Protein AF-A0A2W4PBZ7-F1 (afdb_monomer)

Solvent-accessible surface area (backbone atoms only — not comparable to full-atom values): 31595 Å² total; per-residue (Å²): 99,66,90,35,43,46,79,48,99,92,43,58,80,45,83,72,82,68,53,90,42,73,71,28,85,81,31,73,96,73,76,55,72,68,56,49,50,59,40,53,76,74,66,60,49,41,54,58,49,56,56,47,56,58,64,73,80,84,81,80,64,62,71,66,35,50,55,47,50,50,50,45,46,43,52,42,39,70,71,38,75,53,39,66,26,54,28,52,38,49,52,54,49,50,56,49,27,74,74,36,52,90,50,22,50,38,49,12,87,28,15,50,49,46,53,51,49,46,51,50,52,50,27,60,70,45,24,55,82,35,71,75,35,66,44,55,49,66,64,61,22,40,50,41,34,23,74,72,61,78,34,57,58,70,57,33,49,50,47,47,53,34,48,54,50,50,53,49,53,39,51,60,60,17,67,72,76,74,45,100,56,51,64,58,67,85,51,64,70,62,37,36,52,52,19,39,73,78,67,38,78,92,50,19,45,63,56,44,54,52,49,49,53,51,34,21,52,52,36,36,54,46,38,45,43,70,63,37,38,41,35,53,34,23,69,62,66,43,91,81,36,88,36,58,58,69,62,29,46,45,50,40,38,24,39,59,28,82,56,45,70,63,49,48,52,51,53,39,68,54,36,55,71,86,47,73,32,13,50,29,29,62,68,23,44,38,58,52,51,54,33,19,42,72,18,86,31,24,54,52,11,51,54,38,48,54,48,39,57,68,69,43,95,57,38,46,57,56,30,41,41,35,49,76,33,57,65,24,33,39,52,47,26,35,47,24,9,66,38,70,68,51,32,60,45,38,59,76,40,58,65,46,50,78,57,45,45,55,36,94,78,53,88,61,86,64,76,45,47,68,61,43,33,51,56,50,43,62,58,40,75,77,41,91,49,68,67,60,36,44,41,48,50,52,52,50,46,50,53,50,52,47,46,50,56,48,28,49,72,76,66,68,54,61,67,65,63,48,10,37,30,48,24,28,44,52,29,22,48,54,34,44,42,29,57,75,65,77,40,35,72,45,22,19,40,33,20,20,58,46,37,26,62,35,54,29,55,100,87,55,58,45,29,31,36,44,39,26,36,88,86,47,85,57,52,57,60,51,52,54,49,41,46,47,63,44,38,48,66,53,99,78,42,80,44,50,57,68,40,54,54,88,31,70,71,25,89,82,26,71,80,45,42,32,56,69,54,50,48,51,42,58,72,77,66,60,47,63,64,57,41,59,47,52,71,24,53,29,80,46,30,49,19,69,65,52,38,50,53,48,50,62,56,45,45,61,63,56,69,45,98,72,80,55,72,66,49,54,50,48,47,53,51,52,52,53,44,26,72,75,70,74,54,66,96,81,76,79,92,130

Structure (mmCIF, N/CA/C/O backbone):
data_AF-A0A2W4PBZ7-F1
#
_entry.id   AF-A0A2W4PBZ7-F1
#
loop_
_atom_site.group_PDB
_atom_site.id
_atom_site.type_symbol
_atom_site.label_atom_id
_atom_site.label_alt_id
_atom_site.label_comp_id
_atom_site.label_asym_id
_atom_site.label_entity_id
_atom_site.label_seq_id
_atom_site.pdbx_PDB_ins_code
_atom_site.Cartn_x
_atom_site.Cartn_y
_atom_site.Cartn_z
_atom_site.occupancy
_atom_site.B_iso_or_equiv
_atom_site.auth_seq_id
_atom_site.auth_comp_id
_atom_site.auth_asym_id
_atom_site.auth_atom_id
_atom_site.pdbx_PDB_model_num
ATOM 1 N N . MET A 1 1 ? 8.090 -22.543 -40.315 1.00 85.69 1 MET A N 1
ATOM 2 C CA . MET A 1 1 ? 8.235 -22.682 -38.847 1.00 85.69 1 MET A CA 1
ATOM 3 C C . MET A 1 1 ? 8.627 -24.104 -38.462 1.00 85.69 1 MET A C 1
ATOM 5 O O . MET A 1 1 ? 9.777 -24.284 -38.098 1.00 85.69 1 MET A O 1
ATOM 9 N N . ASN A 1 2 ? 7.774 -25.122 -38.650 1.00 88.81 2 ASN A N 1
ATOM 10 C CA . ASN A 1 2 ? 8.102 -26.516 -38.279 1.00 88.81 2 ASN A CA 1
ATOM 11 C C . ASN A 1 2 ? 9.433 -27.031 -38.849 1.00 88.81 2 ASN A C 1
ATOM 13 O O . ASN A 1 2 ? 10.197 -27.641 -38.119 1.00 88.81 2 ASN A O 1
ATOM 17 N N . ALA A 1 3 ? 9.751 -26.724 -40.110 1.00 90.38 3 ALA A N 1
ATOM 18 C CA . ALA A 1 3 ? 11.020 -27.130 -40.723 1.00 90.38 3 ALA A CA 1
ATOM 19 C C . ALA A 1 3 ? 12.278 -26.581 -40.014 1.00 90.38 3 ALA A C 1
ATOM 21 O O . ALA A 1 3 ? 13.344 -27.164 -40.153 1.00 90.38 3 ALA A O 1
ATOM 22 N N . LEU A 1 4 ? 12.168 -25.470 -39.275 1.00 90.69 4 LEU A N 1
ATOM 23 C CA . LEU A 1 4 ? 13.288 -24.859 -38.548 1.00 90.69 4 LEU A CA 1
ATOM 24 C C . LEU A 1 4 ? 13.327 -25.279 -37.074 1.00 90.69 4 LEU A C 1
ATOM 26 O O . LEU A 1 4 ? 14.408 -25.395 -36.502 1.00 90.69 4 LEU A O 1
ATOM 30 N N . SER A 1 5 ? 12.154 -25.487 -36.469 1.00 90.50 5 SER A N 1
ATOM 31 C CA . SER A 1 5 ? 12.012 -25.672 -35.019 1.00 90.50 5 SER A CA 1
ATOM 32 C C . SER A 1 5 ? 11.773 -27.118 -34.583 1.00 90.50 5 SER A C 1
ATOM 34 O O . SER A 1 5 ? 11.915 -27.412 -33.400 1.00 90.50 5 SER A O 1
ATOM 36 N N . ALA A 1 6 ? 11.397 -28.019 -35.497 1.00 90.56 6 ALA A N 1
ATOM 37 C CA . ALA A 1 6 ? 11.210 -29.426 -35.163 1.00 90.56 6 ALA A CA 1
ATOM 38 C C . ALA A 1 6 ? 12.567 -30.105 -34.898 1.00 90.56 6 ALA A C 1
ATOM 40 O O . ALA A 1 6 ? 13.499 -29.908 -35.682 1.00 90.56 6 ALA A O 1
ATOM 41 N N . PRO A 1 7 ? 12.681 -30.926 -33.839 1.00 89.94 7 PRO A N 1
ATOM 42 C CA . PRO A 1 7 ? 13.890 -31.694 -33.590 1.00 89.94 7 PRO A CA 1
ATOM 43 C C . PRO A 1 7 ? 14.057 -32.763 -34.673 1.00 89.94 7 PRO A C 1
ATOM 45 O O . PRO A 1 7 ? 13.138 -33.534 -34.958 1.00 89.94 7 PRO A O 1
ATOM 48 N N . THR A 1 8 ? 15.243 -32.816 -35.270 1.00 92.25 8 THR A N 1
ATOM 49 C CA . THR A 1 8 ? 15.638 -33.839 -36.247 1.00 92.25 8 THR A CA 1
ATOM 50 C C . THR A 1 8 ? 16.851 -34.623 -35.742 1.00 92.25 8 THR A C 1
ATOM 52 O O . THR A 1 8 ? 17.378 -34.334 -34.667 1.00 92.25 8 THR A O 1
ATOM 55 N N . PHE A 1 9 ? 17.322 -35.609 -36.514 1.00 92.75 9 PHE A N 1
ATOM 56 C CA . PHE A 1 9 ? 18.584 -36.302 -36.219 1.00 92.75 9 PHE A CA 1
ATOM 57 C C . PHE A 1 9 ? 19.786 -35.340 -36.166 1.00 92.75 9 PHE A C 1
ATOM 59 O O . PHE A 1 9 ? 20.693 -35.545 -35.370 1.00 92.75 9 PHE A O 1
ATOM 66 N N . GLU A 1 10 ? 19.748 -34.258 -36.949 1.00 90.62 10 GLU A N 1
ATOM 67 C CA . GLU A 1 10 ? 20.772 -33.201 -36.968 1.00 90.62 10 GLU A CA 1
ATOM 68 C C . GLU A 1 10 ? 20.550 -32.141 -35.867 1.00 90.62 10 GLU A C 1
ATOM 70 O O . GLU A 1 10 ? 21.217 -31.109 -35.833 1.00 90.62 10 GLU A O 1
ATOM 75 N N . GLY A 1 11 ? 19.584 -32.361 -34.969 1.00 87.56 11 GLY A N 1
ATOM 76 C CA . GLY A 1 11 ? 19.154 -31.392 -33.965 1.00 87.56 11 GLY A CA 1
ATOM 77 C C . GLY A 1 11 ? 18.102 -30.410 -34.489 1.00 87.56 11 GLY A C 1
ATOM 78 O O . GLY A 1 11 ? 17.331 -30.719 -35.404 1.00 87.56 11 GLY A O 1
ATOM 79 N N . THR A 1 12 ? 18.047 -29.236 -33.862 1.00 88.50 12 THR A N 1
ATOM 80 C CA . THR A 1 12 ? 17.111 -28.146 -34.179 1.00 88.50 12 THR A CA 1
ATOM 81 C C . THR A 1 12 ? 17.892 -26.965 -34.744 1.00 88.50 12 THR A C 1
ATOM 83 O O . THR A 1 12 ? 18.895 -26.572 -34.156 1.00 88.50 12 THR A O 1
ATOM 86 N N . ALA A 1 13 ? 17.425 -26.367 -35.847 1.00 90.62 13 ALA A N 1
ATOM 87 C CA . ALA A 1 13 ? 18.084 -25.198 -36.430 1.00 90.62 13 ALA A CA 1
ATOM 88 C C . ALA A 1 13 ? 17.828 -23.933 -35.594 1.00 90.62 13 ALA A C 1
ATOM 90 O O . ALA A 1 13 ? 18.745 -23.398 -34.981 1.00 90.62 13 ALA A O 1
ATOM 91 N N . PHE A 1 14 ? 16.572 -23.470 -35.541 1.00 88.31 14 PHE A N 1
ATOM 92 C CA . PHE A 1 14 ? 16.157 -22.327 -34.721 1.00 88.31 14 PHE A CA 1
ATOM 93 C C . PHE A 1 14 ? 14.716 -22.494 -34.232 1.00 88.31 14 PHE A C 1
ATOM 95 O O . PHE A 1 14 ? 13.812 -22.865 -34.990 1.00 88.31 14 PHE A O 1
ATOM 102 N N . VAL A 1 15 ? 14.474 -22.142 -32.969 1.00 87.88 15 VAL A N 1
ATOM 103 C CA . VAL A 1 15 ? 13.112 -21.963 -32.452 1.00 87.88 15 VAL A CA 1
ATOM 104 C C . VAL A 1 15 ? 12.558 -20.659 -33.028 1.00 87.88 15 VAL A C 1
ATOM 106 O O . VAL A 1 15 ? 13.095 -19.587 -32.762 1.00 87.88 15 VAL A O 1
ATOM 109 N N . VAL A 1 16 ? 11.517 -20.755 -33.857 1.00 90.75 16 VAL A N 1
ATOM 110 C CA . VAL A 1 16 ? 10.881 -19.600 -34.500 1.00 90.75 16 VAL A CA 1
ATOM 111 C C . VAL A 1 16 ? 9.659 -19.197 -33.693 1.00 90.75 16 VAL A C 1
ATOM 113 O O . VAL A 1 16 ? 8.690 -19.952 -33.620 1.00 90.75 16 VAL A O 1
ATOM 116 N N . ASP A 1 17 ? 9.699 -17.990 -33.140 1.00 90.62 17 ASP A N 1
ATOM 117 C CA . ASP A 1 17 ? 8.591 -17.385 -32.414 1.00 90.62 17 ASP A CA 1
ATOM 118 C C . ASP A 1 17 ? 7.940 -16.281 -33.261 1.00 90.62 17 ASP A C 1
ATOM 120 O O . ASP A 1 17 ? 8.597 -15.328 -33.676 1.00 90.62 17 ASP A O 1
ATOM 124 N N . ALA A 1 18 ? 6.644 -16.436 -33.539 1.00 91.94 18 ALA A N 1
ATOM 125 C CA . ALA A 1 18 ? 5.836 -15.477 -34.291 1.00 91.94 18 ALA A CA 1
ATOM 126 C C . ALA A 1 18 ? 4.777 -14.791 -33.409 1.00 91.94 18 ALA A C 1
ATOM 128 O O . ALA A 1 18 ? 3.769 -14.308 -33.922 1.00 91.94 18 ALA A O 1
ATOM 129 N N . THR A 1 19 ? 4.941 -14.794 -32.084 1.00 91.81 19 THR A N 1
ATOM 130 C CA . THR A 1 19 ? 3.963 -14.234 -31.131 1.00 91.81 19 THR A CA 1
ATOM 131 C C . THR A 1 19 ? 3.953 -12.710 -31.062 1.00 91.81 19 THR A C 1
ATOM 133 O O . THR A 1 19 ? 2.986 -12.156 -30.558 1.00 91.81 19 THR A O 1
ATOM 136 N N . LEU A 1 20 ? 4.947 -12.028 -31.637 1.00 91.69 20 LEU A N 1
ATOM 137 C CA . LEU A 1 20 ? 4.957 -10.563 -31.778 1.00 91.69 20 LEU A CA 1
ATOM 138 C C . LEU A 1 20 ? 4.069 -10.041 -32.926 1.00 91.69 20 LEU A C 1
ATOM 140 O O . LEU A 1 20 ? 4.049 -8.842 -33.188 1.00 91.69 20 LEU A O 1
ATOM 144 N N . ARG A 1 21 ? 3.373 -10.924 -33.656 1.00 92.38 21 ARG A N 1
ATOM 145 C CA . ARG A 1 21 ? 2.439 -10.533 -34.724 1.00 92.38 21 ARG A CA 1
ATOM 146 C C . ARG A 1 21 ? 1.144 -9.939 -34.142 1.00 92.38 21 ARG A C 1
ATOM 148 O O . ARG A 1 21 ? 0.808 -10.283 -33.008 1.00 92.38 21 ARG A O 1
ATOM 155 N N . PRO A 1 22 ? 0.375 -9.155 -34.924 1.00 92.19 22 PRO A N 1
ATOM 156 C CA . PRO A 1 22 ? -0.956 -8.693 -34.530 1.00 92.19 22 PRO A CA 1
ATOM 157 C C . PRO A 1 22 ? -1.830 -9.804 -33.938 1.00 92.19 22 PRO A C 1
ATOM 159 O O . PRO A 1 22 ? -1.912 -10.893 -34.513 1.00 92.19 22 PRO A O 1
ATOM 162 N N . GLU A 1 23 ? -2.481 -9.520 -32.805 1.00 90.44 23 GLU A N 1
ATOM 163 C CA . GLU A 1 23 ? -3.304 -10.470 -32.026 1.00 90.44 23 GLU A CA 1
ATOM 164 C C . GLU A 1 23 ? -2.525 -11.686 -31.473 1.00 90.44 23 GLU A C 1
ATOM 166 O O . GLU A 1 23 ? -3.107 -12.690 -31.053 1.00 90.44 23 GLU A O 1
ATOM 171 N N . GLY A 1 24 ? -1.193 -11.625 -31.464 1.00 90.06 24 GLY A N 1
ATOM 172 C CA . GLY A 1 24 ? -0.319 -12.619 -30.857 1.00 90.06 24 GLY A CA 1
ATOM 173 C C . GLY A 1 24 ? -0.598 -14.049 -31.318 1.00 90.06 24 GLY A C 1
ATOM 174 O O . GLY A 1 24 ? -0.749 -14.325 -32.505 1.00 90.06 24 GLY A O 1
ATOM 175 N N . ALA A 1 25 ? -0.657 -14.994 -30.375 1.00 89.00 25 ALA A N 1
ATOM 176 C CA . ALA A 1 25 ? -0.830 -16.418 -30.673 1.00 89.00 25 ALA A CA 1
ATOM 177 C C . ALA A 1 25 ? -2.180 -16.771 -31.326 1.00 89.00 25 ALA A C 1
ATOM 179 O O . ALA A 1 25 ? -2.237 -17.772 -32.043 1.00 89.00 25 ALA A O 1
ATOM 180 N N . VAL A 1 26 ? -3.229 -15.969 -31.105 1.00 90.06 26 VAL A N 1
ATOM 181 C CA . VAL A 1 26 ? -4.587 -16.228 -31.618 1.00 90.06 26 VAL A CA 1
ATOM 182 C C . VAL A 1 26 ? -4.828 -15.628 -33.005 1.00 90.06 26 VAL A C 1
ATOM 184 O O . VAL A 1 26 ? -5.731 -16.075 -33.710 1.00 90.06 26 VAL A O 1
ATOM 187 N N . GLY A 1 27 ? -3.997 -14.669 -33.422 1.00 89.19 27 GLY A N 1
ATOM 188 C CA . GLY A 1 27 ? -4.057 -14.062 -34.747 1.00 89.19 27 GLY A CA 1
ATOM 189 C C . GLY A 1 27 ? -3.575 -14.982 -35.874 1.00 89.19 27 GLY A C 1
ATOM 190 O O . GLY A 1 27 ? -2.820 -15.937 -35.636 1.00 89.19 27 GLY A O 1
ATOM 191 N N . PRO A 1 28 ? -3.939 -14.686 -37.136 1.00 93.06 28 PRO A N 1
ATOM 192 C CA . PRO A 1 28 ? -3.421 -15.412 -38.292 1.00 93.06 28 PRO A CA 1
ATOM 193 C C . PRO A 1 28 ? -1.889 -15.306 -38.366 1.00 93.06 28 PRO A C 1
ATOM 195 O O . PRO A 1 28 ? -1.312 -14.265 -38.062 1.00 93.06 28 PRO A O 1
ATOM 198 N N . LEU A 1 29 ? -1.213 -16.384 -38.785 1.00 91.88 29 LEU A N 1
ATOM 199 C CA . LEU A 1 29 ? 0.258 -16.421 -38.900 1.00 91.88 29 LEU A CA 1
ATOM 200 C C . LEU A 1 29 ? 0.819 -15.444 -39.944 1.00 91.88 29 LEU A C 1
ATOM 202 O O . LEU A 1 29 ? 1.989 -15.083 -39.879 1.00 91.88 29 LEU A O 1
ATOM 206 N N . SER A 1 30 ? 0.005 -15.050 -40.921 1.00 92.69 30 SER A N 1
ATOM 207 C CA . SER A 1 30 ? 0.370 -14.104 -41.969 1.00 92.69 30 SER A CA 1
ATOM 208 C C . SER A 1 30 ? -0.842 -13.251 -42.333 1.00 92.69 30 SER A C 1
ATOM 210 O O . SER A 1 30 ? -1.979 -13.726 -42.295 1.00 92.69 30 SER A O 1
ATOM 212 N N . ARG A 1 31 ? -0.588 -11.988 -42.674 1.00 92.88 31 ARG A N 1
ATOM 213 C CA . ARG A 1 31 ? -1.573 -10.981 -43.084 1.00 92.88 31 ARG A CA 1
ATOM 214 C C . ARG A 1 31 ? -1.020 -10.201 -44.275 1.00 92.88 31 ARG A C 1
ATOM 216 O O . ARG A 1 31 ? 0.195 -10.084 -44.423 1.00 92.88 31 ARG A O 1
ATOM 223 N N . SER A 1 32 ? -1.905 -9.631 -45.092 1.00 95.94 32 SER A N 1
ATOM 224 C CA . SER A 1 32 ? -1.500 -8.662 -46.118 1.00 95.94 32 SER A CA 1
ATOM 225 C C . SER A 1 32 ? -0.956 -7.376 -45.478 1.00 95.94 32 SER A C 1
ATOM 227 O O . SER A 1 32 ? -1.220 -7.093 -44.305 1.00 95.94 32 SER A O 1
ATOM 229 N N . LEU A 1 33 ? -0.217 -6.571 -46.246 1.00 95.50 33 LEU A N 1
ATOM 230 C CA . LEU A 1 33 ? 0.282 -5.268 -45.786 1.00 95.50 33 LEU A CA 1
ATOM 231 C C . LEU A 1 33 ? -0.870 -4.317 -45.405 1.00 95.50 33 LEU A C 1
ATOM 233 O O . LEU A 1 33 ? -0.828 -3.677 -44.359 1.00 95.50 33 LEU A O 1
ATOM 237 N N . GLU A 1 34 ? -1.944 -4.296 -46.197 1.00 95.94 34 GLU A N 1
ATOM 238 C CA . GLU A 1 34 ? -3.156 -3.510 -45.916 1.00 95.94 34 GLU A CA 1
ATOM 239 C C . GLU A 1 34 ? -3.839 -3.932 -44.604 1.00 95.94 34 GLU A C 1
ATOM 241 O O . GLU A 1 34 ? -4.319 -3.093 -43.837 1.00 95.94 34 GLU A O 1
ATOM 246 N N . SER A 1 35 ? -3.840 -5.236 -44.306 1.00 95.38 35 SER A N 1
ATOM 247 C CA . SER A 1 35 ? -4.375 -5.768 -43.052 1.00 95.38 35 SER A CA 1
ATOM 248 C C . SER A 1 35 ? -3.502 -5.406 -41.845 1.00 95.38 35 SER A C 1
ATOM 250 O O . SER A 1 35 ? -4.052 -5.152 -40.773 1.00 95.38 35 SER A O 1
ATOM 252 N N . HIS A 1 36 ? -2.173 -5.339 -42.002 1.00 95.00 36 HIS A N 1
ATOM 253 C CA . HIS A 1 36 ? -1.287 -4.808 -40.958 1.00 95.00 36 HIS A CA 1
ATOM 254 C C . HIS A 1 36 ? -1.557 -3.324 -40.704 1.00 95.00 36 HIS A C 1
ATOM 256 O O . HIS A 1 36 ? -1.762 -2.945 -39.555 1.00 95.00 36 HIS A O 1
ATOM 262 N N . ARG A 1 37 ? -1.636 -2.503 -41.760 1.00 95.06 37 ARG A N 1
ATOM 263 C CA . ARG A 1 37 ? -1.943 -1.068 -41.646 1.00 95.06 37 ARG A CA 1
ATOM 264 C C . ARG A 1 37 ? -3.267 -0.838 -40.915 1.00 95.06 37 ARG A C 1
ATOM 266 O O . ARG A 1 37 ? -3.297 -0.179 -39.885 1.00 95.06 37 ARG A O 1
ATOM 273 N N . SER A 1 38 ? -4.331 -1.500 -41.373 1.00 94.75 38 SER A N 1
ATOM 274 C CA . SER A 1 38 ? -5.658 -1.408 -40.748 1.00 94.75 38 SER A CA 1
ATOM 275 C C . SER A 1 38 ? -5.659 -1.821 -39.275 1.00 94.75 38 SER A C 1
ATOM 277 O O . SER A 1 38 ? -6.457 -1.296 -38.498 1.00 94.75 38 SER A O 1
ATOM 279 N N . TYR A 1 39 ? -4.806 -2.782 -38.900 1.00 95.12 39 TYR A N 1
ATOM 280 C CA . TYR A 1 39 ? -4.681 -3.210 -37.515 1.00 95.12 39 TYR A CA 1
ATOM 281 C C . TYR A 1 39 ? -4.010 -2.138 -36.658 1.00 95.12 39 TYR A C 1
ATOM 283 O O . TYR A 1 39 ? -4.593 -1.702 -35.666 1.00 95.12 39 TYR A O 1
ATOM 291 N N . TYR A 1 40 ? -2.831 -1.670 -37.073 1.00 93.38 40 TYR A N 1
ATOM 292 C CA . TYR A 1 40 ? -2.075 -0.682 -36.306 1.00 93.38 40 TYR A CA 1
ATOM 293 C C . TYR A 1 40 ? -2.789 0.678 -36.215 1.00 93.38 40 TYR A C 1
ATOM 295 O O . TYR A 1 40 ? -2.672 1.384 -35.214 1.00 93.38 40 TYR A O 1
ATOM 303 N N . ASP A 1 41 ? -3.597 1.039 -37.210 1.00 89.31 41 ASP A N 1
ATOM 304 C CA . ASP A 1 41 ? -4.383 2.275 -37.165 1.00 89.31 41 ASP A CA 1
ATOM 305 C C . ASP A 1 41 ? -5.441 2.267 -36.053 1.00 89.31 41 ASP A C 1
ATOM 307 O O . ASP A 1 41 ? -5.730 3.311 -35.470 1.00 89.31 41 ASP A O 1
ATOM 311 N N . ARG A 1 42 ? -6.020 1.099 -35.750 1.00 89.62 42 ARG A N 1
ATOM 312 C CA . ARG A 1 42 ? -7.201 0.982 -34.879 1.00 89.62 42 ARG A CA 1
ATOM 313 C C . ARG A 1 42 ? -6.917 0.389 -33.508 1.00 89.62 42 ARG A C 1
ATOM 315 O O . ARG A 1 42 ? -7.614 0.739 -32.561 1.00 89.62 42 ARG A O 1
ATOM 322 N N . TRP A 1 43 ? -5.963 -0.532 -33.425 1.00 90.62 43 TRP A N 1
ATOM 323 C CA . TRP A 1 43 ? -5.765 -1.384 -32.251 1.00 90.62 43 TRP A CA 1
ATOM 324 C C . TRP A 1 43 ? -4.306 -1.494 -31.808 1.00 90.62 43 TRP A C 1
ATOM 326 O O . TRP A 1 43 ? -4.044 -2.280 -30.907 1.00 90.62 43 TRP A O 1
ATOM 336 N N . ALA A 1 44 ? -3.374 -0.746 -32.418 1.00 87.75 44 ALA A N 1
ATOM 337 C CA . ALA A 1 44 ? -1.978 -0.768 -31.984 1.00 87.75 44 ALA A CA 1
ATOM 338 C C . ALA A 1 44 ? -1.866 -0.444 -30.495 1.00 87.75 44 ALA A C 1
ATOM 340 O O . ALA A 1 44 ? -2.375 0.581 -30.039 1.00 87.75 44 ALA A O 1
ATOM 341 N N . GLU A 1 45 ? -1.128 -1.274 -29.772 1.00 89.00 45 GLU A N 1
ATOM 342 C CA . GLU A 1 45 ? -0.698 -0.964 -28.416 1.00 89.00 45 GLU A CA 1
ATOM 343 C C . GLU A 1 45 ? 0.729 -0.394 -28.426 1.00 89.00 45 GLU A C 1
ATOM 345 O O . GLU A 1 45 ? 1.567 -0.763 -29.255 1.00 89.00 45 GLU A O 1
ATOM 350 N N . GLY A 1 46 ? 1.055 0.479 -27.467 1.00 86.81 46 GLY A N 1
ATOM 351 C CA . GLY A 1 46 ? 2.370 1.129 -27.401 1.00 86.81 46 GLY A CA 1
ATOM 352 C C . GLY A 1 46 ? 3.566 0.164 -27.404 1.00 86.81 46 GLY A C 1
ATOM 353 O O . GLY A 1 46 ? 4.619 0.476 -27.962 1.00 86.81 46 GLY A O 1
ATOM 354 N N . TRP A 1 47 ? 3.420 -1.039 -26.834 1.00 88.31 47 TRP A N 1
ATOM 355 C CA . TRP A 1 47 ? 4.491 -2.044 -26.842 1.00 88.31 47 TRP A CA 1
ATOM 356 C C . TRP A 1 47 ? 4.706 -2.679 -28.220 1.00 88.31 47 TRP A C 1
ATOM 358 O O . TRP A 1 47 ? 5.831 -3.072 -28.531 1.00 88.31 47 TRP A O 1
ATOM 368 N N . GLU A 1 48 ? 3.672 -2.754 -29.062 1.00 92.00 48 GLU A N 1
ATOM 369 C CA . GLU A 1 48 ? 3.813 -3.220 -30.444 1.00 92.00 48 GLU A CA 1
ATOM 370 C C . GLU A 1 48 ? 4.629 -2.200 -31.242 1.00 92.00 48 GLU A C 1
ATOM 372 O O . GLU A 1 48 ? 5.563 -2.570 -31.953 1.00 92.00 48 GLU A O 1
ATOM 377 N N . LEU A 1 49 ? 4.356 -0.906 -31.040 1.00 90.31 49 LEU A N 1
ATOM 378 C CA . LEU A 1 49 ? 5.147 0.181 -31.623 1.00 90.31 49 LEU A CA 1
ATOM 379 C C . LEU A 1 49 ? 6.600 0.155 -31.118 1.00 90.31 49 LEU A C 1
ATOM 381 O O . LEU A 1 49 ? 7.531 0.347 -31.900 1.00 90.31 49 LEU A O 1
ATOM 385 N N . GLN A 1 50 ? 6.823 -0.172 -29.839 1.00 91.19 50 GLN A N 1
ATOM 386 C CA . GLN A 1 50 ? 8.171 -0.398 -29.308 1.00 91.19 50 GLN A CA 1
ATOM 387 C C . GLN A 1 50 ? 8.892 -1.556 -29.990 1.00 91.19 50 GLN A C 1
ATOM 389 O O . GLN A 1 50 ? 10.074 -1.437 -30.313 1.00 91.19 50 GLN A O 1
ATOM 394 N N . ALA A 1 51 ? 8.203 -2.670 -30.225 1.00 92.31 51 ALA A N 1
ATOM 395 C CA . ALA A 1 51 ? 8.793 -3.823 -30.891 1.00 92.31 51 ALA A CA 1
ATOM 396 C C . ALA A 1 51 ? 9.225 -3.491 -32.332 1.00 92.31 51 ALA A C 1
ATOM 398 O O . ALA A 1 51 ? 10.277 -3.958 -32.783 1.00 92.31 51 ALA A O 1
ATOM 399 N N . LEU A 1 52 ? 8.470 -2.632 -33.028 1.00 94.06 52 LEU A N 1
ATOM 400 C CA . LEU A 1 52 ? 8.784 -2.187 -34.389 1.00 94.06 52 LEU A CA 1
ATOM 401 C C . LEU A 1 52 ? 10.106 -1.406 -34.496 1.00 94.06 52 LEU A C 1
ATOM 403 O O . LEU A 1 52 ? 10.711 -1.418 -35.566 1.00 94.06 52 LEU A O 1
ATOM 407 N N . LEU A 1 53 ? 10.640 -0.841 -33.402 1.00 92.19 53 LEU A N 1
ATOM 408 C CA . LEU A 1 53 ? 11.981 -0.223 -33.380 1.00 92.19 53 LEU A CA 1
ATOM 409 C C . LEU A 1 53 ? 13.098 -1.179 -33.820 1.00 92.19 53 LEU A C 1
ATOM 411 O O . LEU A 1 53 ? 14.158 -0.749 -34.273 1.00 92.19 53 LEU A O 1
ATOM 415 N N . LYS A 1 54 ? 12.887 -2.485 -33.633 1.00 93.19 54 LYS A N 1
ATOM 416 C CA . LYS A 1 54 ? 13.856 -3.535 -33.963 1.00 93.19 54 LYS A CA 1
ATOM 417 C C . LYS A 1 54 ? 13.518 -4.256 -35.274 1.00 93.19 54 LYS A C 1
ATOM 419 O O . LYS A 1 54 ? 14.219 -5.205 -35.632 1.00 93.19 54 LYS A O 1
ATOM 424 N N . ALA A 1 55 ? 12.460 -3.843 -35.976 1.00 93.62 55 ALA A N 1
ATOM 425 C CA . ALA A 1 55 ? 12.020 -4.487 -37.207 1.00 93.62 55 ALA A CA 1
ATOM 426 C C . ALA A 1 55 ? 13.068 -4.342 -38.324 1.00 93.62 55 ALA A C 1
ATOM 428 O O . ALA A 1 55 ? 13.686 -3.296 -38.507 1.00 93.62 55 ALA A O 1
ATOM 429 N N . ARG A 1 56 ? 13.272 -5.428 -39.075 1.00 93.44 56 ARG A N 1
ATOM 430 C CA . ARG A 1 56 ? 14.230 -5.525 -40.182 1.00 93.44 56 ARG A CA 1
ATOM 431 C C . ARG A 1 56 ? 13.741 -6.558 -41.188 1.00 93.44 56 ARG A C 1
ATOM 433 O O . ARG A 1 56 ? 13.432 -7.684 -40.797 1.00 93.44 56 ARG A O 1
ATOM 440 N N . PHE A 1 57 ? 13.780 -6.227 -42.477 1.00 94.31 57 PHE A N 1
ATOM 441 C CA . PHE A 1 57 ? 13.624 -7.227 -43.531 1.00 94.31 57 PHE A CA 1
ATOM 442 C C . PHE A 1 57 ? 14.805 -8.211 -43.509 1.00 94.31 57 PHE A C 1
ATOM 444 O O . PHE A 1 57 ? 15.971 -7.806 -43.516 1.00 94.31 57 PHE A O 1
ATOM 451 N N . CYS A 1 58 ? 14.516 -9.512 -43.421 1.00 93.31 58 CYS A N 1
ATOM 452 C CA . CYS A 1 58 ? 15.544 -10.544 -43.259 1.00 93.31 58 CYS A CA 1
ATOM 453 C C . CYS A 1 58 ? 15.584 -11.581 -44.389 1.00 93.31 58 CYS A C 1
ATOM 455 O O . CYS A 1 58 ? 16.665 -12.094 -44.670 1.00 93.31 58 CYS A O 1
ATOM 457 N N . ALA A 1 59 ? 14.447 -11.898 -45.015 1.00 92.75 59 ALA A N 1
ATOM 458 C CA . ALA A 1 59 ? 14.332 -12.852 -46.116 1.00 92.75 59 ALA A CA 1
ATOM 459 C C . ALA A 1 59 ? 12.950 -12.744 -46.787 1.00 92.75 59 ALA A C 1
ATOM 461 O O . ALA A 1 59 ? 11.976 -12.380 -46.129 1.00 92.75 59 ALA A O 1
ATOM 462 N N . GLY A 1 60 ? 12.852 -13.140 -48.060 1.00 94.81 60 GLY A N 1
ATOM 463 C CA . GLY A 1 60 ? 11.599 -13.167 -48.825 1.00 94.81 60 GLY A CA 1
ATOM 464 C C . GLY A 1 60 ? 11.610 -12.193 -50.002 1.00 94.81 60 GLY A C 1
ATOM 465 O O . GLY A 1 60 ? 12.667 -11.937 -50.574 1.00 94.81 60 GLY A O 1
ATOM 466 N N . ASP A 1 61 ? 10.433 -11.682 -50.356 1.00 96.94 61 ASP A N 1
ATOM 467 C CA . ASP A 1 61 ? 10.262 -10.644 -51.375 1.00 96.94 61 ASP A CA 1
ATOM 468 C C . ASP A 1 61 ? 10.730 -9.276 -50.828 1.00 96.94 61 ASP A C 1
ATOM 470 O O . ASP A 1 61 ? 10.175 -8.824 -49.817 1.00 96.94 61 ASP A O 1
ATOM 474 N N . PRO A 1 62 ? 11.746 -8.632 -51.438 1.00 96.94 62 PRO A N 1
ATOM 475 C CA . PRO A 1 62 ? 12.263 -7.350 -50.965 1.00 96.94 62 PRO A CA 1
ATOM 476 C C . PRO A 1 62 ? 11.243 -6.214 -51.019 1.00 96.94 62 PRO A C 1
ATOM 478 O O . PRO A 1 62 ? 11.209 -5.417 -50.089 1.00 96.94 62 PRO A O 1
ATOM 481 N N . GLU A 1 63 ? 10.379 -6.162 -52.037 1.00 96.81 63 GLU A N 1
ATOM 482 C CA . GLU A 1 63 ? 9.420 -5.064 -52.212 1.00 96.81 63 GLU A CA 1
ATOM 483 C C . GLU A 1 63 ? 8.387 -5.068 -51.079 1.00 96.81 63 GLU A C 1
ATOM 485 O O . GLU A 1 63 ? 8.100 -4.039 -50.468 1.00 96.81 63 GLU A O 1
ATOM 490 N N . VAL A 1 64 ? 7.871 -6.252 -50.729 1.00 96.31 64 VAL A N 1
ATOM 491 C CA . VAL A 1 64 ? 6.939 -6.407 -49.599 1.00 96.31 64 VAL A CA 1
ATOM 492 C C . VAL A 1 64 ? 7.631 -6.113 -48.267 1.00 96.31 64 VAL A C 1
ATOM 494 O O . VAL A 1 64 ? 7.038 -5.502 -47.374 1.00 96.31 64 VAL A O 1
ATOM 497 N N . GLY A 1 65 ? 8.879 -6.564 -48.123 1.00 96.31 65 GLY A N 1
ATOM 498 C CA . GLY A 1 65 ? 9.689 -6.336 -46.934 1.00 96.31 65 GLY A CA 1
ATOM 499 C C . GLY A 1 65 ? 9.948 -4.856 -46.672 1.00 96.31 65 GLY A C 1
ATOM 500 O O . GLY A 1 65 ? 9.703 -4.380 -45.567 1.00 96.31 65 GLY A O 1
ATOM 501 N N . GLU A 1 66 ? 10.408 -4.133 -47.689 1.00 96.31 66 GLU A N 1
ATOM 502 C CA . GLU A 1 66 ? 10.674 -2.695 -47.637 1.00 96.31 66 GLU A CA 1
ATOM 503 C C . GLU A 1 66 ? 9.392 -1.907 -47.353 1.00 96.31 66 GLU A C 1
ATOM 505 O O . GLU A 1 66 ? 9.377 -1.103 -46.422 1.00 96.31 66 GLU A O 1
ATOM 510 N N . ALA A 1 67 ? 8.281 -2.230 -48.023 1.00 97.12 67 ALA A N 1
ATOM 511 C CA . ALA A 1 67 ? 6.994 -1.576 -47.783 1.00 97.12 67 ALA A CA 1
ATOM 512 C C . ALA A 1 67 ? 6.468 -1.774 -46.344 1.00 97.12 67 ALA A C 1
ATOM 514 O O . ALA A 1 67 ? 5.821 -0.890 -45.778 1.00 97.12 67 ALA A O 1
ATOM 515 N N . PHE A 1 68 ? 6.746 -2.921 -45.712 1.00 96.56 68 PHE A N 1
ATOM 516 C CA . PHE A 1 68 ? 6.428 -3.116 -44.293 1.00 96.56 68 PHE A CA 1
ATOM 517 C C . PHE A 1 68 ? 7.330 -2.282 -43.374 1.00 96.56 68 PHE A C 1
ATOM 519 O O . PHE A 1 68 ? 6.853 -1.748 -42.373 1.00 96.56 68 PHE A O 1
ATOM 526 N N . ILE A 1 69 ? 8.621 -2.154 -43.694 1.00 96.06 69 ILE A N 1
ATOM 527 C CA . ILE A 1 69 ? 9.541 -1.304 -42.926 1.00 96.06 69 ILE A CA 1
ATOM 528 C C . ILE A 1 69 ? 9.151 0.173 -43.046 1.00 96.06 69 ILE A C 1
ATOM 530 O O . ILE A 1 69 ? 9.196 0.882 -42.045 1.00 96.06 69 ILE A O 1
ATOM 534 N N . GLU A 1 70 ? 8.693 0.623 -44.214 1.00 95.44 70 GLU A N 1
ATOM 535 C CA . GLU A 1 70 ? 8.128 1.966 -44.396 1.00 95.44 70 GLU A CA 1
ATOM 536 C C . GLU A 1 70 ? 6.871 2.179 -43.543 1.00 95.44 70 GLU A C 1
ATOM 538 O O . GLU A 1 70 ? 6.773 3.186 -42.845 1.00 95.44 70 GLU A O 1
ATOM 543 N N . LEU A 1 71 ? 5.948 1.208 -43.508 1.00 95.81 71 LEU A N 1
ATOM 544 C CA . LEU A 1 71 ? 4.786 1.254 -42.611 1.00 95.81 71 LEU A CA 1
ATOM 545 C C . LEU A 1 71 ? 5.213 1.347 -41.137 1.00 95.81 71 LEU A C 1
ATOM 547 O O . LEU A 1 71 ? 4.681 2.160 -40.385 1.00 95.81 71 LEU A O 1
ATOM 551 N N . ALA A 1 72 ? 6.175 0.528 -40.708 1.00 93.88 72 ALA A N 1
ATOM 552 C CA . ALA A 1 72 ? 6.698 0.583 -39.345 1.00 93.88 72 ALA A CA 1
ATOM 553 C C . ALA A 1 72 ? 7.337 1.948 -39.040 1.00 93.88 72 ALA A C 1
ATOM 555 O O . ALA A 1 72 ? 7.162 2.486 -37.948 1.00 93.88 72 ALA A O 1
ATOM 556 N N . HIS A 1 73 ? 8.039 2.530 -40.013 1.00 92.19 73 HIS A N 1
ATOM 557 C CA . HIS A 1 73 ? 8.655 3.844 -39.900 1.00 92.19 73 HIS A CA 1
ATOM 558 C C . HIS A 1 73 ? 7.608 4.961 -39.743 1.00 92.19 73 HIS A C 1
ATOM 560 O O . HIS A 1 73 ? 7.731 5.791 -38.842 1.00 92.19 73 HIS A O 1
ATOM 566 N N . GLU A 1 74 ? 6.559 4.955 -40.568 1.00 92.44 74 GLU A N 1
ATOM 567 C CA . GLU A 1 74 ? 5.418 5.878 -40.480 1.00 92.44 74 GLU A CA 1
ATOM 568 C C . GLU A 1 74 ? 4.770 5.821 -39.083 1.00 92.44 74 GLU A C 1
ATOM 570 O O . GLU A 1 74 ? 4.603 6.843 -38.411 1.00 92.44 74 GLU A O 1
ATOM 575 N N . LEU A 1 75 ? 4.479 4.611 -38.595 1.00 91.12 75 LEU A N 1
ATOM 576 C CA . LEU A 1 75 ? 3.836 4.394 -37.297 1.00 91.12 75 LEU A CA 1
ATOM 577 C C . LEU A 1 75 ? 4.700 4.870 -36.121 1.00 91.12 75 LEU A C 1
ATOM 579 O O . LEU A 1 75 ? 4.203 5.544 -35.221 1.00 91.12 75 LEU A O 1
ATOM 583 N N . VAL A 1 76 ? 5.988 4.524 -36.115 1.00 89.38 76 VAL A N 1
ATOM 584 C CA . VAL A 1 76 ? 6.865 4.790 -34.967 1.00 89.38 76 VAL A CA 1
ATOM 585 C C . VAL A 1 76 ? 7.380 6.230 -34.952 1.00 89.38 76 VAL A C 1
ATOM 587 O O . VAL A 1 76 ? 7.484 6.821 -33.878 1.00 89.38 76 VAL A O 1
ATOM 590 N N . TRP A 1 77 ? 7.698 6.812 -36.110 1.00 87.69 77 TRP A N 1
ATOM 591 C CA . TRP A 1 77 ? 8.404 8.097 -36.173 1.00 87.69 77 TRP A CA 1
ATOM 592 C C . TRP A 1 77 ? 7.528 9.264 -36.615 1.00 87.69 77 TRP A C 1
ATOM 594 O O . TRP A 1 77 ? 7.717 10.370 -36.113 1.00 87.69 77 TRP A O 1
ATOM 604 N N . GLU A 1 78 ? 6.588 9.054 -37.537 1.00 85.06 78 GLU A N 1
ATOM 605 C CA . GLU A 1 78 ? 5.750 10.141 -38.061 1.00 85.06 78 GLU A CA 1
ATOM 606 C C . GLU A 1 78 ? 4.515 10.355 -37.192 1.00 85.06 78 GLU A C 1
ATOM 608 O O . GLU A 1 78 ? 4.252 11.479 -36.755 1.00 85.06 78 GLU A O 1
ATOM 613 N N . ARG A 1 79 ? 3.792 9.273 -36.882 1.00 81.81 79 ARG A N 1
ATOM 614 C CA . ARG A 1 79 ? 2.694 9.301 -35.909 1.00 81.81 79 ARG A CA 1
ATOM 615 C C . ARG A 1 79 ? 3.251 9.485 -34.497 1.00 81.81 79 ARG A C 1
ATOM 617 O O . ARG A 1 79 ? 2.886 10.450 -33.824 1.00 81.81 79 ARG A O 1
ATOM 624 N N . GLY A 1 80 ? 4.219 8.650 -34.114 1.00 73.56 80 GLY A N 1
ATOM 625 C CA . GLY A 1 80 ? 4.817 8.665 -32.779 1.00 73.56 80 GLY A CA 1
ATOM 626 C C . GLY A 1 80 ? 3.908 8.031 -31.725 1.00 73.56 80 GLY A C 1
ATOM 627 O O . GLY A 1 80 ? 2.777 7.644 -32.012 1.00 73.56 80 GLY A O 1
ATOM 628 N N . LEU A 1 81 ? 4.425 7.909 -30.502 1.00 74.50 81 LEU A N 1
ATOM 629 C CA . LEU A 1 81 ? 3.673 7.398 -29.356 1.00 74.50 81 LEU A CA 1
ATOM 630 C C . LEU A 1 81 ? 3.027 8.553 -28.589 1.00 74.50 81 LEU A C 1
ATOM 632 O O . LEU A 1 81 ? 3.691 9.551 -28.292 1.00 74.50 81 LEU A O 1
ATOM 636 N N . GLU A 1 82 ? 1.764 8.380 -28.211 1.00 77.50 82 GLU A N 1
ATOM 637 C CA . GLU A 1 82 ? 1.092 9.281 -27.280 1.00 77.50 82 GLU A CA 1
ATOM 638 C C . GLU A 1 82 ? 1.586 9.031 -25.839 1.00 77.50 82 GLU A C 1
ATOM 640 O O . GLU A 1 82 ? 2.145 7.968 -25.536 1.00 77.50 82 GLU A O 1
ATOM 645 N N . PRO A 1 83 ? 1.385 9.973 -24.897 1.00 71.12 83 PRO A N 1
ATOM 646 C CA . PRO A 1 83 ? 1.796 9.788 -23.505 1.00 71.12 83 PRO A CA 1
ATOM 647 C C . PRO A 1 83 ? 1.258 8.502 -22.860 1.00 71.12 83 PRO A C 1
ATOM 649 O O . PRO A 1 83 ? 1.967 7.857 -22.086 1.00 71.12 83 PRO A O 1
ATOM 652 N N . GLU A 1 84 ? 0.034 8.097 -23.208 1.00 74.44 84 GLU A N 1
ATOM 653 C CA . GLU A 1 84 ? -0.574 6.864 -22.698 1.00 74.44 84 GLU A CA 1
ATOM 654 C C . GLU A 1 84 ? 0.119 5.604 -23.245 1.00 74.44 84 GLU A C 1
ATOM 656 O O . GLU A 1 84 ? 0.320 4.644 -22.502 1.00 74.44 84 GLU A O 1
ATOM 661 N N . ASP A 1 85 ? 0.588 5.621 -24.497 1.00 79.31 85 ASP A N 1
ATOM 662 C CA . ASP A 1 85 ? 1.350 4.510 -25.082 1.00 79.31 85 ASP A CA 1
ATOM 663 C C . ASP A 1 85 ? 2.686 4.322 -24.353 1.00 79.31 85 ASP A C 1
ATOM 665 O O . ASP A 1 85 ? 3.064 3.208 -23.980 1.00 79.31 85 ASP A O 1
ATOM 669 N N . LEU A 1 86 ? 3.388 5.430 -24.087 1.00 75.62 86 LEU A N 1
ATOM 670 C CA . LEU A 1 86 ? 4.636 5.431 -23.318 1.00 75.62 86 LEU A CA 1
ATOM 671 C C . LEU A 1 86 ? 4.408 4.958 -21.876 1.00 75.62 86 LEU A C 1
ATOM 673 O O . LEU A 1 86 ? 5.234 4.219 -21.329 1.00 75.62 86 LEU A O 1
ATOM 677 N N . ARG A 1 87 ? 3.284 5.349 -21.264 1.00 76.56 87 ARG A N 1
ATOM 678 C CA . ARG A 1 87 ? 2.882 4.879 -19.934 1.00 76.56 87 ARG A CA 1
ATOM 679 C C . ARG A 1 87 ? 2.655 3.370 -19.933 1.00 76.56 87 ARG A C 1
ATOM 681 O O . ARG A 1 87 ? 3.224 2.673 -19.092 1.00 76.56 87 ARG A O 1
ATOM 688 N N . ALA A 1 88 ? 1.882 2.853 -20.886 1.00 80.50 88 ALA A N 1
ATOM 689 C CA . ALA A 1 88 ? 1.593 1.428 -21.009 1.00 80.50 88 ALA A CA 1
ATOM 690 C C . ALA A 1 88 ? 2.880 0.601 -21.170 1.00 80.50 88 ALA A C 1
ATOM 692 O O . ALA A 1 88 ? 3.088 -0.384 -20.457 1.00 80.50 88 ALA A O 1
ATOM 693 N N . VAL A 1 89 ? 3.794 1.052 -22.033 1.00 82.75 89 VAL A N 1
ATOM 694 C CA . VAL A 1 89 ? 5.114 0.440 -22.247 1.00 82.75 89 VAL A CA 1
ATOM 695 C C . VAL A 1 89 ? 5.939 0.384 -20.955 1.00 82.75 89 VAL A C 1
ATOM 697 O O . VAL A 1 89 ? 6.543 -0.646 -20.636 1.00 82.75 89 VAL A O 1
ATOM 700 N N . ARG A 1 90 ? 5.928 1.458 -20.159 1.00 80.62 90 ARG A N 1
ATOM 701 C CA . ARG A 1 90 ? 6.620 1.507 -18.861 1.00 80.62 90 ARG A CA 1
ATOM 702 C C . ARG A 1 90 ? 6.000 0.593 -17.815 1.00 80.62 90 ARG A C 1
ATOM 704 O O . ARG A 1 90 ? 6.738 -0.095 -17.114 1.00 80.62 90 ARG A O 1
ATOM 711 N N . LEU A 1 91 ? 4.673 0.541 -17.729 1.00 80.88 91 LEU A N 1
ATOM 712 C CA . LEU A 1 91 ? 3.978 -0.359 -16.806 1.00 80.88 91 LEU A CA 1
ATOM 713 C C . LEU A 1 91 ? 4.240 -1.831 -17.148 1.00 80.88 91 LEU A C 1
ATOM 715 O O . LEU A 1 91 ? 4.459 -2.643 -16.251 1.00 80.88 91 LEU A O 1
ATOM 719 N N . LEU A 1 92 ? 4.293 -2.176 -18.439 1.00 84.06 92 LEU A N 1
ATOM 720 C CA . LEU A 1 92 ? 4.682 -3.516 -18.885 1.00 84.06 92 LEU A CA 1
ATOM 721 C C . LEU A 1 92 ? 6.127 -3.854 -18.503 1.00 84.06 92 LEU A C 1
ATOM 723 O O . LEU A 1 92 ? 6.402 -4.982 -18.091 1.00 84.06 92 LEU A O 1
ATOM 727 N N . LYS A 1 93 ? 7.048 -2.886 -18.599 1.00 85.94 93 LYS A N 1
ATOM 728 C CA . LYS A 1 93 ? 8.427 -3.046 -18.120 1.00 85.94 93 LYS A CA 1
ATOM 729 C C . LYS A 1 93 ? 8.470 -3.286 -16.613 1.00 85.94 93 LYS A C 1
ATOM 731 O O . LYS A 1 93 ? 9.129 -4.234 -16.199 1.00 85.94 93 LYS A O 1
ATOM 736 N N . ALA A 1 94 ? 7.776 -2.466 -15.821 1.00 82.50 94 ALA A N 1
ATOM 737 C CA . ALA A 1 94 ? 7.746 -2.586 -14.362 1.00 82.50 94 ALA A CA 1
ATOM 738 C C . ALA A 1 94 ? 7.209 -3.957 -13.928 1.00 82.50 94 ALA A C 1
ATOM 740 O O . ALA A 1 94 ? 7.905 -4.699 -13.249 1.00 82.50 94 ALA A O 1
ATOM 741 N N . ARG A 1 95 ? 6.060 -4.382 -14.469 1.00 83.75 95 ARG A N 1
ATOM 742 C CA . ARG A 1 95 ? 5.485 -5.707 -14.186 1.00 83.75 95 ARG A CA 1
ATOM 743 C C . ARG A 1 95 ? 6.431 -6.861 -14.540 1.00 83.75 95 ARG A C 1
ATOM 745 O O . ARG A 1 95 ? 6.450 -7.885 -13.861 1.00 83.75 95 ARG A O 1
ATOM 752 N N . ALA A 1 96 ? 7.191 -6.728 -15.629 1.00 85.12 96 ALA A N 1
ATOM 753 C CA . ALA A 1 96 ? 8.167 -7.739 -16.029 1.00 85.12 96 ALA A CA 1
ATOM 754 C C . ALA A 1 96 ? 9.383 -7.807 -15.086 1.00 85.12 96 ALA A C 1
ATOM 756 O O . ALA A 1 96 ? 9.963 -8.886 -14.959 1.00 85.12 96 ALA A O 1
ATOM 757 N N . GLU A 1 97 ? 9.760 -6.684 -14.465 1.00 86.62 97 GLU A N 1
ATOM 758 C CA . GLU A 1 97 ? 10.800 -6.580 -13.431 1.00 86.62 97 GLU A CA 1
ATOM 759 C C . GLU A 1 97 ? 10.305 -7.150 -12.094 1.00 86.62 97 GLU A C 1
ATOM 761 O O . GLU A 1 97 ? 10.999 -7.981 -11.516 1.00 86.62 97 GLU A O 1
ATOM 766 N N . ASP A 1 98 ? 9.084 -6.810 -11.663 1.00 81.00 98 ASP A N 1
ATOM 767 C CA . ASP A 1 98 ? 8.485 -7.297 -10.407 1.00 81.00 98 ASP A CA 1
ATOM 768 C C . ASP A 1 98 ? 8.347 -8.828 -10.384 1.00 81.00 98 ASP A C 1
ATOM 770 O O . ASP A 1 98 ? 8.564 -9.484 -9.369 1.00 81.00 98 ASP A O 1
ATOM 774 N N . GLY A 1 99 ? 8.021 -9.425 -11.535 1.00 83.62 99 GLY A N 1
ATOM 775 C CA . GLY A 1 99 ? 7.951 -10.879 -11.699 1.00 83.62 99 GLY A CA 1
ATOM 776 C C . GLY A 1 99 ? 9.307 -11.567 -11.912 1.00 83.62 99 GLY A C 1
ATOM 777 O O . GLY A 1 99 ? 9.338 -12.776 -12.169 1.00 83.62 99 GLY A O 1
ATOM 778 N N . ALA A 1 100 ? 10.423 -10.833 -11.898 1.00 88.38 100 ALA A N 1
ATOM 779 C CA . ALA A 1 100 ? 11.751 -11.383 -12.136 1.00 88.38 100 ALA A CA 1
ATOM 780 C C . ALA A 1 100 ? 12.446 -11.788 -10.829 1.00 88.38 100 ALA A C 1
ATOM 782 O O . ALA A 1 100 ? 12.397 -11.104 -9.813 1.00 88.38 100 ALA A O 1
ATOM 783 N N . SER A 1 101 ? 13.174 -12.904 -10.875 1.00 90.12 101 SER A N 1
ATOM 784 C CA . SER A 1 101 ? 14.078 -13.291 -9.791 1.00 90.12 101 SER A CA 1
ATOM 785 C C . SER A 1 101 ? 15.217 -12.267 -9.657 1.00 90.12 101 SER A C 1
ATOM 787 O O . SER A 1 101 ? 15.719 -11.786 -10.678 1.00 90.12 101 SER A O 1
ATOM 789 N N . PRO A 1 102 ? 15.743 -12.001 -8.444 1.00 85.00 102 PRO A N 1
ATOM 790 C CA . PRO A 1 102 ? 16.933 -11.162 -8.255 1.00 85.00 102 PRO A CA 1
ATOM 791 C C . PRO A 1 102 ? 18.157 -11.618 -9.072 1.00 85.00 102 PRO A C 1
ATOM 793 O O . PRO A 1 102 ? 19.058 -10.832 -9.375 1.00 85.00 102 PRO A O 1
ATOM 796 N N . ARG A 1 103 ? 18.199 -12.899 -9.453 1.00 91.00 103 ARG A N 1
ATOM 797 C CA . ARG A 1 103 ? 19.266 -13.509 -10.258 1.00 91.00 103 ARG A CA 1
ATOM 798 C C . ARG A 1 103 ? 19.021 -13.452 -11.767 1.00 91.00 103 ARG A C 1
ATOM 800 O O . ARG A 1 103 ? 19.906 -13.863 -12.515 1.00 91.00 103 ARG A O 1
ATOM 807 N N . ASP A 1 104 ? 17.872 -12.956 -12.217 1.00 94.75 104 ASP A N 1
ATOM 808 C CA . ASP A 1 104 ? 17.579 -12.756 -13.635 1.00 94.75 104 ASP A CA 1
ATOM 809 C C . ASP A 1 104 ? 18.371 -11.538 -14.137 1.00 94.75 104 ASP A C 1
ATOM 811 O O . ASP A 1 104 ? 18.099 -10.400 -13.746 1.00 94.75 104 ASP A O 1
ATOM 815 N N . ILE A 1 105 ? 19.378 -11.766 -14.986 1.00 95.12 105 ILE A N 1
ATOM 816 C CA . ILE A 1 105 ? 20.263 -10.699 -15.500 1.00 95.12 105 ILE A CA 1
ATOM 817 C C . ILE A 1 105 ? 19.620 -9.861 -16.605 1.00 95.12 105 ILE A C 1
ATOM 819 O O . ILE A 1 105 ? 20.179 -8.843 -17.019 1.00 95.12 105 ILE A O 1
ATOM 823 N N . LYS A 1 106 ? 18.474 -10.301 -17.128 1.00 95.12 106 LYS A N 1
ATOM 824 C CA . LYS A 1 106 ? 17.790 -9.645 -18.236 1.00 95.12 106 LYS A CA 1
ATOM 825 C C . LYS A 1 106 ? 16.678 -8.746 -17.737 1.00 95.12 106 LYS A C 1
ATOM 827 O O . LYS A 1 106 ? 16.632 -7.592 -18.148 1.00 95.12 106 LYS A O 1
ATOM 832 N N . ARG A 1 107 ? 15.791 -9.279 -16.897 1.00 93.38 107 ARG A N 1
ATOM 833 C CA . ARG A 1 107 ? 14.581 -8.587 -16.430 1.00 93.38 107 ARG A CA 1
ATOM 834 C C . ARG A 1 107 ? 14.735 -7.928 -15.067 1.00 93.38 107 ARG A C 1
ATOM 836 O O . ARG A 1 107 ? 14.016 -6.975 -14.809 1.00 93.38 107 ARG A O 1
ATOM 843 N N . GLY A 1 108 ? 15.629 -8.425 -14.211 1.00 89.62 108 GLY A N 1
ATOM 844 C CA . GLY A 1 108 ? 15.825 -7.831 -12.891 1.00 89.62 108 GLY A CA 1
ATOM 845 C C . GLY A 1 108 ? 16.500 -6.451 -12.965 1.00 89.62 108 GLY A C 1
ATOM 846 O O . GLY A 1 108 ? 17.132 -6.144 -13.983 1.00 89.62 108 GLY A O 1
ATOM 847 N N . PRO A 1 109 ? 16.468 -5.662 -11.876 1.00 88.81 109 PRO A N 1
ATOM 848 C CA . PRO A 1 109 ? 16.976 -4.289 -11.853 1.00 88.81 109 PRO A CA 1
ATOM 849 C C . PRO A 1 109 ? 18.418 -4.159 -12.364 1.00 88.81 109 PRO A C 1
ATOM 851 O O . PRO A 1 109 ? 19.291 -4.976 -12.039 1.00 88.81 109 PRO A O 1
ATOM 854 N N . GLY A 1 110 ? 18.669 -3.146 -13.198 1.00 91.00 110 GLY A N 1
ATOM 855 C CA . GLY A 1 110 ? 19.964 -2.915 -13.843 1.00 91.00 110 GLY A CA 1
ATOM 856 C C . GLY A 1 110 ? 20.350 -3.978 -14.878 1.00 91.00 110 GLY A C 1
ATOM 857 O O . GLY A 1 110 ? 21.524 -4.098 -15.227 1.00 91.00 110 GLY A O 1
ATOM 858 N N . GLY A 1 111 ? 19.396 -4.804 -15.309 1.00 94.00 111 GLY A N 1
ATOM 859 C CA . GLY A 1 111 ? 19.601 -5.866 -16.287 1.00 94.00 111 GLY A CA 1
ATOM 860 C C . GLY A 1 111 ? 19.631 -5.375 -17.735 1.00 94.00 111 GLY A C 1
ATOM 861 O O . GLY A 1 111 ? 19.516 -4.187 -18.034 1.00 94.00 111 GLY A O 1
ATOM 862 N N . ILE A 1 112 ? 19.749 -6.324 -18.666 1.00 96.00 112 ILE A N 1
ATOM 863 C CA . ILE A 1 112 ? 19.799 -6.053 -20.116 1.00 96.00 112 ILE A CA 1
ATOM 864 C C . ILE A 1 112 ? 18.587 -5.220 -20.563 1.00 96.00 112 ILE A C 1
ATOM 866 O O . ILE A 1 112 ? 18.739 -4.266 -21.327 1.00 96.00 112 ILE A O 1
ATOM 870 N N . ARG A 1 113 ? 17.391 -5.557 -20.059 1.00 92.94 113 ARG A N 1
ATOM 871 C CA . ARG A 1 113 ? 16.142 -4.895 -20.439 1.00 92.94 113 ARG A CA 1
ATOM 872 C C . ARG A 1 113 ? 16.080 -3.448 -19.954 1.00 92.94 113 ARG A C 1
ATOM 874 O O . ARG A 1 113 ? 15.512 -2.640 -20.673 1.00 92.94 113 ARG A O 1
ATOM 881 N N . ASP A 1 114 ? 16.692 -3.099 -18.820 1.00 90.56 114 ASP A N 1
ATOM 882 C CA . ASP A 1 114 ? 16.771 -1.702 -18.352 1.00 90.56 114 ASP A CA 1
ATOM 883 C C . ASP A 1 114 ? 17.543 -0.830 -19.342 1.00 90.56 114 ASP A C 1
ATOM 885 O O . ASP A 1 114 ? 17.091 0.258 -19.699 1.00 90.56 114 ASP A O 1
ATOM 889 N N . ILE A 1 115 ? 18.676 -1.334 -19.838 1.00 93.94 115 ILE A N 1
ATOM 890 C CA . ILE A 1 115 ? 19.509 -0.619 -20.811 1.00 93.94 115 ILE A CA 1
ATOM 891 C C . ILE A 1 115 ? 18.772 -0.489 -22.148 1.00 93.94 115 ILE A C 1
ATOM 893 O O . ILE A 1 115 ? 18.695 0.602 -22.711 1.00 93.94 115 ILE A O 1
ATOM 897 N N . GLU A 1 116 ? 18.197 -1.585 -22.651 1.00 93.50 116 GLU A N 1
ATOM 898 C CA . GLU A 1 116 ? 17.430 -1.573 -23.904 1.00 93.50 116 GLU A CA 1
ATOM 899 C C . GLU A 1 116 ? 16.250 -0.616 -23.823 1.00 93.50 116 GLU A C 1
ATOM 901 O O . GLU A 1 116 ? 16.016 0.147 -24.757 1.00 93.50 116 GLU A O 1
ATOM 906 N N . PHE A 1 117 ? 15.543 -0.628 -22.697 1.00 89.69 117 PHE A N 1
ATOM 907 C CA . PHE A 1 117 ? 14.415 0.247 -22.458 1.00 89.69 117 PHE A CA 1
ATOM 908 C C . PHE A 1 117 ? 14.846 1.713 -22.375 1.00 89.69 117 PHE A C 1
ATOM 910 O O . PHE A 1 117 ? 14.236 2.552 -23.027 1.00 89.69 117 PHE A O 1
ATOM 917 N N . ALA A 1 118 ? 15.917 2.034 -21.639 1.00 86.44 118 ALA A N 1
ATOM 918 C CA . ALA A 1 118 ? 16.444 3.398 -21.555 1.00 86.44 118 ALA A CA 1
ATOM 919 C C . ALA A 1 118 ? 16.772 3.965 -22.946 1.00 86.44 118 ALA A C 1
ATOM 921 O O . ALA A 1 118 ? 16.335 5.063 -23.291 1.00 86.44 118 ALA A O 1
ATOM 922 N N . VAL A 1 119 ? 17.485 3.183 -23.763 1.00 90.81 119 VAL A N 1
ATOM 923 C CA . VAL A 1 119 ? 17.849 3.568 -25.132 1.00 90.81 119 VAL A CA 1
ATOM 924 C C . VAL A 1 119 ? 16.604 3.714 -26.002 1.00 90.81 119 VAL A C 1
ATOM 926 O O . VAL A 1 119 ? 16.425 4.755 -26.622 1.00 90.81 119 VAL A O 1
ATOM 929 N N . GLN A 1 120 ? 15.704 2.727 -26.010 1.00 90.00 120 GLN A N 1
ATOM 930 C CA . GLN A 1 120 ? 14.488 2.762 -26.831 1.00 90.00 120 GLN A CA 1
ATOM 931 C C . GLN A 1 120 ? 13.558 3.919 -26.461 1.00 90.00 120 GLN A C 1
ATOM 933 O O . GLN A 1 120 ? 12.966 4.527 -27.345 1.00 90.00 120 GLN A O 1
ATOM 938 N N . MET A 1 121 ? 13.449 4.273 -25.181 1.00 81.56 121 MET A N 1
ATOM 939 C CA . MET A 1 121 ? 12.660 5.434 -24.769 1.00 81.56 121 MET A CA 1
ATOM 940 C C . MET A 1 121 ? 13.257 6.738 -25.304 1.00 81.56 121 MET A C 1
ATOM 942 O O . MET A 1 121 ? 12.518 7.601 -25.774 1.00 81.56 121 MET A O 1
ATOM 946 N N . LEU A 1 122 ? 14.586 6.884 -25.285 1.00 80.88 122 LEU A N 1
ATOM 947 C CA . LEU A 1 122 ? 15.251 8.035 -25.902 1.00 80.88 122 LEU A CA 1
ATOM 948 C C . LEU A 1 122 ? 15.070 8.034 -27.425 1.00 80.88 122 LEU A C 1
ATOM 950 O O . LEU A 1 122 ? 14.793 9.090 -27.992 1.00 80.88 122 LEU A O 1
ATOM 954 N N . GLN A 1 123 ? 15.131 6.864 -28.069 1.00 86.56 123 GLN A N 1
ATOM 955 C CA . GLN A 1 123 ? 14.812 6.722 -29.491 1.00 86.56 123 GLN A CA 1
ATOM 956 C C . GLN A 1 123 ? 13.406 7.220 -29.788 1.00 86.56 123 GLN A C 1
ATOM 958 O O . GLN A 1 123 ? 13.239 8.070 -30.647 1.00 86.56 123 GLN A O 1
ATOM 963 N N . MET A 1 124 ? 12.398 6.747 -29.062 1.00 80.56 124 MET A N 1
ATOM 964 C CA . MET A 1 124 ? 11.007 7.132 -29.299 1.00 80.56 124 MET A CA 1
ATOM 965 C C . MET A 1 124 ? 10.769 8.631 -29.146 1.00 80.56 124 MET A C 1
ATOM 967 O O . MET A 1 124 ? 9.990 9.204 -29.901 1.00 80.56 124 MET A O 1
ATOM 971 N N . VAL A 1 125 ? 11.439 9.278 -28.188 1.00 73.50 125 VAL A N 1
ATOM 972 C CA . VAL A 1 125 ? 11.248 10.714 -27.964 1.00 73.50 125 VAL A CA 1
ATOM 973 C C . VAL A 1 125 ? 11.992 11.560 -28.998 1.00 73.50 125 VAL A C 1
ATOM 975 O O . VAL A 1 125 ? 11.443 12.538 -29.499 1.00 73.50 125 VAL A O 1
ATOM 978 N N . HIS A 1 126 ? 13.240 11.217 -29.313 1.00 76.38 126 HIS A N 1
ATOM 979 C CA . HIS A 1 126 ? 14.106 12.071 -30.132 1.00 76.38 126 HIS A CA 1
ATOM 980 C C . HIS A 1 126 ? 14.149 11.648 -31.606 1.00 76.38 126 HIS A C 1
ATOM 982 O O . HIS A 1 126 ? 14.283 12.493 -32.486 1.00 76.38 126 HIS A O 1
ATOM 988 N N . GLY A 1 127 ? 13.939 10.366 -31.901 1.00 82.06 127 GLY A N 1
ATOM 989 C CA . GLY A 1 127 ? 14.017 9.779 -33.241 1.00 82.06 127 GLY A CA 1
ATOM 990 C C . GLY A 1 127 ? 12.990 10.320 -34.236 1.00 82.06 127 GLY A C 1
ATOM 991 O O . GLY A 1 127 ? 13.201 10.248 -35.447 1.00 82.06 127 GLY A O 1
ATOM 992 N N . ARG A 1 128 ? 11.901 10.939 -33.760 1.00 80.06 128 ARG A N 1
ATOM 993 C CA . ARG A 1 128 ? 10.975 11.700 -34.616 1.00 80.06 128 ARG A CA 1
ATOM 994 C C . ARG A 1 128 ? 11.665 12.888 -35.291 1.00 80.06 128 ARG A C 1
ATOM 996 O O . ARG A 1 128 ? 11.421 13.145 -36.467 1.00 80.06 128 ARG A O 1
ATOM 1003 N N . PHE A 1 129 ? 12.545 13.570 -34.564 1.00 78.31 129 PHE A N 1
ATOM 1004 C CA . PHE A 1 129 ? 13.231 14.784 -35.011 1.00 78.31 129 PHE A CA 1
ATOM 1005 C C . PHE A 1 129 ? 14.654 14.515 -35.506 1.00 78.31 129 PHE A C 1
ATOM 1007 O O . PHE A 1 129 ? 15.165 15.282 -36.316 1.00 78.31 129 PHE A O 1
ATOM 1014 N N . ASP A 1 130 ? 15.263 13.417 -35.059 1.00 81.56 130 ASP A N 1
ATOM 1015 C CA . ASP A 1 130 ? 16.629 13.030 -35.391 1.00 81.56 130 ASP A CA 1
ATOM 1016 C C . ASP A 1 130 ? 16.669 11.622 -36.021 1.00 81.56 130 ASP A C 1
ATOM 1018 O O . ASP A 1 130 ? 16.579 10.612 -35.312 1.00 81.56 130 ASP A O 1
ATOM 1022 N N . PRO A 1 131 ? 16.781 11.527 -37.359 1.00 89.75 131 PRO A N 1
ATOM 1023 C CA . PRO A 1 131 ? 16.869 10.251 -38.060 1.00 89.75 131 PRO A CA 1
ATOM 1024 C C . PRO A 1 131 ? 18.073 9.386 -37.670 1.00 89.75 131 PRO A C 1
ATOM 1026 O O . PRO A 1 131 ? 17.985 8.162 -37.810 1.00 89.75 131 PRO A O 1
ATOM 1029 N N . ASP A 1 132 ? 19.163 9.966 -37.157 1.00 90.56 132 ASP A N 1
ATOM 1030 C CA . ASP A 1 132 ? 20.358 9.201 -36.782 1.00 90.56 132 ASP A CA 1
ATOM 1031 C C . ASP A 1 132 ? 20.064 8.260 -35.610 1.00 90.56 132 ASP A C 1
ATOM 1033 O O . ASP A 1 132 ? 20.613 7.162 -35.533 1.00 90.56 132 ASP A O 1
ATOM 1037 N N . LEU A 1 133 ? 19.089 8.603 -34.763 1.00 88.25 133 LEU A N 1
ATOM 1038 C CA . LEU A 1 133 ? 18.659 7.774 -33.638 1.00 88.25 133 LEU A CA 1
ATOM 1039 C C . LEU A 1 133 ? 17.782 6.579 -34.036 1.00 88.25 133 LEU A C 1
ATOM 1041 O O . LEU A 1 133 ? 17.470 5.744 -33.187 1.00 88.25 133 LEU A O 1
ATOM 1045 N N . ARG A 1 134 ? 17.393 6.423 -35.308 1.00 92.19 134 ARG A N 1
ATOM 1046 C CA . ARG A 1 134 ? 16.505 5.335 -35.777 1.00 92.19 134 ARG A CA 1
ATOM 1047 C C . ARG A 1 134 ? 17.233 3.994 -35.970 1.00 92.19 134 ARG A C 1
ATOM 1049 O O . ARG A 1 134 ? 16.800 3.152 -36.754 1.00 92.19 134 ARG A O 1
ATOM 1056 N N . LYS A 1 135 ? 18.355 3.774 -35.270 1.00 93.44 135 LYS A N 1
ATOM 1057 C CA . LYS A 1 135 ? 19.146 2.535 -35.363 1.00 93.44 135 LYS A CA 1
ATOM 1058 C C . LYS A 1 135 ? 18.440 1.366 -34.660 1.00 93.44 135 LYS A C 1
ATOM 1060 O O . LYS A 1 135 ? 18.150 1.456 -33.465 1.00 93.44 135 LYS A O 1
ATOM 1065 N N . PRO A 1 136 ? 18.261 0.210 -35.321 1.00 91.69 136 PRO A N 1
ATOM 1066 C CA . PRO A 1 136 ? 17.699 -0.966 -34.664 1.00 91.69 136 PRO A CA 1
ATOM 1067 C C . PRO A 1 136 ? 18.623 -1.561 -33.596 1.00 91.69 136 PRO A C 1
ATOM 1069 O O . PRO A 1 136 ? 18.148 -2.123 -32.617 1.00 91.69 136 PRO A O 1
ATOM 1072 N N . ALA A 1 137 ? 19.947 -1.477 -33.723 1.00 94.19 137 ALA A N 1
ATOM 1073 C CA . ALA A 1 137 ? 20.845 -2.037 -32.713 1.00 94.19 137 ALA A CA 1
ATOM 1074 C C . ALA A 1 137 ? 20.982 -1.097 -31.504 1.00 94.19 137 ALA A C 1
ATOM 1076 O O . ALA A 1 137 ? 21.165 0.107 -31.653 1.00 94.19 137 ALA A O 1
ATOM 1077 N N . THR A 1 138 ? 20.904 -1.655 -30.290 1.00 94.69 138 THR A N 1
ATOM 1078 C CA . THR A 1 138 ? 20.969 -0.872 -29.041 1.00 94.69 138 THR A CA 1
ATOM 1079 C C . THR A 1 138 ? 22.300 -0.133 -28.893 1.00 94.69 138 THR A C 1
ATOM 1081 O O . THR A 1 138 ? 22.297 1.033 -28.523 1.00 94.69 138 THR A O 1
ATOM 1084 N N . LEU A 1 139 ? 23.423 -0.786 -29.211 1.00 96.12 139 LEU A N 1
ATOM 1085 C CA . LEU A 1 139 ? 24.753 -0.174 -29.121 1.00 96.12 139 LEU A CA 1
ATOM 1086 C C . LEU A 1 139 ? 24.970 0.913 -30.178 1.00 96.12 139 LEU A C 1
ATOM 1088 O O . LEU A 1 139 ? 25.505 1.964 -29.846 1.00 96.12 139 LEU A O 1
ATOM 1092 N N . ASP A 1 140 ? 24.501 0.694 -31.409 1.00 96.06 140 ASP A N 1
ATOM 1093 C CA . ASP A 1 140 ? 24.593 1.700 -32.473 1.00 96.06 140 ASP A CA 1
ATOM 1094 C C . ASP A 1 140 ? 23.800 2.948 -32.085 1.00 96.06 140 ASP A C 1
ATOM 1096 O O . ASP A 1 140 ? 24.321 4.054 -32.138 1.00 96.06 140 ASP A O 1
ATOM 1100 N N . CYS A 1 141 ? 22.566 2.778 -31.602 1.00 94.25 141 CYS A N 1
ATOM 1101 C CA . CYS A 1 141 ? 21.788 3.910 -31.116 1.00 94.25 141 CYS A CA 1
ATOM 1102 C C . CYS A 1 141 ? 22.455 4.601 -29.919 1.00 94.25 141 CYS A C 1
ATOM 1104 O O . CYS A 1 141 ? 22.421 5.822 -29.823 1.00 94.25 141 CYS A O 1
ATOM 1106 N N . LEU A 1 142 ? 23.039 3.844 -28.990 1.00 93.56 142 LEU A N 1
ATOM 1107 C CA . LEU A 1 142 ? 23.723 4.414 -27.833 1.00 93.56 142 LEU A CA 1
ATOM 1108 C C . LEU A 1 142 ? 24.937 5.261 -28.249 1.00 93.56 142 LEU A C 1
ATOM 1110 O O . LEU A 1 142 ? 25.185 6.303 -27.645 1.00 93.56 142 LEU A O 1
ATOM 1114 N N . ALA A 1 143 ? 25.645 4.850 -29.303 1.00 94.12 143 ALA A N 1
ATOM 1115 C CA . ALA A 1 143 ? 26.724 5.630 -29.896 1.00 94.12 143 ALA A CA 1
ATOM 1116 C C . ALA A 1 143 ? 26.208 6.938 -30.518 1.00 94.12 143 ALA A C 1
ATOM 1118 O O . ALA A 1 143 ? 26.777 7.990 -30.240 1.00 94.12 143 ALA A O 1
ATOM 1119 N N . GLU A 1 144 ? 25.106 6.900 -31.277 1.00 93.44 144 GLU A N 1
ATOM 1120 C CA . GLU A 1 144 ? 24.476 8.106 -31.848 1.00 93.44 144 GLU A CA 1
ATOM 1121 C C . GLU A 1 144 ? 23.962 9.049 -30.744 1.00 93.44 144 GLU A C 1
ATOM 1123 O O . GLU A 1 144 ? 24.165 10.260 -30.798 1.00 93.44 144 GLU A O 1
ATOM 1128 N N . LEU A 1 145 ? 23.376 8.499 -29.673 1.00 86.19 145 LEU A N 1
ATOM 1129 C CA . LEU A 1 145 ? 22.931 9.271 -28.509 1.00 86.19 145 LEU A CA 1
ATOM 1130 C C . LEU A 1 145 ? 24.091 10.011 -27.819 1.00 86.19 145 LEU A C 1
ATOM 1132 O O . LEU A 1 145 ? 23.918 11.154 -27.395 1.00 86.19 145 LEU A O 1
ATOM 1136 N N . GLY A 1 146 ? 25.263 9.381 -27.702 1.00 86.25 146 GLY A N 1
ATOM 1137 C CA . GLY A 1 146 ? 26.471 10.027 -27.179 1.00 86.25 146 GLY A CA 1
ATOM 1138 C C . GLY A 1 146 ? 27.087 11.030 -28.161 1.00 86.25 146 GLY A C 1
ATOM 1139 O O . GLY A 1 146 ? 27.462 12.130 -27.763 1.00 86.25 146 GLY A O 1
ATOM 1140 N N . GLY A 1 147 ? 27.152 10.680 -29.449 1.00 83.75 147 GLY A N 1
ATOM 1141 C CA . GLY A 1 147 ? 27.742 11.510 -30.505 1.00 83.75 147 GLY A CA 1
ATOM 1142 C C . GLY A 1 147 ? 26.969 12.802 -30.774 1.00 83.75 147 GLY A C 1
ATOM 1143 O O . GLY A 1 147 ? 27.581 13.852 -30.967 1.00 83.75 147 GLY A O 1
ATOM 1144 N N . ASN A 1 148 ? 25.638 12.745 -30.694 1.00 78.56 148 ASN A N 1
ATOM 1145 C CA . ASN A 1 148 ? 24.749 13.888 -30.918 1.00 78.56 148 ASN A CA 1
ATOM 1146 C C . ASN A 1 148 ? 24.438 14.671 -29.627 1.00 78.56 148 ASN A C 1
ATOM 1148 O O . ASN A 1 148 ? 23.626 15.594 -29.637 1.00 78.56 148 ASN A O 1
ATOM 1152 N N . GLY A 1 149 ? 25.084 14.332 -28.504 1.00 73.56 149 GLY A N 1
ATOM 1153 C CA . GLY A 1 149 ? 24.982 15.086 -27.252 1.00 73.56 149 GLY A CA 1
ATOM 1154 C C . GLY A 1 149 ? 23.676 14.887 -26.476 1.00 73.56 149 GLY A C 1
ATOM 1155 O O . GLY A 1 149 ? 23.386 15.666 -25.566 1.00 73.56 149 GLY A O 1
ATOM 1156 N N . TYR A 1 150 ? 22.892 13.847 -26.777 1.00 71.75 150 TYR A N 1
ATOM 1157 C CA . TYR A 1 150 ? 21.741 13.464 -25.949 1.00 71.75 150 TYR A CA 1
ATOM 1158 C C . TYR A 1 150 ? 22.199 12.871 -24.612 1.00 71.75 150 TYR A C 1
ATOM 1160 O O . TYR A 1 150 ? 21.579 13.124 -23.578 1.00 71.75 150 TYR A O 1
ATOM 1168 N N . LEU A 1 151 ? 23.328 12.159 -24.615 1.00 81.06 151 LEU A N 1
ATOM 1169 C CA . LEU A 1 151 ? 24.000 11.609 -23.437 1.00 81.06 151 LEU A CA 1
ATOM 1170 C C . LEU A 1 151 ? 25.390 12.218 -23.278 1.00 81.06 151 LEU A C 1
ATOM 1172 O O . LEU A 1 151 ? 26.011 12.603 -24.264 1.00 81.06 151 LEU A O 1
ATOM 1176 N N . GLU A 1 152 ? 25.884 12.313 -22.042 1.00 84.19 152 GLU A N 1
ATOM 1177 C CA . GLU A 1 152 ? 27.317 12.567 -21.860 1.00 84.19 152 GLU A CA 1
ATOM 1178 C C . GLU A 1 152 ? 28.117 11.361 -22.391 1.00 84.19 152 GLU A C 1
ATOM 1180 O O . GLU A 1 152 ? 27.691 10.217 -22.169 1.00 84.19 152 GLU A O 1
ATOM 1185 N N . PRO A 1 153 ? 29.263 11.569 -23.066 1.00 85.50 153 PRO A N 1
ATOM 1186 C CA . PRO A 1 153 ? 30.063 10.480 -23.627 1.00 85.50 153 PRO A CA 1
ATOM 1187 C C . PRO A 1 153 ? 30.396 9.381 -22.609 1.00 85.50 153 PRO A C 1
ATOM 1189 O O . PRO A 1 153 ? 30.280 8.196 -22.916 1.00 85.50 153 PRO A O 1
ATOM 1192 N N . GLU A 1 154 ? 30.711 9.758 -21.368 1.00 89.19 154 GLU A N 1
ATOM 1193 C CA . GLU A 1 154 ? 31.039 8.821 -20.290 1.00 89.19 154 GLU A CA 1
ATOM 1194 C C . GLU A 1 154 ? 29.833 7.962 -19.878 1.00 89.19 154 GLU A C 1
ATOM 1196 O O . GLU A 1 154 ? 29.990 6.804 -19.489 1.00 89.19 154 GLU A O 1
ATOM 1201 N N . GLN A 1 155 ? 28.615 8.506 -19.963 1.00 89.69 155 GLN A N 1
ATOM 1202 C CA . GLN A 1 155 ? 27.385 7.767 -19.662 1.00 89.69 155 GLN A CA 1
ATOM 1203 C C . GLN A 1 155 ? 27.066 6.762 -20.770 1.00 89.69 155 GLN A C 1
ATOM 1205 O O . GLN A 1 155 ? 26.682 5.627 -20.476 1.00 89.69 155 GLN A O 1
ATOM 1210 N N . ALA A 1 156 ? 27.241 7.166 -22.032 1.00 90.94 156 ALA A N 1
ATOM 1211 C CA . ALA A 1 156 ? 27.067 6.282 -23.178 1.00 90.94 156 ALA A CA 1
ATOM 1212 C C . ALA A 1 156 ? 28.078 5.124 -23.135 1.00 90.94 156 ALA A C 1
ATOM 1214 O O . ALA A 1 156 ? 27.690 3.965 -23.285 1.00 90.94 156 ALA A O 1
ATOM 1215 N N . GLU A 1 157 ? 29.348 5.409 -22.834 1.00 94.44 157 GLU A N 1
ATOM 1216 C CA . GLU A 1 157 ? 30.386 4.385 -22.677 1.00 94.44 157 GLU A CA 1
ATOM 1217 C C . GLU A 1 157 ? 30.081 3.437 -21.507 1.00 94.44 157 GLU A C 1
ATOM 1219 O O . GLU A 1 157 ? 30.153 2.217 -21.664 1.00 94.44 157 GLU A O 1
ATOM 1224 N N . ALA A 1 158 ? 29.659 3.968 -20.355 1.00 94.69 158 ALA A N 1
ATOM 1225 C CA . ALA A 1 158 ? 29.302 3.155 -19.194 1.00 94.69 158 ALA A CA 1
ATOM 1226 C C . ALA A 1 158 ? 28.115 2.212 -19.466 1.00 94.69 158 ALA A C 1
ATOM 1228 O O . ALA A 1 158 ? 28.144 1.050 -19.054 1.00 94.69 158 ALA A O 1
ATOM 1229 N N . LEU A 1 159 ? 27.080 2.678 -20.177 1.00 94.62 159 LEU A N 1
ATOM 1230 C CA . LEU A 1 159 ? 25.954 1.831 -20.588 1.00 94.62 159 LEU A CA 1
ATOM 1231 C C . LEU A 1 159 ? 26.365 0.788 -21.634 1.00 94.62 159 LEU A C 1
ATOM 1233 O O . LEU A 1 159 ? 25.885 -0.345 -21.578 1.00 94.62 159 LEU A O 1
ATOM 1237 N N . ALA A 1 160 ? 27.260 1.137 -22.561 1.00 96.62 160 ALA A N 1
ATOM 1238 C CA . ALA A 1 160 ? 27.766 0.205 -23.563 1.00 96.62 160 ALA A CA 1
ATOM 1239 C C . ALA A 1 160 ? 28.579 -0.917 -22.904 1.00 96.62 160 ALA A C 1
ATOM 1241 O O . ALA A 1 160 ? 28.338 -2.095 -23.173 1.00 96.62 160 ALA A O 1
ATOM 1242 N N . ASP A 1 161 ? 29.487 -0.566 -21.991 1.00 97.00 161 ASP A N 1
ATOM 1243 C CA . ASP A 1 161 ? 30.273 -1.503 -21.183 1.00 97.00 161 ASP A CA 1
ATOM 1244 C C . ASP A 1 161 ? 29.371 -2.433 -20.353 1.00 97.00 161 ASP A C 1
ATOM 1246 O O . ASP A 1 161 ? 29.527 -3.659 -20.380 1.00 97.00 161 ASP A O 1
ATOM 1250 N N . ALA A 1 162 ? 28.363 -1.864 -19.684 1.00 96.81 162 ALA A N 1
ATOM 1251 C CA . ALA A 1 162 ? 27.353 -2.614 -18.947 1.00 96.81 162 ALA A CA 1
ATOM 1252 C C . ALA A 1 162 ? 26.600 -3.613 -19.843 1.00 96.81 162 ALA A C 1
ATOM 1254 O O . ALA A 1 162 ? 26.498 -4.798 -19.509 1.00 96.81 162 ALA A O 1
ATOM 1255 N N . TYR A 1 163 ? 26.114 -3.157 -21.002 1.00 97.69 163 TYR A N 1
ATOM 1256 C CA . TYR A 1 163 ? 25.393 -3.993 -21.961 1.00 97.69 163 TYR A CA 1
ATOM 1257 C C . TYR A 1 163 ? 26.280 -5.119 -22.491 1.00 97.69 163 TYR A C 1
ATOM 1259 O O . TYR A 1 163 ? 25.882 -6.283 -22.467 1.00 97.69 163 TYR A O 1
ATOM 1267 N N . HIS A 1 164 ? 27.510 -4.808 -22.906 1.00 97.50 164 HIS A N 1
ATOM 1268 C CA . HIS A 1 164 ? 28.476 -5.803 -23.364 1.00 97.50 164 HIS A CA 1
ATOM 1269 C C . HIS A 1 164 ? 28.746 -6.868 -22.308 1.00 97.50 164 HIS A C 1
ATOM 1271 O O . HIS A 1 164 ? 28.751 -8.055 -22.637 1.00 97.50 164 HIS A O 1
ATOM 1277 N N . PHE A 1 165 ? 28.960 -6.465 -21.057 1.00 97.38 165 PHE A N 1
ATOM 1278 C CA . PHE A 1 165 ? 29.193 -7.401 -19.968 1.00 97.38 165 PHE A CA 1
ATOM 1279 C C . PHE A 1 165 ? 27.984 -8.317 -19.747 1.00 97.38 165 PHE A C 1
ATOM 1281 O O . PHE A 1 165 ? 28.128 -9.538 -19.769 1.00 97.38 165 PHE A O 1
ATOM 1288 N N . LEU A 1 166 ? 26.780 -7.757 -19.608 1.00 97.31 166 LEU A N 1
ATOM 1289 C CA . LEU A 1 166 ? 25.566 -8.543 -19.369 1.00 97.31 166 LEU A CA 1
ATOM 1290 C C . LEU A 1 166 ? 25.254 -9.504 -20.526 1.00 97.31 166 LEU A C 1
ATOM 1292 O O . LEU A 1 166 ? 24.917 -10.662 -20.281 1.00 97.31 166 LEU A O 1
ATOM 1296 N N . ARG A 1 167 ? 25.437 -9.072 -21.781 1.00 97.19 167 ARG A N 1
ATOM 1297 C CA . ARG A 1 167 ? 25.290 -9.940 -22.962 1.00 97.19 167 ARG A CA 1
ATOM 1298 C C . ARG A 1 167 ? 26.349 -11.041 -23.005 1.00 97.19 167 ARG A C 1
ATOM 1300 O O . ARG A 1 167 ? 26.036 -12.168 -23.376 1.00 97.19 167 ARG A O 1
ATOM 1307 N N . GLN A 1 168 ? 27.588 -10.765 -22.590 1.00 95.81 168 GLN A N 1
ATOM 1308 C CA . GLN A 1 168 ? 28.608 -11.811 -22.451 1.00 95.81 168 GLN A CA 1
ATOM 1309 C C . GLN A 1 168 ? 28.195 -12.847 -21.407 1.00 95.81 168 GLN A C 1
ATOM 1311 O O . GLN A 1 168 ? 28.264 -14.040 -21.691 1.00 95.81 168 GLN A O 1
ATOM 1316 N N . VAL A 1 169 ? 27.725 -12.415 -20.236 1.00 95.31 169 VAL A N 1
ATOM 1317 C CA . VAL A 1 169 ? 27.230 -13.320 -19.189 1.00 95.31 169 VAL A CA 1
ATOM 1318 C C . VAL A 1 169 ? 26.073 -14.172 -19.717 1.00 95.31 169 VAL A C 1
ATOM 1320 O O . VAL A 1 169 ? 26.135 -15.394 -19.606 1.00 95.31 169 VAL A O 1
ATOM 1323 N N . GLU A 1 170 ? 25.074 -13.555 -20.355 1.00 95.75 170 GLU A N 1
ATOM 1324 C CA . GLU A 1 170 ? 23.951 -14.247 -21.002 1.00 95.75 170 GLU A CA 1
ATOM 1325 C C . GLU A 1 170 ? 24.453 -15.313 -21.981 1.00 95.75 170 GLU A C 1
ATOM 1327 O O . GLU A 1 170 ? 24.119 -16.488 -21.847 1.00 95.75 170 GLU A O 1
ATOM 1332 N N . HIS A 1 171 ? 25.338 -14.949 -22.910 1.00 94.88 171 HIS A N 1
ATOM 1333 C CA . HIS A 1 171 ? 25.877 -15.899 -23.880 1.00 94.88 171 HIS A CA 1
ATOM 1334 C C . HIS A 1 171 ? 26.637 -17.055 -23.206 1.00 94.88 171 HIS A C 1
ATOM 1336 O O . HIS A 1 171 ? 26.513 -18.197 -23.640 1.00 94.88 171 HIS A O 1
ATOM 1342 N N . ARG A 1 172 ? 27.398 -16.810 -22.129 1.00 93.69 172 ARG A N 1
ATOM 1343 C CA . ARG A 1 172 ? 28.124 -17.876 -21.407 1.00 93.69 172 ARG A CA 1
ATOM 1344 C C . ARG A 1 172 ? 27.218 -18.785 -20.588 1.00 93.69 172 ARG A C 1
ATOM 1346 O O . ARG A 1 172 ? 27.538 -19.964 -20.448 1.00 93.69 172 ARG A O 1
ATOM 1353 N N . LEU A 1 173 ? 26.096 -18.274 -20.087 1.00 92.19 173 LEU A N 1
ATOM 1354 C CA . LEU A 1 173 ? 25.056 -19.101 -19.480 1.00 92.19 173 LEU A CA 1
ATOM 1355 C C . LEU A 1 173 ? 24.416 -20.021 -20.526 1.00 92.19 173 LEU A C 1
ATOM 1357 O O . LEU A 1 173 ? 24.271 -21.216 -20.283 1.00 92.19 173 LEU A O 1
ATOM 1361 N N . GLN A 1 174 ? 24.082 -19.477 -21.699 1.00 92.44 174 GLN A N 1
ATOM 1362 C CA . GLN A 1 174 ? 23.351 -20.205 -22.737 1.00 92.44 174 GLN A CA 1
ATOM 1363 C C . GLN A 1 174 ? 24.223 -21.211 -23.498 1.00 92.44 174 GLN A C 1
ATOM 1365 O O . GLN A 1 174 ? 23.747 -22.298 -23.796 1.00 92.44 174 GLN A O 1
ATOM 1370 N N . VAL A 1 175 ? 25.501 -20.913 -23.771 1.00 90.75 175 VAL A N 1
ATOM 1371 C CA . VAL A 1 175 ? 26.421 -21.823 -24.496 1.00 90.75 175 VAL A CA 1
ATOM 1372 C C . VAL A 1 175 ? 26.615 -23.166 -23.788 1.00 90.75 175 VAL A C 1
ATOM 1374 O O . VAL A 1 175 ? 26.953 -24.147 -24.441 1.00 90.75 175 VAL A O 1
ATOM 1377 N N . TRP A 1 176 ? 26.399 -23.226 -22.473 1.00 83.88 176 TRP A N 1
ATOM 1378 C CA . TRP A 1 176 ? 26.612 -24.446 -21.702 1.00 83.88 176 TRP A CA 1
ATOM 1379 C C . TRP A 1 176 ? 25.681 -25.596 -22.120 1.00 83.88 176 TRP A C 1
ATOM 1381 O O . TRP A 1 176 ? 26.175 -26.670 -22.441 1.00 83.88 176 TRP A O 1
ATOM 1391 N N . ASP A 1 177 ? 24.369 -25.346 -22.168 1.00 81.31 177 ASP A N 1
ATOM 1392 C CA . ASP A 1 177 ? 23.354 -26.361 -22.511 1.00 81.31 177 ASP A CA 1
ATOM 1393 C C . ASP A 1 177 ? 22.489 -25.953 -23.723 1.00 81.31 177 ASP A C 1
ATOM 1395 O O . ASP A 1 177 ? 21.478 -26.586 -24.017 1.00 81.31 177 ASP A O 1
ATOM 1399 N N . LEU A 1 178 ? 22.851 -24.870 -24.424 1.00 83.00 178 LEU A N 1
ATOM 1400 C CA . LEU A 1 178 ? 22.060 -24.242 -25.497 1.00 83.00 178 LEU A CA 1
ATOM 1401 C C . LEU A 1 178 ? 20.609 -23.925 -25.086 1.00 83.00 178 LEU A C 1
ATOM 1403 O O . LEU A 1 178 ? 19.687 -23.934 -25.901 1.00 83.00 178 LEU A O 1
ATOM 1407 N N . THR A 1 179 ? 20.404 -23.596 -23.810 1.00 83.88 179 THR A N 1
ATOM 1408 C CA . THR A 1 179 ? 19.103 -23.215 -23.245 1.00 83.88 179 THR A CA 1
ATOM 1409 C C . THR A 1 179 ? 18.948 -21.701 -23.186 1.00 83.88 179 THR A C 1
ATOM 1411 O O . THR A 1 179 ? 19.863 -21.025 -22.724 1.00 83.88 179 THR A O 1
ATOM 1414 N N . GLN A 1 180 ? 17.773 -21.168 -23.536 1.00 85.56 180 GLN A N 1
ATOM 1415 C CA . GLN A 1 180 ? 17.424 -19.746 -23.374 1.00 85.56 180 GLN A CA 1
ATOM 1416 C C . GLN A 1 180 ? 17.178 -19.380 -21.897 1.00 85.56 180 GLN A C 1
ATOM 1418 O O . GLN A 1 180 ? 16.056 -19.093 -21.484 1.00 85.56 180 GLN A O 1
ATOM 1423 N N . THR A 1 181 ? 18.230 -19.422 -21.082 1.00 90.88 181 THR A N 1
ATOM 1424 C CA . THR A 1 181 ? 18.190 -19.012 -19.674 1.00 90.88 181 THR A CA 1
ATOM 1425 C C . THR A 1 181 ? 18.792 -17.621 -19.483 1.00 90.88 181 THR A C 1
ATOM 1427 O O . THR A 1 181 ? 19.748 -17.241 -20.164 1.00 90.88 181 THR A O 1
ATOM 1430 N N . HIS A 1 182 ? 18.229 -16.877 -18.531 1.00 93.00 182 HIS A N 1
ATOM 1431 C CA . HIS A 1 182 ? 18.750 -15.600 -18.029 1.00 93.00 182 HIS A CA 1
ATOM 1432 C C . HIS A 1 182 ? 18.980 -15.644 -16.505 1.00 93.00 182 HIS A C 1
ATOM 1434 O O . HIS A 1 182 ? 19.383 -14.650 -15.906 1.00 93.00 182 HIS A O 1
ATOM 1440 N N . GLU A 1 183 ? 18.700 -16.783 -15.869 1.00 93.62 183 GLU A N 1
ATOM 1441 C CA . GLU A 1 183 ? 18.782 -16.956 -14.421 1.00 93.62 183 GLU A CA 1
ATOM 1442 C C . GLU A 1 183 ? 20.207 -17.353 -14.030 1.00 93.62 183 GLU A C 1
ATOM 1444 O O . GLU A 1 183 ? 20.744 -18.350 -14.528 1.00 93.62 183 GLU A O 1
ATOM 1449 N N . LEU A 1 184 ? 20.823 -16.606 -13.111 1.00 92.81 184 LEU A N 1
ATOM 1450 C CA . LEU A 1 184 ? 22.119 -17.005 -12.570 1.00 92.81 184 LEU A CA 1
ATOM 1451 C C . LEU A 1 184 ? 21.997 -18.266 -11.703 1.00 92.81 184 LEU A C 1
ATOM 1453 O O . LEU A 1 184 ? 21.089 -18.374 -10.872 1.00 92.81 184 LEU A O 1
ATOM 1457 N N . PRO A 1 185 ? 22.945 -19.209 -11.830 1.00 90.44 185 PRO A N 1
ATOM 1458 C CA . PRO A 1 185 ? 22.918 -20.443 -11.064 1.00 90.44 185 PRO A CA 1
ATOM 1459 C C . PRO A 1 185 ? 23.154 -20.176 -9.571 1.00 90.44 185 PRO A C 1
ATOM 1461 O O . PRO A 1 185 ? 24.034 -19.405 -9.190 1.00 90.44 185 PRO A O 1
ATOM 1464 N N . ALA A 1 186 ? 22.398 -20.862 -8.708 1.00 88.50 186 ALA A N 1
ATOM 1465 C CA . ALA A 1 186 ? 22.544 -20.753 -7.251 1.00 88.50 186 ALA A CA 1
ATOM 1466 C C . ALA A 1 186 ? 23.894 -21.304 -6.762 1.00 88.50 186 ALA A C 1
ATOM 1468 O O . ALA A 1 186 ? 24.548 -20.743 -5.880 1.00 88.50 186 ALA A O 1
ATOM 1469 N N . SER A 1 187 ? 24.300 -22.434 -7.340 1.00 91.06 187 SER A N 1
ATOM 1470 C CA . SER A 1 187 ? 25.481 -23.189 -6.939 1.00 91.06 187 SER A CA 1
ATOM 1471 C C . SER A 1 187 ? 26.755 -22.397 -7.205 1.00 91.06 187 SER A C 1
ATOM 1473 O O . SER A 1 187 ? 27.015 -21.989 -8.341 1.00 91.06 187 SER A O 1
ATOM 1475 N N . ARG A 1 188 ? 27.584 -22.252 -6.168 1.00 90.12 188 ARG A N 1
ATOM 1476 C CA . ARG A 1 188 ? 28.897 -21.607 -6.266 1.00 90.12 188 ARG A CA 1
ATOM 1477 C C . ARG A 1 188 ? 29.776 -22.244 -7.344 1.00 90.12 188 ARG A C 1
ATOM 1479 O O . ARG A 1 188 ? 30.368 -21.517 -8.123 1.00 90.12 188 ARG A O 1
ATOM 1486 N N . GLU A 1 189 ? 29.794 -23.570 -7.441 1.00 89.38 189 GLU A N 1
ATOM 1487 C CA . GLU A 1 189 ? 30.597 -24.304 -8.430 1.00 89.38 189 GLU A CA 1
ATOM 1488 C C . GLU A 1 189 ? 30.280 -23.894 -9.881 1.00 89.38 189 GLU A C 1
ATOM 1490 O O . GLU A 1 189 ? 31.175 -23.589 -10.670 1.00 89.38 189 GLU A O 1
ATOM 1495 N N . VAL A 1 190 ? 28.994 -23.797 -10.237 1.00 88.19 190 VAL A N 1
ATOM 1496 C CA . VAL A 1 190 ? 28.587 -23.363 -11.585 1.00 88.19 190 VAL A CA 1
ATOM 1497 C C . VAL A 1 190 ? 28.909 -21.878 -11.808 1.00 88.19 190 VAL A C 1
ATOM 1499 O O . VAL A 1 190 ? 29.283 -21.493 -12.918 1.00 88.19 190 VAL A O 1
ATOM 1502 N N . ARG A 1 191 ? 28.843 -21.043 -10.760 1.00 90.56 191 ARG A N 1
ATOM 1503 C CA . ARG A 1 191 ? 29.291 -19.641 -10.827 1.00 90.56 191 ARG A CA 1
ATOM 1504 C C . ARG A 1 191 ? 30.808 -19.517 -10.995 1.00 90.56 191 ARG A C 1
ATOM 1506 O O . ARG A 1 191 ? 31.248 -18.673 -11.767 1.00 90.56 191 ARG A O 1
ATOM 1513 N N . GLU A 1 192 ? 31.607 -20.387 -10.374 1.00 92.62 192 GLU A N 1
ATOM 1514 C CA . GLU A 1 192 ? 33.062 -20.442 -10.588 1.00 92.62 192 GLU A CA 1
ATOM 1515 C C . GLU A 1 192 ? 33.389 -20.746 -12.049 1.00 92.62 192 GLU A C 1
ATOM 1517 O O . GLU A 1 192 ? 34.247 -20.094 -12.644 1.00 92.62 192 GLU A O 1
ATOM 1522 N N . ARG A 1 193 ? 32.668 -21.691 -12.663 1.00 90.38 193 ARG A N 1
ATOM 1523 C CA . ARG A 1 193 ? 32.807 -21.985 -14.094 1.00 90.38 193 ARG A CA 1
ATOM 1524 C C . ARG A 1 193 ? 32.460 -20.776 -14.962 1.00 90.38 193 ARG A C 1
ATOM 1526 O O . ARG A 1 193 ? 33.202 -20.470 -15.895 1.00 90.38 193 ARG A O 1
ATOM 1533 N N . LEU A 1 194 ? 31.346 -20.103 -14.670 1.00 91.94 194 LEU A N 1
ATOM 1534 C CA . LEU A 1 194 ? 30.931 -18.897 -15.389 1.00 91.94 194 LEU A CA 1
ATOM 1535 C C . LEU A 1 194 ? 32.016 -17.818 -15.305 1.00 91.94 194 LEU A C 1
ATOM 1537 O O . LEU A 1 194 ? 32.459 -17.329 -16.346 1.00 91.94 194 LEU A O 1
ATOM 1541 N N . GLY A 1 195 ? 32.503 -17.530 -14.096 1.00 93.19 195 GLY A N 1
ATOM 1542 C CA . GLY A 1 195 ? 33.564 -16.556 -13.865 1.00 93.19 195 GLY A CA 1
ATOM 1543 C C . GLY A 1 195 ? 34.867 -16.905 -14.591 1.00 93.19 195 GLY A C 1
ATOM 1544 O O . GLY A 1 195 ? 35.449 -16.057 -15.265 1.00 93.19 195 GLY A O 1
ATOM 1545 N N . ARG A 1 196 ? 35.278 -18.180 -14.568 1.00 93.56 196 ARG A N 1
ATOM 1546 C CA . ARG A 1 196 ? 36.451 -18.653 -15.325 1.00 93.56 196 ARG A CA 1
ATOM 1547 C C . ARG A 1 196 ? 36.278 -18.509 -16.824 1.00 93.56 196 ARG A C 1
ATOM 1549 O O . ARG A 1 196 ? 37.220 -18.118 -17.504 1.00 93.56 196 ARG A O 1
ATOM 1556 N N . SER A 1 197 ? 35.084 -18.791 -17.347 1.00 93.56 197 SER A N 1
ATOM 1557 C CA . SER A 1 197 ? 34.820 -18.596 -18.772 1.00 93.56 197 SER A CA 1
ATOM 1558 C C . SER A 1 197 ? 35.037 -17.130 -19.159 1.00 93.56 197 SER A C 1
ATOM 1560 O O . SER A 1 197 ? 35.617 -16.851 -20.206 1.00 93.56 197 SER A O 1
ATOM 1562 N N . LEU A 1 198 ? 34.630 -16.194 -18.298 1.00 92.75 198 LEU A N 1
ATOM 1563 C CA . LEU A 1 198 ? 34.775 -14.750 -18.498 1.00 92.75 198 LEU A CA 1
ATOM 1564 C C . LEU A 1 198 ? 36.220 -14.252 -18.310 1.00 92.75 198 LEU A C 1
ATOM 1566 O O . LEU A 1 198 ? 36.494 -13.089 -18.583 1.00 92.75 198 LEU A O 1
ATOM 1570 N N . GLY A 1 199 ? 37.150 -15.134 -17.927 1.00 92.56 199 GLY A N 1
ATOM 1571 C CA . GLY A 1 199 ? 38.586 -14.859 -17.873 1.00 92.56 199 GLY A CA 1
ATOM 1572 C C . GLY A 1 199 ? 39.154 -14.653 -16.469 1.00 92.56 199 GLY A C 1
ATOM 1573 O O . GLY A 1 199 ? 40.357 -14.439 -16.342 1.00 92.56 199 GLY A O 1
ATOM 1574 N N . TRP A 1 200 ? 38.343 -14.747 -15.412 1.00 94.31 200 TRP A N 1
ATOM 1575 C CA . TRP A 1 200 ? 38.833 -14.611 -14.037 1.00 94.31 200 TRP A CA 1
ATOM 1576 C C . TRP A 1 200 ? 39.418 -15.919 -13.506 1.00 94.31 200 TRP A C 1
ATOM 1578 O O . TRP A 1 200 ? 38.825 -16.987 -13.654 1.00 94.31 200 TRP A O 1
ATOM 1588 N N . VAL A 1 201 ? 40.587 -15.838 -12.866 1.00 90.69 201 VAL A N 1
ATOM 1589 C CA . VAL A 1 201 ? 41.363 -17.023 -12.452 1.00 90.69 201 VAL A CA 1
ATOM 1590 C C . VAL A 1 201 ? 41.564 -17.095 -10.938 1.00 90.69 201 VAL A C 1
ATOM 1592 O O . VAL A 1 201 ? 41.444 -18.182 -10.377 1.00 90.69 201 VAL A O 1
ATOM 1595 N N . LEU A 1 202 ? 41.858 -15.967 -10.282 1.00 89.50 202 LEU A N 1
ATOM 1596 C CA . LEU A 1 202 ? 42.224 -15.928 -8.860 1.00 89.50 202 LEU A CA 1
ATOM 1597 C C . LEU A 1 202 ? 41.000 -16.024 -7.941 1.00 89.50 202 LEU A C 1
ATOM 1599 O O . LEU A 1 202 ? 40.976 -16.885 -7.065 1.00 89.50 202 LEU A O 1
ATOM 1603 N N . ASP A 1 203 ? 39.976 -15.200 -8.181 1.00 93.56 203 ASP A N 1
ATOM 1604 C CA . ASP A 1 203 ? 38.681 -15.283 -7.494 1.00 93.56 203 ASP A CA 1
ATOM 1605 C C . ASP A 1 203 ? 37.514 -15.161 -8.492 1.00 93.56 203 ASP A C 1
ATOM 1607 O O . ASP A 1 203 ? 36.875 -14.112 -8.604 1.00 93.56 203 ASP A O 1
ATOM 1611 N N . PRO A 1 204 ? 37.219 -16.232 -9.256 1.00 92.19 204 PRO A N 1
ATOM 1612 C CA . PRO A 1 204 ? 36.250 -16.160 -10.345 1.00 92.19 204 PRO A CA 1
ATOM 1613 C C . PRO A 1 204 ? 34.834 -15.768 -9.915 1.00 92.19 204 PRO A C 1
ATOM 1615 O O . PRO A 1 204 ? 34.110 -15.180 -10.712 1.00 92.19 204 PRO A O 1
ATOM 1618 N N . VAL A 1 205 ? 34.422 -16.105 -8.687 1.00 92.94 205 VAL A N 1
ATOM 1619 C CA . VAL A 1 205 ? 33.079 -15.775 -8.182 1.00 92.94 205 VAL A CA 1
ATOM 1620 C C . VAL A 1 205 ? 33.055 -14.387 -7.573 1.00 92.94 205 VAL A C 1
ATOM 1622 O O . VAL A 1 205 ? 32.154 -13.624 -7.903 1.00 92.94 205 VAL A O 1
ATOM 1625 N N . GLY A 1 206 ? 34.023 -14.040 -6.721 1.00 92.88 206 GLY A N 1
ATOM 1626 C CA . GLY A 1 206 ? 34.043 -12.725 -6.084 1.00 92.88 206 GLY A CA 1
ATOM 1627 C C . GLY A 1 206 ? 34.210 -11.595 -7.097 1.00 92.88 206 GLY A C 1
ATOM 1628 O O . GLY A 1 206 ? 33.482 -10.601 -7.027 1.00 92.88 206 GLY A O 1
ATOM 1629 N N . GLU A 1 207 ? 35.090 -11.760 -8.091 1.00 94.38 207 GLU A N 1
ATOM 1630 C CA . GLU A 1 207 ? 35.263 -10.773 -9.164 1.00 94.38 207 GLU A CA 1
ATOM 1631 C C . GLU A 1 207 ? 34.013 -10.667 -10.050 1.00 94.38 207 GLU A C 1
ATOM 1633 O O . GLU A 1 207 ? 33.584 -9.555 -10.374 1.00 94.38 207 GLU A O 1
ATOM 1638 N N . PHE A 1 208 ? 33.379 -11.800 -10.377 1.00 94.44 208 PHE A N 1
ATOM 1639 C CA . PHE A 1 208 ? 32.120 -11.821 -11.124 1.00 94.44 208 PHE A CA 1
ATOM 1640 C C . PHE A 1 208 ? 30.992 -11.106 -10.380 1.00 94.44 208 PHE A C 1
ATOM 1642 O O . PHE A 1 208 ? 30.383 -10.195 -10.942 1.00 94.44 208 PHE A O 1
ATOM 1649 N N . ASP A 1 209 ? 30.725 -11.490 -9.129 1.00 92.81 209 ASP A N 1
ATOM 1650 C CA . ASP A 1 209 ? 29.640 -10.931 -8.319 1.00 92.81 209 ASP A CA 1
ATOM 1651 C C . ASP A 1 209 ? 29.863 -9.420 -8.103 1.00 92.81 209 ASP A C 1
ATOM 1653 O O . ASP A 1 209 ? 28.936 -8.625 -8.265 1.00 92.81 209 ASP A O 1
ATOM 1657 N N . THR A 1 210 ? 31.109 -9.000 -7.841 1.00 94.75 210 THR A N 1
ATOM 1658 C CA . THR A 1 210 ? 31.480 -7.580 -7.692 1.00 94.75 210 THR A CA 1
ATOM 1659 C C . THR A 1 210 ? 31.243 -6.798 -8.982 1.00 94.75 210 THR A C 1
ATOM 1661 O O . THR A 1 210 ? 30.650 -5.714 -8.966 1.00 94.75 210 THR A O 1
ATOM 1664 N N . ARG A 1 211 ? 31.689 -7.335 -10.125 1.00 95.19 211 ARG A N 1
ATOM 1665 C CA . ARG A 1 211 ? 31.507 -6.684 -11.425 1.00 95.19 211 ARG A CA 1
ATOM 1666 C C . ARG A 1 211 ? 30.034 -6.606 -11.807 1.00 95.19 211 ARG A C 1
ATOM 1668 O O . ARG A 1 211 ? 29.597 -5.553 -12.267 1.00 95.19 211 ARG A O 1
ATOM 1675 N N . LEU A 1 212 ? 29.275 -7.677 -11.588 1.00 94.56 212 LEU A N 1
ATOM 1676 C CA . LEU A 1 212 ? 27.843 -7.721 -11.852 1.00 94.56 212 LEU A CA 1
ATOM 1677 C C . LEU A 1 212 ? 27.091 -6.699 -10.999 1.00 94.56 212 LEU A C 1
ATOM 1679 O O . LEU A 1 212 ? 26.308 -5.928 -11.549 1.00 94.56 212 LEU A O 1
ATOM 1683 N N . ALA A 1 213 ? 27.356 -6.645 -9.692 1.00 93.69 213 ALA A N 1
ATOM 1684 C CA . ALA A 1 213 ? 26.737 -5.671 -8.798 1.00 93.69 213 ALA A CA 1
ATOM 1685 C C . ALA A 1 213 ? 27.019 -4.231 -9.255 1.00 93.69 213 ALA A C 1
ATOM 1687 O O . ALA A 1 213 ? 26.094 -3.427 -9.364 1.00 93.69 213 ALA A O 1
ATOM 1688 N N . ARG A 1 214 ? 28.275 -3.924 -9.612 1.00 94.81 214 ARG A N 1
ATOM 1689 C CA . ARG A 1 214 ? 28.659 -2.606 -10.138 1.00 94.81 214 ARG A CA 1
ATOM 1690 C C . ARG A 1 214 ? 27.934 -2.273 -11.441 1.00 94.81 214 ARG A C 1
ATOM 1692 O O . ARG A 1 214 ? 27.386 -1.185 -11.556 1.00 94.81 214 ARG A O 1
ATOM 1699 N N . VAL A 1 215 ? 27.925 -3.192 -12.408 1.00 95.00 215 VAL A N 1
ATOM 1700 C CA . VAL A 1 215 ? 27.271 -2.987 -13.711 1.00 95.00 215 VAL A CA 1
ATOM 1701 C C . VAL A 1 215 ? 25.773 -2.755 -13.548 1.00 95.00 215 VAL A C 1
ATOM 1703 O O . VAL A 1 215 ? 25.253 -1.804 -14.123 1.00 95.00 215 VAL A O 1
ATOM 1706 N N . ARG A 1 216 ? 25.089 -3.569 -12.735 1.00 93.69 216 ARG A N 1
ATOM 1707 C CA . ARG A 1 216 ? 23.649 -3.410 -12.490 1.00 93.69 216 ARG A CA 1
ATOM 1708 C C . ARG A 1 216 ? 23.347 -2.089 -11.787 1.00 93.69 216 ARG A C 1
ATOM 1710 O O . ARG A 1 216 ? 22.438 -1.385 -12.207 1.00 93.69 216 ARG A O 1
ATOM 1717 N N . ALA A 1 217 ? 24.141 -1.712 -10.784 1.00 90.25 217 ALA A N 1
ATOM 1718 C CA . ALA A 1 217 ? 23.991 -0.425 -10.108 1.00 90.25 217 ALA A CA 1
ATOM 1719 C C . ALA A 1 217 ? 24.190 0.759 -11.071 1.00 90.25 217 ALA A C 1
ATOM 1721 O O . ALA A 1 217 ? 23.378 1.678 -11.083 1.00 90.25 217 ALA A O 1
ATOM 1722 N N . THR A 1 218 ? 25.224 0.719 -11.921 1.00 90.94 218 THR A N 1
ATOM 1723 C CA . THR A 1 218 ? 25.474 1.757 -12.932 1.00 90.94 218 THR A CA 1
ATOM 1724 C C . THR A 1 218 ? 24.358 1.827 -13.971 1.00 90.94 218 THR A C 1
ATOM 1726 O O . THR A 1 218 ? 23.865 2.914 -14.254 1.00 90.94 218 THR A O 1
ATOM 1729 N N . ALA A 1 219 ? 23.932 0.689 -14.524 1.00 91.38 219 ALA A N 1
ATOM 1730 C CA . ALA A 1 219 ? 22.850 0.644 -15.502 1.00 91.38 219 ALA A CA 1
ATOM 1731 C C . ALA A 1 219 ? 21.538 1.179 -14.915 1.00 91.38 219 ALA A C 1
ATOM 1733 O O . ALA A 1 219 ? 20.835 1.929 -15.589 1.00 91.38 219 ALA A O 1
ATOM 1734 N N . ARG A 1 220 ? 21.240 0.842 -13.654 1.00 87.25 220 ARG A N 1
ATOM 1735 C CA . ARG A 1 220 ? 20.040 1.306 -12.957 1.00 87.25 220 ARG A CA 1
ATOM 1736 C C . ARG A 1 220 ? 20.067 2.813 -12.691 1.00 87.25 220 ARG A C 1
ATOM 1738 O O . ARG A 1 220 ? 19.133 3.501 -13.090 1.00 87.25 220 ARG A O 1
ATOM 1745 N N . ASP A 1 221 ? 21.152 3.322 -12.104 1.00 84.12 221 ASP A N 1
ATOM 1746 C CA . ASP A 1 221 ? 21.318 4.757 -11.823 1.00 84.12 221 ASP A CA 1
ATOM 1747 C C . ASP A 1 221 ? 21.252 5.591 -13.112 1.00 84.12 221 ASP A C 1
ATOM 1749 O O . ASP A 1 221 ? 20.572 6.617 -13.161 1.00 84.12 221 ASP A O 1
ATOM 1753 N N . LEU A 1 222 ? 21.901 5.132 -14.188 1.00 84.50 222 LEU A N 1
ATOM 1754 C CA . LEU A 1 222 ? 21.837 5.812 -15.481 1.00 84.50 222 LEU A CA 1
ATOM 1755 C C . LEU A 1 222 ? 20.441 5.716 -16.103 1.00 84.50 222 LEU A C 1
ATOM 1757 O O . LEU A 1 222 ? 19.938 6.730 -16.571 1.00 84.50 222 LEU A O 1
ATOM 1761 N N . HIS A 1 223 ? 19.778 4.559 -16.074 1.00 82.81 223 HIS A N 1
ATOM 1762 C CA . HIS A 1 223 ? 18.399 4.430 -16.559 1.00 82.81 223 HIS A CA 1
ATOM 1763 C C . HIS A 1 223 ? 17.467 5.460 -15.899 1.00 82.81 223 HIS A C 1
ATOM 1765 O O . HIS A 1 223 ? 16.741 6.174 -16.595 1.00 82.81 223 HIS A O 1
ATOM 1771 N N . GLU A 1 224 ? 17.539 5.587 -14.574 1.00 76.44 224 GLU A N 1
ATOM 1772 C CA . GLU A 1 224 ? 16.737 6.544 -13.815 1.00 76.44 224 GLU A CA 1
ATOM 1773 C C . GLU A 1 224 ? 17.123 7.991 -14.170 1.00 76.44 224 GLU A C 1
ATOM 1775 O O . GLU A 1 224 ? 16.283 8.801 -14.570 1.00 76.44 224 GLU A O 1
ATOM 1780 N N . ARG A 1 225 ? 18.410 8.342 -14.125 1.00 75.69 225 ARG A N 1
ATOM 1781 C CA . ARG A 1 225 ? 18.845 9.716 -14.420 1.00 75.69 225 ARG A CA 1
ATOM 1782 C C . ARG A 1 225 ? 18.504 10.154 -15.836 1.00 75.69 225 ARG A C 1
ATOM 1784 O O . ARG A 1 225 ? 17.997 11.258 -16.011 1.00 75.69 225 ARG A O 1
ATOM 1791 N N . LEU A 1 226 ? 18.761 9.317 -16.835 1.00 73.12 226 LEU A N 1
ATOM 1792 C CA . LEU A 1 226 ? 18.574 9.677 -18.241 1.00 73.12 226 LEU A CA 1
ATOM 1793 C C . LEU A 1 226 ? 17.108 9.909 -18.596 1.00 73.12 226 LEU A C 1
ATOM 1795 O O . LEU A 1 226 ? 16.803 10.743 -19.448 1.00 73.12 226 LEU A O 1
ATOM 1799 N N . TYR A 1 227 ? 16.197 9.207 -17.927 1.00 70.81 227 TYR A N 1
ATOM 1800 C CA . TYR A 1 227 ? 14.777 9.370 -18.184 1.00 70.81 227 TYR A CA 1
ATOM 1801 C C . TYR A 1 227 ? 14.172 10.547 -17.407 1.00 70.81 227 TYR A C 1
ATOM 1803 O O . TYR A 1 227 ? 13.507 11.401 -18.000 1.00 70.81 227 TYR A O 1
ATOM 1811 N N . PHE A 1 228 ? 14.421 10.627 -16.095 1.00 74.56 228 PHE A N 1
ATOM 1812 C CA . PHE A 1 228 ? 13.725 11.569 -15.212 1.00 74.56 228 PHE A CA 1
ATOM 1813 C C . PHE A 1 228 ? 14.415 12.934 -15.107 1.00 74.56 228 PHE A C 1
ATOM 1815 O O . PHE A 1 228 ? 13.736 13.954 -14.996 1.00 74.56 228 PHE A O 1
ATOM 1822 N N . ARG A 1 229 ? 15.754 12.998 -15.163 1.00 73.56 229 ARG A N 1
ATOM 1823 C CA . ARG A 1 229 ? 16.486 14.258 -14.950 1.00 73.56 229 ARG A CA 1
ATOM 1824 C C . ARG A 1 229 ? 16.199 15.328 -16.013 1.00 73.56 229 ARG A C 1
ATOM 1826 O O . ARG A 1 229 ? 15.938 16.459 -15.608 1.00 73.56 229 ARG A O 1
ATOM 1833 N N . PRO A 1 230 ? 16.163 15.016 -17.325 1.00 73.62 230 PRO A N 1
ATOM 1834 C CA . PRO A 1 230 ? 15.891 16.026 -18.349 1.00 73.62 230 PRO A CA 1
ATOM 1835 C C . PRO A 1 230 ? 14.505 16.664 -18.229 1.00 73.62 230 PRO A C 1
ATOM 1837 O O . PRO A 1 230 ? 14.341 17.827 -18.587 1.00 73.62 230 PRO A O 1
ATOM 1840 N N . ILE A 1 231 ? 13.519 15.922 -17.706 1.00 74.62 231 ILE A N 1
ATOM 1841 C CA . ILE A 1 231 ? 12.190 16.463 -17.396 1.00 74.62 231 ILE A CA 1
ATOM 1842 C C . ILE A 1 231 ? 12.358 17.565 -16.355 1.00 74.62 231 ILE A C 1
ATOM 1844 O O . ILE A 1 231 ? 12.012 18.711 -16.604 1.00 74.62 231 ILE A O 1
ATOM 1848 N N . LEU A 1 232 ? 12.970 17.233 -15.221 1.00 72.38 232 LEU A N 1
ATOM 1849 C CA . LEU A 1 232 ? 13.132 18.151 -14.096 1.00 72.38 232 LEU A CA 1
ATOM 1850 C C . LEU A 1 232 ? 13.942 19.400 -14.458 1.00 72.38 232 LEU A C 1
ATOM 1852 O O . LEU A 1 232 ? 13.549 20.503 -14.086 1.00 72.38 232 LEU A O 1
ATOM 1856 N N . ASP A 1 233 ? 15.038 19.239 -15.201 1.00 74.50 233 ASP A N 1
ATOM 1857 C CA . ASP A 1 233 ? 15.878 20.365 -15.616 1.00 74.50 233 ASP A CA 1
ATOM 1858 C C . ASP A 1 233 ? 15.119 21.316 -16.567 1.00 74.50 233 ASP A C 1
ATOM 1860 O O . ASP A 1 233 ? 15.266 22.536 -16.459 1.00 74.50 233 ASP A O 1
ATOM 1864 N N . SER A 1 234 ? 14.268 20.770 -17.450 1.00 79.31 234 SER A N 1
ATOM 1865 C CA . SER A 1 234 ? 13.392 21.546 -18.342 1.00 79.31 234 SER A CA 1
ATOM 1866 C C . SER A 1 234 ? 12.339 22.337 -17.560 1.00 79.31 234 SER A C 1
ATOM 1868 O O . SER A 1 234 ? 12.204 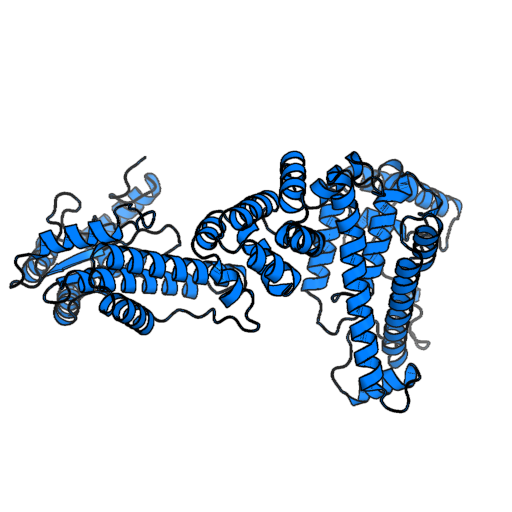23.545 -17.753 1.00 79.31 234 SER A O 1
ATOM 1870 N N . LEU A 1 235 ? 11.662 21.700 -16.598 1.00 73.31 235 LEU A N 1
ATOM 1871 C CA . LEU A 1 235 ? 10.656 22.358 -15.749 1.00 73.31 235 LEU A CA 1
ATOM 1872 C C . LEU A 1 235 ? 11.252 23.449 -14.855 1.00 73.31 235 LEU A C 1
ATOM 1874 O O . LEU A 1 235 ? 10.611 24.462 -14.588 1.00 73.31 235 LEU A O 1
ATOM 1878 N N . ALA A 1 236 ? 12.487 23.250 -14.396 1.00 67.62 236 ALA A N 1
ATOM 1879 C CA . ALA A 1 236 ? 13.218 24.232 -13.606 1.00 67.62 236 ALA A CA 1
ATOM 1880 C C . ALA A 1 236 ? 13.789 25.390 -14.451 1.00 67.62 236 ALA A C 1
ATOM 1882 O O . ALA A 1 236 ? 14.393 26.307 -13.890 1.00 67.62 236 ALA A O 1
ATOM 1883 N N . GLY A 1 237 ? 13.621 25.365 -15.780 1.00 65.56 237 GLY A N 1
ATOM 1884 C CA . GLY A 1 237 ? 14.110 26.404 -16.687 1.00 65.56 237 GLY A CA 1
ATOM 1885 C C . GLY A 1 237 ? 15.636 26.514 -16.714 1.00 65.56 237 GLY A C 1
ATOM 1886 O O . GLY A 1 237 ? 16.174 27.606 -16.909 1.00 65.56 237 GLY A O 1
ATOM 1887 N N . ILE A 1 238 ? 16.350 25.410 -16.469 1.00 68.94 238 ILE A N 1
ATOM 1888 C CA . ILE A 1 238 ? 17.813 25.410 -16.462 1.00 68.94 238 ILE A CA 1
ATOM 1889 C C . ILE A 1 238 ? 18.302 25.626 -17.905 1.00 68.94 238 ILE A C 1
ATOM 1891 O O . ILE A 1 238 ? 17.911 24.865 -18.785 1.00 68.94 238 ILE A O 1
ATOM 1895 N N . PRO A 1 239 ? 19.191 26.601 -18.183 1.00 54.69 239 PRO A N 1
ATOM 1896 C CA . PRO A 1 239 ? 19.638 26.892 -19.552 1.00 54.69 239 PRO A CA 1
ATOM 1897 C C . PRO A 1 239 ? 20.314 25.720 -20.282 1.00 54.69 239 PRO A C 1
ATOM 1899 O O . PRO A 1 239 ? 20.375 25.716 -21.504 1.00 54.69 239 PRO A O 1
ATOM 1902 N N . SER A 1 240 ? 20.839 24.739 -19.541 1.00 61.47 240 SER A N 1
ATOM 1903 C CA . SER A 1 240 ? 21.434 23.509 -20.077 1.00 61.47 240 SER A CA 1
ATOM 1904 C C . SER A 1 240 ? 20.430 22.364 -20.252 1.00 61.47 240 SER A C 1
ATOM 1906 O O . SER A 1 240 ? 20.846 21.239 -20.531 1.00 61.47 240 SER A O 1
ATOM 1908 N N . ALA A 1 241 ? 19.133 22.599 -20.032 1.00 63.06 241 ALA A N 1
ATOM 1909 C CA . ALA A 1 241 ? 18.110 21.583 -20.220 1.00 63.06 241 ALA A CA 1
ATOM 1910 C C . ALA A 1 241 ? 18.088 21.137 -21.687 1.00 63.06 241 ALA A C 1
ATOM 1912 O O . ALA A 1 241 ? 17.881 21.934 -22.598 1.00 63.06 241 ALA A O 1
ATOM 1913 N N . ARG A 1 242 ? 18.292 19.837 -21.910 1.00 65.44 242 ARG A N 1
ATOM 1914 C CA . ARG A 1 242 ? 18.330 19.220 -23.248 1.00 65.44 242 ARG A CA 1
ATOM 1915 C C . ARG A 1 242 ? 16.936 18.855 -23.785 1.00 65.44 242 ARG A C 1
ATOM 1917 O O . ARG A 1 242 ? 16.829 18.167 -24.794 1.00 65.44 242 ARG A O 1
ATOM 1924 N N . LEU A 1 243 ? 15.872 19.249 -23.081 1.00 70.44 243 LEU A N 1
ATOM 1925 C CA . LEU A 1 243 ? 14.490 18.883 -23.385 1.00 70.44 243 LEU A CA 1
ATOM 1926 C C . LEU A 1 243 ? 13.613 20.135 -23.474 1.00 70.44 243 LEU A C 1
ATOM 1928 O O . LEU A 1 243 ? 13.550 20.916 -22.525 1.00 70.44 243 LEU A O 1
ATOM 1932 N N . GLU A 1 244 ? 12.906 20.285 -24.593 1.00 75.94 244 GLU A N 1
ATOM 1933 C CA . GLU A 1 244 ? 11.923 21.355 -24.787 1.00 75.94 244 GLU A CA 1
ATOM 1934 C C . GLU A 1 244 ? 10.783 21.266 -23.752 1.00 75.94 244 GLU A C 1
ATOM 1936 O O . GLU A 1 244 ? 10.355 20.151 -23.426 1.00 75.94 244 GLU A O 1
ATOM 1941 N N . PRO A 1 245 ? 10.235 22.398 -23.263 1.00 79.38 245 PRO A N 1
ATOM 1942 C CA . PRO A 1 245 ? 9.206 22.399 -22.218 1.00 79.38 245 PRO A CA 1
ATOM 1943 C C . PRO A 1 245 ? 7.976 21.549 -22.555 1.00 79.38 245 PRO A C 1
ATOM 1945 O O . PRO A 1 245 ? 7.469 20.816 -21.708 1.00 79.38 245 PRO A O 1
ATOM 1948 N N . GLU A 1 246 ? 7.521 21.580 -23.809 1.00 79.00 246 GLU A N 1
ATOM 1949 C CA . GLU A 1 246 ? 6.367 20.782 -24.239 1.00 79.00 246 GLU A CA 1
ATOM 1950 C C . GLU A 1 246 ? 6.664 19.275 -24.196 1.00 79.00 246 GLU A C 1
ATOM 1952 O O . GLU A 1 246 ? 5.842 18.477 -23.747 1.00 79.00 246 GLU A O 1
ATOM 1957 N N . ALA A 1 247 ? 7.886 18.874 -24.557 1.00 75.06 247 ALA A N 1
ATOM 1958 C CA . ALA A 1 247 ? 8.314 17.484 -24.455 1.00 75.06 247 ALA A CA 1
ATOM 1959 C C . ALA A 1 247 ? 8.449 17.031 -22.987 1.00 75.06 247 ALA A C 1
ATOM 1961 O O . ALA A 1 247 ? 8.165 15.873 -22.673 1.00 75.06 247 ALA A O 1
ATOM 1962 N N . ALA A 1 248 ? 8.832 17.926 -22.067 1.00 80.81 248 ALA A N 1
ATOM 1963 C CA . ALA A 1 248 ? 8.839 17.641 -20.630 1.00 80.81 248 ALA A CA 1
ATOM 1964 C C . ALA A 1 248 ? 7.421 17.402 -20.086 1.00 80.81 248 ALA A C 1
ATOM 1966 O O . ALA A 1 248 ? 7.200 16.431 -19.358 1.00 80.81 248 ALA A O 1
ATOM 1967 N N . ARG A 1 249 ? 6.447 18.217 -20.509 1.00 83.94 249 ARG A N 1
ATOM 1968 C CA . ARG A 1 249 ? 5.025 18.055 -20.161 1.00 83.94 249 ARG A CA 1
ATOM 1969 C C . ARG A 1 249 ? 4.443 16.744 -20.658 1.00 83.94 249 ARG A C 1
ATOM 1971 O O . ARG A 1 249 ? 3.808 16.031 -19.883 1.00 83.94 249 ARG A O 1
ATOM 1978 N N . MET A 1 250 ? 4.715 16.384 -21.912 1.00 80.81 250 MET A N 1
ATOM 1979 C CA . MET A 1 250 ? 4.301 15.092 -22.465 1.00 80.81 250 MET A CA 1
ATOM 1980 C C . MET A 1 250 ? 4.869 13.921 -21.655 1.00 80.81 250 MET A C 1
ATOM 1982 O O . MET A 1 250 ? 4.162 12.949 -21.392 1.00 80.81 250 MET A O 1
ATOM 1986 N N . ARG A 1 251 ? 6.128 14.012 -21.203 1.00 79.75 251 ARG A N 1
ATOM 1987 C CA . ARG A 1 251 ? 6.733 12.972 -20.357 1.00 79.75 251 ARG A CA 1
ATOM 1988 C C . ARG A 1 251 ? 6.118 12.916 -18.955 1.00 79.75 251 ARG A C 1
ATOM 1990 O O . ARG A 1 251 ? 5.945 11.816 -18.442 1.00 79.75 251 ARG A O 1
ATOM 1997 N N . LEU A 1 252 ? 5.754 14.049 -18.346 1.00 85.38 252 LEU A N 1
ATOM 1998 C CA . LEU A 1 252 ? 4.991 14.062 -17.088 1.00 85.38 252 LEU A CA 1
ATOM 1999 C C . LEU A 1 252 ? 3.609 13.420 -17.249 1.00 85.38 252 LEU A C 1
ATOM 2001 O O . LEU A 1 252 ? 3.213 12.606 -16.419 1.00 85.38 252 LEU A O 1
ATOM 2005 N N . ALA A 1 253 ? 2.907 13.702 -18.344 1.00 85.94 253 ALA A N 1
ATOM 2006 C CA . ALA A 1 253 ? 1.654 13.015 -18.642 1.00 85.94 253 ALA A CA 1
ATOM 2007 C C . ALA A 1 253 ? 1.869 11.495 -18.793 1.00 85.94 253 ALA A C 1
ATOM 2009 O O . ALA A 1 253 ? 1.130 10.700 -18.213 1.00 85.94 253 ALA A O 1
ATOM 2010 N N . ALA A 1 254 ? 2.947 11.076 -19.466 1.00 82.38 254 ALA A N 1
ATOM 2011 C CA . ALA A 1 254 ? 3.324 9.663 -19.603 1.00 82.38 254 ALA A CA 1
ATOM 2012 C C . ALA A 1 254 ? 3.758 9.002 -18.278 1.00 82.38 254 ALA A C 1
ATOM 2014 O O . ALA A 1 254 ? 3.765 7.778 -18.153 1.00 82.38 254 ALA A O 1
ATOM 2015 N N . LEU A 1 255 ? 4.125 9.802 -17.274 1.00 84.69 255 LEU A N 1
ATOM 2016 C CA . LEU A 1 255 ? 4.369 9.371 -15.895 1.00 84.69 255 LEU A CA 1
ATOM 2017 C C . LEU A 1 255 ? 3.069 9.199 -15.092 1.00 84.69 255 LEU A C 1
ATOM 2019 O O . LEU A 1 255 ? 3.118 8.758 -13.948 1.00 84.69 255 LEU A O 1
ATOM 2023 N N . GLY A 1 256 ? 1.917 9.523 -15.679 1.00 86.88 256 GLY A N 1
ATOM 2024 C CA . GLY A 1 256 ? 0.606 9.392 -15.056 1.00 86.88 256 GLY A CA 1
ATOM 2025 C C . GLY A 1 256 ? 0.112 10.639 -14.324 1.00 86.88 256 GLY A C 1
ATOM 2026 O O . GLY A 1 256 ? -0.961 10.564 -13.728 1.00 86.88 256 GLY A O 1
ATOM 2027 N N . PHE A 1 257 ? 0.838 11.761 -14.392 1.00 91.88 257 PHE A N 1
ATOM 2028 C CA . PHE A 1 257 ? 0.367 13.047 -13.871 1.00 91.88 257 PHE A CA 1
ATOM 2029 C C . PHE A 1 257 ? -0.720 13.610 -14.784 1.00 91.88 257 PHE A C 1
ATOM 2031 O O . PHE A 1 257 ? -0.486 13.871 -15.965 1.00 91.88 257 PHE A O 1
ATOM 2038 N N . ARG A 1 258 ? -1.918 13.799 -14.237 1.00 90.94 258 ARG A N 1
ATOM 2039 C CA . ARG A 1 258 ? -3.061 14.386 -14.940 1.00 90.94 258 ARG A CA 1
ATOM 2040 C C . ARG A 1 258 ? -3.015 15.907 -14.891 1.00 90.94 258 ARG A C 1
ATOM 2042 O O . ARG A 1 258 ? -3.348 16.548 -15.884 1.00 90.94 258 ARG A O 1
ATOM 2049 N N . ASP A 1 259 ? -2.589 16.483 -13.766 1.00 92.56 259 ASP A N 1
ATOM 2050 C CA . ASP A 1 259 ? -2.421 17.931 -13.613 1.00 92.56 259 ASP A CA 1
ATOM 2051 C C . ASP A 1 259 ? -0.943 18.304 -13.756 1.00 92.56 259 ASP A C 1
ATOM 2053 O O . ASP A 1 259 ? -0.228 18.589 -12.792 1.00 92.56 259 ASP A O 1
ATOM 2057 N N . VAL A 1 260 ? -0.478 18.276 -15.007 1.00 90.19 260 VAL A N 1
ATOM 2058 C CA . VAL A 1 260 ? 0.918 18.561 -15.351 1.00 90.19 260 VAL A CA 1
ATOM 2059 C C . VAL A 1 260 ? 1.338 19.934 -14.824 1.00 90.19 260 VAL A C 1
ATOM 2061 O O . VAL A 1 260 ? 2.391 20.039 -14.209 1.00 90.19 260 VAL A O 1
ATOM 2064 N N . ALA A 1 261 ? 0.503 20.966 -14.976 1.00 89.38 261 ALA A N 1
ATOM 2065 C CA . ALA A 1 261 ? 0.827 22.319 -14.525 1.00 89.38 261 ALA A CA 1
ATOM 2066 C C . ALA A 1 261 ? 1.028 22.396 -13.001 1.00 89.38 261 ALA A C 1
ATOM 2068 O O . ALA A 1 261 ? 1.988 23.014 -12.533 1.00 89.38 261 ALA A O 1
ATOM 2069 N N . ALA A 1 262 ? 0.167 21.745 -12.211 1.00 90.75 262 ALA A N 1
ATOM 2070 C CA . ALA A 1 262 ? 0.359 21.675 -10.764 1.00 90.75 262 ALA A CA 1
ATOM 2071 C C . ALA A 1 262 ? 1.621 20.887 -10.385 1.00 90.75 262 ALA A C 1
ATOM 2073 O O . ALA A 1 262 ? 2.312 21.263 -9.431 1.00 90.75 262 ALA A O 1
ATOM 2074 N N . ALA A 1 263 ? 1.943 19.827 -11.133 1.00 91.25 263 ALA A N 1
ATOM 2075 C CA . ALA A 1 263 ? 3.159 19.054 -10.926 1.00 91.25 263 ALA A CA 1
ATOM 2076 C C . ALA A 1 263 ? 4.422 19.889 -11.198 1.00 91.25 263 ALA A C 1
ATOM 2078 O O . ALA A 1 263 ? 5.333 19.888 -10.368 1.00 91.25 263 ALA A O 1
ATOM 2079 N N . GLU A 1 264 ? 4.453 20.669 -12.287 1.00 87.38 264 GLU A N 1
ATOM 2080 C CA . GLU A 1 264 ? 5.552 21.596 -12.603 1.00 87.38 264 GLU A CA 1
ATOM 2081 C C . GLU A 1 264 ? 5.832 22.545 -11.433 1.00 87.38 264 GLU A C 1
ATOM 2083 O O . GLU A 1 264 ? 6.961 22.624 -10.943 1.00 87.38 264 GLU A O 1
ATOM 2088 N N . VAL A 1 265 ? 4.785 23.211 -10.932 1.00 88.56 265 VAL A N 1
ATOM 2089 C CA . VAL A 1 265 ? 4.893 24.135 -9.795 1.00 88.56 265 VAL A CA 1
ATOM 2090 C C . VAL A 1 265 ? 5.422 23.413 -8.556 1.00 88.56 265 VAL A C 1
ATOM 2092 O O . VAL A 1 265 ? 6.350 23.895 -7.911 1.00 88.56 265 VAL A O 1
ATOM 2095 N N . ALA A 1 266 ? 4.892 22.229 -8.239 1.00 89.12 266 ALA A N 1
ATOM 2096 C CA . ALA A 1 266 ? 5.332 21.461 -7.080 1.00 89.12 266 ALA A CA 1
ATOM 2097 C C . ALA A 1 266 ? 6.813 21.055 -7.160 1.00 89.12 266 ALA A C 1
ATOM 2099 O O . ALA A 1 266 ? 7.518 21.124 -6.151 1.00 89.12 266 ALA A O 1
ATOM 2100 N N . PHE A 1 267 ? 7.311 20.660 -8.335 1.00 86.19 267 PHE A N 1
ATOM 2101 C CA . PHE A 1 267 ? 8.722 20.308 -8.502 1.00 86.19 267 PHE A CA 1
ATOM 2102 C C . PHE A 1 267 ? 9.643 21.511 -8.338 1.00 86.19 267 PHE A C 1
ATOM 2104 O O . PHE A 1 267 ? 10.667 21.411 -7.651 1.00 86.19 267 PHE A O 1
ATOM 2111 N N . VAL A 1 268 ? 9.266 22.656 -8.908 1.00 83.25 268 VAL A N 1
ATOM 2112 C CA . VAL A 1 268 ? 10.014 23.904 -8.735 1.00 83.25 268 VAL A CA 1
ATOM 2113 C C . VAL A 1 268 ? 10.029 24.298 -7.259 1.00 83.25 268 VAL A C 1
ATOM 2115 O O . VAL A 1 268 ? 11.104 24.520 -6.707 1.00 83.25 268 VAL A O 1
ATOM 2118 N N . ASP A 1 269 ? 8.883 24.275 -6.576 1.00 84.88 269 ASP A N 1
ATOM 2119 C CA . ASP A 1 269 ? 8.771 24.628 -5.154 1.00 84.88 269 ASP A CA 1
ATOM 2120 C C . ASP A 1 269 ? 9.683 23.771 -4.260 1.00 84.88 269 ASP A C 1
ATOM 2122 O O . ASP A 1 269 ? 10.344 24.271 -3.344 1.00 84.88 269 ASP A O 1
ATOM 2126 N N . MET A 1 270 ? 9.731 22.461 -4.519 1.00 84.00 270 MET A N 1
ATOM 2127 C CA . MET A 1 270 ? 10.515 21.509 -3.729 1.00 84.00 270 MET A CA 1
ATOM 2128 C C . MET A 1 270 ? 12.023 21.577 -4.012 1.00 84.00 270 MET A C 1
ATOM 2130 O O . MET A 1 270 ? 12.823 21.207 -3.147 1.00 84.00 270 MET A O 1
ATOM 2134 N N . THR A 1 271 ? 12.428 22.049 -5.194 1.00 78.88 271 THR A N 1
ATOM 2135 C CA . THR A 1 271 ? 13.842 22.083 -5.616 1.00 78.88 271 THR A CA 1
ATOM 2136 C C . THR A 1 271 ? 14.460 23.475 -5.622 1.00 78.88 271 THR A C 1
ATOM 2138 O O . THR A 1 271 ? 15.688 23.589 -5.654 1.00 78.88 271 THR A O 1
ATOM 2141 N N . ALA A 1 272 ? 13.654 24.532 -5.535 1.00 78.62 272 ALA A N 1
ATOM 2142 C CA . ALA A 1 272 ? 14.129 25.905 -5.537 1.00 78.62 272 ALA A CA 1
ATOM 2143 C C . ALA A 1 272 ? 14.998 26.232 -4.308 1.00 78.62 272 ALA A C 1
ATOM 2145 O O . ALA A 1 272 ? 14.743 25.813 -3.172 1.00 78.62 272 ALA A O 1
ATOM 2146 N N . GLY A 1 273 ? 16.031 27.045 -4.541 1.00 75.31 273 GLY A N 1
ATOM 2147 C CA . GLY A 1 273 ? 16.920 27.587 -3.512 1.00 75.31 273 GLY A CA 1
ATOM 2148 C C . GLY A 1 273 ? 18.153 26.732 -3.191 1.00 75.31 273 GLY A C 1
ATOM 2149 O O . GLY A 1 273 ? 18.398 25.679 -3.770 1.00 75.31 273 GLY A O 1
ATOM 2150 N N . LEU A 1 274 ? 18.967 27.219 -2.247 1.00 75.00 274 LEU A N 1
ATOM 2151 C CA . LEU A 1 274 ? 20.278 26.644 -1.891 1.00 75.00 274 LEU A CA 1
ATOM 2152 C C . LEU A 1 274 ? 20.290 25.935 -0.528 1.00 75.00 274 LEU A C 1
ATOM 2154 O O . LEU A 1 274 ? 21.357 25.642 0.018 1.00 75.00 274 LEU A O 1
ATOM 2158 N N . SER A 1 275 ? 19.112 25.689 0.049 1.00 78.69 275 SER A N 1
ATOM 2159 C CA . SER A 1 275 ? 18.995 25.037 1.353 1.00 78.69 275 SER A CA 1
ATOM 2160 C C . SER A 1 275 ? 19.481 23.581 1.293 1.00 78.69 275 SER A C 1
ATOM 2162 O O . SER A 1 275 ? 19.473 22.955 0.231 1.00 78.69 275 SER A O 1
ATOM 2164 N N . ARG A 1 276 ? 19.879 23.007 2.440 1.00 73.81 276 ARG A N 1
ATOM 2165 C CA . ARG A 1 276 ? 20.241 21.577 2.526 1.00 73.81 276 ARG A CA 1
ATOM 2166 C C . ARG A 1 276 ? 19.096 20.685 2.029 1.00 73.81 276 ARG A C 1
ATOM 2168 O O . ARG A 1 276 ? 19.352 19.741 1.293 1.00 73.81 276 ARG A O 1
ATOM 2175 N N . ARG A 1 277 ? 17.852 21.045 2.365 1.00 79.56 277 ARG A N 1
ATOM 2176 C CA . ARG A 1 277 ? 16.629 20.396 1.874 1.00 79.56 277 ARG A CA 1
ATOM 2177 C C . ARG A 1 277 ? 16.524 20.462 0.351 1.00 79.56 277 ARG A C 1
ATOM 2179 O O . ARG A 1 277 ? 16.358 19.426 -0.274 1.00 79.56 277 ARG A O 1
ATOM 2186 N N . SER A 1 278 ? 16.654 21.656 -0.234 1.00 76.44 278 SER A N 1
ATOM 2187 C CA . SER A 1 278 ? 16.553 21.860 -1.688 1.00 76.44 278 SER A CA 1
ATOM 2188 C C . SER A 1 278 ? 17.604 21.036 -2.433 1.00 76.44 278 SER A C 1
ATOM 2190 O O . SER A 1 278 ? 17.279 20.388 -3.418 1.00 76.44 278 SER A O 1
ATOM 2192 N N . ARG A 1 279 ? 18.846 20.981 -1.928 1.00 77.25 279 ARG A N 1
ATOM 2193 C CA . ARG A 1 279 ? 19.916 20.152 -2.513 1.00 77.25 279 ARG A CA 1
ATOM 2194 C C . ARG A 1 279 ? 19.629 18.655 -2.407 1.00 77.25 279 ARG A C 1
ATOM 2196 O O . ARG A 1 279 ? 19.779 17.952 -3.398 1.00 77.25 279 ARG A O 1
ATOM 2203 N N . ALA A 1 280 ? 19.198 18.180 -1.237 1.00 76.31 280 ALA A N 1
ATOM 2204 C CA . ALA A 1 280 ? 18.827 16.776 -1.052 1.00 76.31 280 ALA A CA 1
ATOM 2205 C C . ALA A 1 280 ? 17.664 16.390 -1.978 1.00 76.31 280 ALA A C 1
ATOM 2207 O O . ALA A 1 280 ? 17.706 15.354 -2.633 1.00 76.31 280 ALA A O 1
ATOM 2208 N N . MET A 1 281 ? 16.667 17.266 -2.115 1.00 82.12 281 MET A N 1
ATOM 2209 C CA . MET A 1 281 ? 15.546 17.043 -3.019 1.00 82.12 281 MET A CA 1
ATOM 2210 C C . MET A 1 281 ? 15.971 17.086 -4.487 1.00 82.12 281 MET A C 1
ATOM 2212 O O . MET A 1 281 ? 15.583 16.211 -5.240 1.00 82.12 281 MET A O 1
ATOM 2216 N N . GLN A 1 282 ? 16.837 18.014 -4.904 1.00 77.62 282 GLN A N 1
ATOM 2217 C CA . GLN A 1 282 ? 17.402 18.011 -6.261 1.00 77.62 282 GLN A CA 1
ATOM 2218 C C . GLN A 1 282 ? 18.106 16.689 -6.599 1.00 77.62 282 GLN A C 1
ATOM 2220 O O . GLN A 1 282 ? 18.133 16.304 -7.764 1.00 77.62 282 GLN A O 1
ATOM 2225 N N . GLN A 1 283 ? 18.687 16.005 -5.613 1.00 74.50 283 GLN A N 1
ATOM 2226 C CA . GLN A 1 283 ? 19.328 14.702 -5.801 1.00 74.50 283 GLN A CA 1
ATOM 2227 C C . GLN A 1 283 ? 18.322 13.543 -5.773 1.00 74.50 283 GLN A C 1
ATOM 2229 O O . GLN A 1 283 ? 18.449 12.620 -6.570 1.00 74.50 283 GLN A O 1
ATOM 2234 N N . ALA A 1 284 ? 17.325 13.595 -4.888 1.00 77.50 284 ALA A N 1
ATOM 2235 C CA . ALA A 1 284 ? 16.311 12.552 -4.732 1.00 77.50 284 ALA A CA 1
ATOM 2236 C C . ALA A 1 284 ? 15.217 12.585 -5.811 1.00 77.50 284 ALA A C 1
ATOM 2238 O O . ALA A 1 284 ? 14.643 11.551 -6.135 1.00 77.50 284 ALA A O 1
ATOM 2239 N N . LEU A 1 285 ? 14.927 13.758 -6.380 1.00 81.31 285 LEU A N 1
ATOM 2240 C CA . LEU A 1 285 ? 13.734 13.972 -7.194 1.00 81.31 285 LEU A CA 1
ATOM 2241 C C . LEU A 1 285 ? 13.614 13.067 -8.430 1.00 81.31 285 LEU A C 1
ATOM 2243 O O . LEU A 1 285 ? 12.495 12.637 -8.696 1.00 81.31 285 LEU A O 1
ATOM 2247 N N . PRO A 1 286 ? 14.694 12.727 -9.166 1.00 77.69 286 PRO A N 1
ATOM 2248 C CA . PRO A 1 286 ? 14.600 11.753 -10.253 1.00 77.69 286 PRO A CA 1
ATOM 2249 C C . PRO A 1 286 ? 14.020 10.404 -9.800 1.00 77.69 286 PRO A C 1
ATOM 2251 O O . PRO A 1 286 ? 13.156 9.859 -10.478 1.00 77.69 286 PRO A O 1
ATOM 2254 N N . LEU A 1 287 ? 14.443 9.908 -8.632 1.00 76.44 287 LEU A N 1
ATOM 2255 C CA . LEU A 1 287 ? 13.952 8.653 -8.054 1.00 76.44 287 LEU A CA 1
ATOM 2256 C C . LEU A 1 287 ? 12.524 8.803 -7.530 1.00 76.44 287 LEU A C 1
ATOM 2258 O O . LEU A 1 287 ? 11.661 7.983 -7.825 1.00 76.44 287 LEU A O 1
ATOM 2262 N N . THR A 1 288 ? 12.251 9.902 -6.825 1.00 85.75 288 THR A N 1
ATOM 2263 C CA . THR A 1 288 ? 10.904 10.241 -6.355 1.00 85.75 288 THR A CA 1
ATOM 2264 C C . THR A 1 288 ? 9.903 10.285 -7.509 1.00 85.75 288 THR A C 1
ATOM 2266 O O . THR A 1 288 ? 8.775 9.830 -7.356 1.00 85.75 288 THR A O 1
ATOM 2269 N N . LEU A 1 289 ? 10.304 10.807 -8.672 1.00 86.62 289 LEU A N 1
ATOM 2270 C CA . LEU A 1 289 ? 9.458 10.860 -9.860 1.00 86.62 289 LEU A CA 1
ATOM 2271 C C . LEU A 1 289 ? 9.165 9.461 -10.419 1.00 86.62 289 LEU A C 1
ATOM 2273 O O . LEU A 1 289 ? 8.027 9.207 -10.817 1.00 86.62 289 LEU A O 1
ATOM 2277 N N . ASP A 1 290 ? 10.146 8.551 -10.409 1.00 82.19 290 ASP A N 1
ATOM 2278 C CA . ASP A 1 290 ? 9.915 7.140 -10.749 1.00 82.19 290 ASP A CA 1
ATOM 2279 C C . ASP A 1 290 ? 8.900 6.514 -9.788 1.00 82.19 290 ASP A C 1
ATOM 2281 O O . ASP A 1 290 ? 7.866 6.013 -10.227 1.00 82.19 290 ASP A O 1
ATOM 2285 N N . TRP A 1 291 ? 9.130 6.614 -8.477 1.00 89.19 291 TRP A N 1
ATOM 2286 C CA . TRP A 1 291 ? 8.266 5.990 -7.471 1.00 89.19 291 TRP A CA 1
ATOM 2287 C C . TRP A 1 291 ? 6.844 6.551 -7.477 1.00 89.19 291 TRP A C 1
ATOM 2289 O O . TRP A 1 291 ? 5.881 5.786 -7.459 1.00 89.19 291 TRP A O 1
ATOM 2299 N N . LEU A 1 292 ? 6.686 7.875 -7.569 1.00 92.12 292 LEU A N 1
ATOM 2300 C CA . LEU A 1 292 ? 5.370 8.502 -7.699 1.00 92.12 292 LEU A CA 1
ATOM 2301 C C . LEU A 1 292 ? 4.650 8.022 -8.958 1.00 92.12 292 LEU A C 1
ATOM 2303 O O . LEU A 1 292 ? 3.457 7.743 -8.891 1.00 92.12 292 LEU A O 1
ATOM 2307 N N . SER A 1 293 ? 5.362 7.856 -10.077 1.00 87.44 293 SER A N 1
ATOM 2308 C CA . SER A 1 293 ? 4.758 7.374 -11.326 1.00 87.44 293 SER A CA 1
ATOM 2309 C C . SER A 1 293 ? 4.242 5.935 -11.267 1.00 87.44 293 SER A C 1
ATOM 2311 O O . SER A 1 293 ? 3.398 5.551 -12.076 1.00 87.44 293 SER A O 1
ATOM 2313 N N . ARG A 1 294 ? 4.728 5.141 -10.305 1.00 86.25 294 ARG A N 1
ATOM 2314 C CA . ARG A 1 294 ? 4.261 3.772 -10.037 1.00 86.25 294 ARG A CA 1
ATOM 2315 C C . ARG A 1 294 ? 3.126 3.716 -9.013 1.00 86.25 294 ARG A C 1
ATOM 2317 O O . ARG A 1 294 ? 2.511 2.667 -8.852 1.00 86.25 294 ARG A O 1
ATOM 2324 N N . SER A 1 295 ? 2.851 4.818 -8.318 1.00 92.12 295 SER A N 1
ATOM 2325 C CA . SER A 1 295 ? 1.769 4.880 -7.338 1.00 92.12 295 SER A CA 1
ATOM 2326 C C . SER A 1 295 ? 0.383 4.947 -8.010 1.00 92.12 295 SER A C 1
ATOM 2328 O O . SER A 1 295 ? 0.290 5.342 -9.178 1.00 92.12 295 SER A O 1
ATOM 2330 N N . PRO A 1 296 ? -0.707 4.582 -7.301 1.00 92.31 296 PRO A N 1
ATOM 2331 C CA . PRO A 1 296 ? -2.062 4.629 -7.858 1.00 92.31 296 PRO A CA 1
ATOM 2332 C C . PRO A 1 296 ? -2.488 6.019 -8.364 1.00 92.31 296 PRO A C 1
ATOM 2334 O O . PRO A 1 296 ? -3.131 6.120 -9.411 1.00 92.31 296 PRO A O 1
ATOM 2337 N N . ASP A 1 297 ? -2.114 7.081 -7.644 1.00 95.19 297 ASP A N 1
ATOM 2338 C CA . ASP A 1 297 ? -2.364 8.479 -8.006 1.00 95.19 297 ASP A CA 1
ATOM 2339 C C . ASP A 1 297 ? -1.087 9.334 -7.802 1.00 95.19 297 ASP A C 1
ATOM 2341 O O . ASP A 1 297 ? -0.822 9.817 -6.692 1.00 95.19 297 ASP A O 1
ATOM 2345 N N . PRO A 1 298 ? -0.284 9.544 -8.870 1.00 95.06 298 PRO A N 1
ATOM 2346 C CA . PRO A 1 298 ? 0.943 10.341 -8.809 1.00 95.06 298 PRO A CA 1
ATOM 2347 C C . PRO A 1 298 ? 0.705 11.806 -8.417 1.00 95.06 298 PRO A C 1
ATOM 2349 O O . PRO A 1 298 ? 1.526 12.392 -7.705 1.00 95.06 298 PRO A O 1
ATOM 2352 N N . ASP A 1 299 ? -0.416 12.403 -8.843 1.00 95.62 299 ASP A N 1
ATOM 2353 C CA . ASP A 1 299 ? -0.756 13.789 -8.514 1.00 95.62 299 ASP A CA 1
ATOM 2354 C C . ASP A 1 299 ? -1.049 13.927 -7.014 1.00 95.62 299 ASP A C 1
ATOM 2356 O O . ASP A 1 299 ? -0.571 14.862 -6.364 1.00 95.62 299 ASP A O 1
ATOM 2360 N N . LEU A 1 300 ? -1.813 12.990 -6.440 1.00 96.31 300 LEU A N 1
ATOM 2361 C CA . LEU A 1 300 ? -2.053 12.925 -4.999 1.00 96.31 300 LEU A CA 1
ATOM 2362 C C . LEU A 1 300 ? -0.743 12.731 -4.234 1.00 96.31 300 LEU A C 1
ATOM 2364 O O . LEU A 1 300 ? -0.469 13.493 -3.302 1.00 96.31 300 LEU A O 1
ATOM 2368 N N . GLY A 1 301 ? 0.082 11.770 -4.652 1.00 96.19 301 GLY A N 1
ATOM 2369 C CA . GLY A 1 301 ? 1.367 11.491 -4.017 1.00 96.19 301 GLY A CA 1
ATOM 2370 C C . GLY A 1 301 ? 2.282 12.713 -3.989 1.00 96.19 301 GLY A C 1
ATOM 2371 O O . GLY A 1 301 ? 2.816 13.059 -2.933 1.00 96.19 301 GLY A O 1
ATOM 2372 N N . LEU A 1 302 ? 2.390 13.433 -5.109 1.00 95.06 302 LEU A N 1
ATOM 2373 C CA . LEU A 1 302 ? 3.188 14.654 -5.207 1.00 95.06 302 LEU A CA 1
ATOM 2374 C C . LEU A 1 302 ? 2.654 15.775 -4.311 1.00 95.06 302 LEU A C 1
ATOM 2376 O O . LEU A 1 302 ? 3.430 16.420 -3.600 1.00 95.06 302 LEU A O 1
ATOM 2380 N N . ARG A 1 303 ? 1.333 16.004 -4.306 1.00 94.94 303 ARG A N 1
ATOM 2381 C CA . ARG A 1 303 ? 0.715 17.020 -3.437 1.00 94.94 303 ARG A CA 1
ATOM 2382 C C . ARG A 1 303 ? 0.971 16.719 -1.962 1.00 94.94 303 ARG A C 1
ATOM 2384 O O . ARG A 1 303 ? 1.382 17.620 -1.230 1.00 94.94 303 ARG A O 1
ATOM 2391 N N . GLN A 1 304 ? 0.754 15.476 -1.531 1.00 94.81 304 GLN A N 1
ATOM 2392 C CA . GLN A 1 304 ? 0.941 15.083 -0.133 1.00 94.81 304 GLN A CA 1
ATOM 2393 C C . GLN A 1 304 ? 2.423 15.098 0.268 1.00 94.81 304 GLN A C 1
ATOM 2395 O O . GLN A 1 304 ? 2.747 15.570 1.356 1.00 94.81 304 GLN A O 1
ATOM 2400 N N . LEU A 1 305 ? 3.338 14.693 -0.622 1.00 92.62 305 LEU A N 1
ATOM 2401 C CA . LEU A 1 305 ? 4.780 14.797 -0.384 1.00 92.62 305 LEU A CA 1
ATOM 2402 C C . LEU A 1 305 ? 5.215 16.255 -0.205 1.00 92.62 305 LEU A C 1
ATOM 2404 O O . LEU A 1 305 ? 5.952 16.568 0.732 1.00 92.62 305 LEU A O 1
ATOM 2408 N N . ARG A 1 306 ? 4.725 17.161 -1.062 1.00 90.31 306 ARG A N 1
ATOM 2409 C CA . ARG A 1 306 ? 5.008 18.597 -0.950 1.00 90.31 306 ARG A CA 1
ATOM 2410 C C . ARG A 1 306 ? 4.534 19.161 0.391 1.00 90.31 306 ARG A C 1
ATOM 2412 O O . ARG A 1 306 ? 5.272 19.922 1.012 1.00 90.31 306 ARG A O 1
ATOM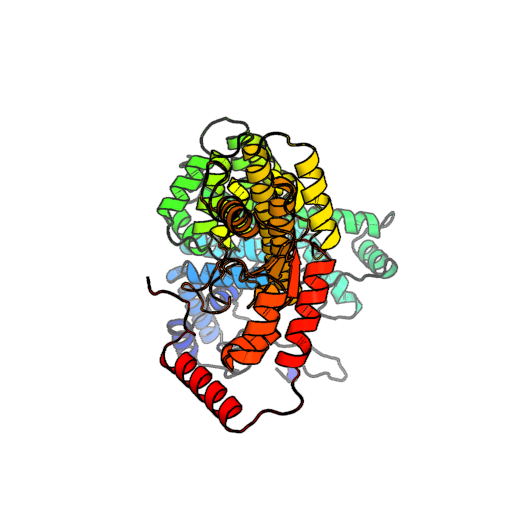 2419 N N . LEU A 1 307 ? 3.331 18.790 0.839 1.00 89.06 307 LEU A N 1
ATOM 2420 C CA . LEU A 1 307 ? 2.786 19.214 2.136 1.00 89.06 307 LEU A CA 1
ATOM 2421 C C . LEU A 1 307 ? 3.619 18.675 3.304 1.00 89.06 307 LEU A C 1
ATOM 2423 O O . LEU A 1 307 ? 4.043 19.450 4.159 1.00 89.06 307 LEU A O 1
ATOM 2427 N N . LEU A 1 308 ? 3.946 17.383 3.289 1.00 88.62 308 LEU A N 1
ATOM 2428 C CA . LEU A 1 308 ? 4.753 16.741 4.327 1.00 88.62 308 LEU A CA 1
ATOM 2429 C C . LEU A 1 308 ? 6.137 17.402 4.464 1.00 88.62 308 LEU A C 1
ATOM 2431 O O . LEU A 1 308 ? 6.597 17.697 5.568 1.00 88.62 308 LEU A O 1
ATOM 2435 N N . LEU A 1 309 ? 6.776 17.705 3.329 1.00 85.62 309 LEU A N 1
ATOM 2436 C CA . LEU A 1 309 ? 8.056 18.416 3.259 1.00 85.62 309 LEU A CA 1
ATOM 2437 C C . LEU A 1 309 ? 7.976 19.891 3.659 1.00 85.62 309 LEU A C 1
ATOM 2439 O O . LEU A 1 309 ? 9.031 20.503 3.833 1.00 85.62 309 LEU A O 1
ATOM 2443 N N . ALA A 1 310 ? 6.781 20.480 3.740 1.00 82.94 310 ALA A N 1
ATOM 2444 C CA . ALA A 1 310 ? 6.552 21.850 4.193 1.00 82.94 310 ALA A CA 1
ATOM 2445 C C . ALA A 1 310 ? 6.212 21.925 5.693 1.00 82.94 310 ALA A C 1
ATOM 2447 O O . ALA A 1 310 ? 6.637 22.871 6.359 1.00 82.94 310 ALA A O 1
ATOM 2448 N N . ASN A 1 311 ? 5.497 20.926 6.219 1.00 79.44 311 ASN A N 1
ATOM 2449 C CA . ASN A 1 311 ? 4.931 20.931 7.571 1.00 79.44 311 ASN A CA 1
ATOM 2450 C C . ASN A 1 311 ? 5.819 20.281 8.644 1.00 79.44 311 ASN A C 1
ATOM 2452 O O . ASN A 1 311 ? 5.707 20.638 9.816 1.00 79.44 311 ASN A O 1
ATOM 2456 N N . THR A 1 312 ? 6.699 19.340 8.289 1.00 69.56 312 THR A N 1
ATOM 2457 C CA . THR A 1 312 ? 7.603 18.713 9.276 1.00 69.56 312 THR A CA 1
ATOM 2458 C C . THR A 1 312 ? 8.613 19.713 9.823 1.00 69.56 312 THR A C 1
ATOM 2460 O O . THR A 1 312 ? 9.238 20.396 9.040 1.00 69.56 312 THR A O 1
ATOM 2463 N N . THR A 1 313 ? 8.845 19.793 11.137 1.00 65.88 313 THR A N 1
ATOM 2464 C CA . THR A 1 313 ? 9.847 20.704 11.735 1.00 65.88 313 THR A CA 1
ATOM 2465 C C . THR A 1 313 ? 11.294 20.349 11.373 1.00 65.88 313 THR A C 1
ATOM 2467 O O . THR A 1 313 ? 12.186 21.182 11.536 1.00 65.88 313 THR A O 1
ATOM 2470 N N . ASP A 1 314 ? 11.523 19.136 10.860 1.00 66.81 314 ASP A N 1
ATOM 2471 C CA . ASP A 1 314 ? 12.816 18.637 10.394 1.00 66.81 314 ASP A CA 1
ATOM 2472 C C . ASP A 1 314 ? 12.792 18.353 8.880 1.00 66.81 314 ASP A C 1
ATOM 2474 O O . ASP A 1 314 ? 13.009 17.239 8.400 1.00 66.81 314 ASP A O 1
ATOM 2478 N N . HIS A 1 315 ? 12.498 19.393 8.093 1.00 66.31 315 HIS A N 1
ATOM 2479 C CA . HIS A 1 315 ? 12.397 19.341 6.626 1.00 66.31 315 HIS A CA 1
ATOM 2480 C C . HIS A 1 315 ? 13.644 18.745 5.956 1.00 66.31 315 HIS A C 1
ATOM 2482 O O . HIS A 1 315 ? 13.570 18.173 4.868 1.00 66.31 315 HIS A O 1
ATOM 2488 N N . GLY A 1 316 ? 14.810 18.921 6.584 1.00 62.88 316 GLY A N 1
ATOM 2489 C CA . GLY A 1 316 ? 16.089 18.440 6.079 1.00 62.88 316 GLY A CA 1
ATOM 2490 C C . GLY A 1 316 ? 16.248 16.929 6.207 1.00 62.88 316 GLY A C 1
ATOM 2491 O O . GLY A 1 316 ? 16.788 16.316 5.285 1.00 62.88 316 GLY A O 1
ATOM 2492 N N . SER A 1 317 ? 15.782 16.326 7.305 1.00 73.19 317 SER A N 1
ATOM 2493 C CA . SER A 1 317 ? 15.961 14.890 7.527 1.00 73.19 317 SER A CA 1
ATOM 2494 C C . SER A 1 317 ? 15.095 14.041 6.612 1.00 73.19 317 SER A C 1
ATOM 2496 O O . SER A 1 317 ? 15.609 13.063 6.086 1.00 73.19 317 SER A O 1
ATOM 2498 N N . LEU A 1 318 ? 13.850 14.436 6.323 1.00 80.94 318 LEU A N 1
ATOM 2499 C CA . LEU A 1 318 ? 12.986 13.666 5.422 1.00 80.94 318 LEU A CA 1
ATOM 2500 C C . LEU A 1 318 ? 13.509 13.673 3.978 1.00 80.94 318 LEU A C 1
ATOM 2502 O O . LEU A 1 318 ? 13.617 12.622 3.356 1.00 80.94 318 LEU A O 1
ATOM 2506 N N . ALA A 1 319 ? 13.911 14.835 3.454 1.00 78.56 319 ALA A N 1
ATOM 2507 C CA . ALA A 1 319 ? 14.524 14.910 2.124 1.00 78.56 319 ALA A CA 1
ATOM 2508 C C . ALA A 1 319 ? 15.845 14.118 2.055 1.00 78.56 319 ALA A C 1
ATOM 2510 O O . ALA A 1 319 ? 16.133 13.463 1.056 1.00 78.56 319 ALA A O 1
ATOM 2511 N N . THR A 1 320 ? 16.632 14.147 3.135 1.00 79.06 320 THR A N 1
ATOM 2512 C CA . THR A 1 320 ? 17.872 13.365 3.247 1.00 79.06 320 THR A CA 1
ATOM 2513 C C . THR A 1 320 ? 17.587 11.865 3.358 1.00 79.06 320 THR A C 1
ATOM 2515 O O . THR A 1 320 ? 18.329 11.071 2.789 1.00 79.06 320 THR A O 1
ATOM 2518 N N . LEU A 1 321 ? 16.512 11.465 4.046 1.00 82.94 321 LEU A N 1
ATOM 2519 C CA . LEU A 1 321 ? 16.068 10.077 4.148 1.00 82.94 321 LEU A CA 1
ATOM 2520 C C . LEU A 1 321 ? 15.701 9.529 2.773 1.00 82.94 321 LEU A C 1
ATOM 2522 O O . LEU A 1 321 ? 16.199 8.474 2.411 1.00 82.94 321 LEU A O 1
ATOM 2526 N N . ILE A 1 322 ? 14.883 10.256 2.008 1.00 81.44 322 ILE A N 1
ATOM 2527 C CA . ILE A 1 322 ? 14.474 9.844 0.657 1.00 81.44 322 ILE A CA 1
ATOM 2528 C C . ILE A 1 322 ? 15.710 9.637 -0.232 1.00 81.44 322 ILE A C 1
ATOM 2530 O O . ILE A 1 322 ? 15.773 8.673 -0.987 1.00 81.44 322 ILE A O 1
ATOM 2534 N N . HIS A 1 323 ? 16.713 10.513 -0.115 1.00 76.75 323 HIS A N 1
ATOM 2535 C CA . HIS A 1 323 ? 17.955 10.382 -0.873 1.00 76.75 323 HIS A CA 1
ATOM 2536 C C . HIS A 1 323 ? 18.815 9.185 -0.43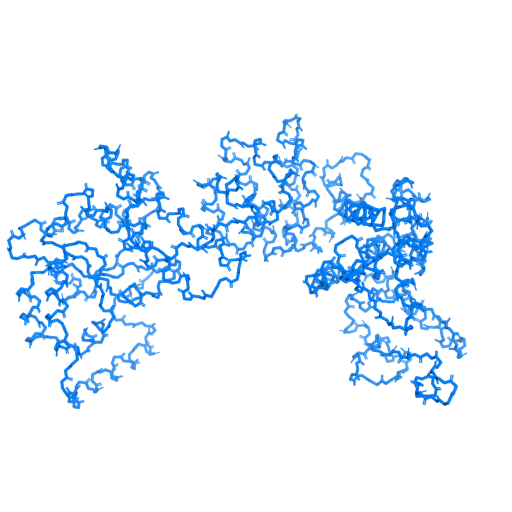0 1.00 76.75 323 HIS A C 1
ATOM 2538 O O . HIS A 1 323 ? 19.314 8.442 -1.270 1.00 76.75 323 HIS A O 1
ATOM 2544 N N . ASN A 1 324 ? 19.010 9.009 0.879 1.00 77.94 324 ASN A N 1
ATOM 2545 C CA . ASN A 1 324 ? 19.958 8.034 1.427 1.00 77.94 324 ASN A CA 1
ATOM 2546 C C . ASN A 1 324 ? 19.363 6.634 1.615 1.00 77.94 324 ASN A C 1
ATOM 2548 O O . ASN A 1 324 ? 20.112 5.667 1.733 1.00 77.94 324 ASN A O 1
ATOM 2552 N N . ASN A 1 325 ? 18.038 6.521 1.684 1.00 81.69 325 ASN A N 1
ATOM 2553 C CA . ASN A 1 325 ? 17.316 5.267 1.831 1.00 81.69 325 ASN A CA 1
ATOM 2554 C C . ASN A 1 325 ? 16.227 5.174 0.744 1.00 81.69 325 ASN A C 1
ATOM 2556 O O . ASN A 1 325 ? 15.072 5.538 0.985 1.00 81.69 325 ASN A O 1
ATOM 2560 N N . PRO A 1 326 ? 16.595 4.683 -0.454 1.00 77.38 326 PRO A N 1
ATOM 2561 C CA . PRO A 1 326 ? 15.673 4.533 -1.576 1.00 77.38 326 PRO A CA 1
ATOM 2562 C C . PRO A 1 326 ? 14.431 3.700 -1.246 1.00 77.38 326 PRO A C 1
ATOM 2564 O O . PRO A 1 326 ? 13.334 4.059 -1.655 1.00 77.38 326 PRO A O 1
ATOM 2567 N N . VAL A 1 327 ? 14.579 2.645 -0.435 1.00 83.31 327 VAL A N 1
ATOM 2568 C CA . VAL A 1 327 ? 13.462 1.785 -0.005 1.00 83.31 327 VAL A CA 1
ATOM 2569 C C . VAL A 1 327 ? 12.439 2.585 0.805 1.00 83.31 327 VAL A C 1
ATOM 2571 O O . VAL A 1 327 ? 11.235 2.485 0.573 1.00 83.31 327 VAL A O 1
ATOM 2574 N N . ALA A 1 328 ? 12.904 3.425 1.733 1.00 89.69 328 ALA A N 1
ATOM 2575 C CA . ALA A 1 328 ? 12.027 4.307 2.497 1.00 89.69 328 ALA A CA 1
ATOM 2576 C C . ALA A 1 328 ? 11.322 5.330 1.595 1.00 89.69 328 ALA A C 1
ATOM 2578 O O . ALA A 1 328 ? 10.133 5.593 1.778 1.00 89.69 328 ALA A O 1
ATOM 2579 N N . GLY A 1 329 ? 12.052 5.901 0.631 1.00 89.88 329 GLY A N 1
ATOM 2580 C CA . GLY A 1 329 ? 11.523 6.855 -0.343 1.00 89.88 329 GLY A CA 1
ATOM 2581 C C . GLY A 1 329 ? 10.430 6.250 -1.226 1.00 89.88 329 GLY A C 1
ATOM 2582 O O . GLY A 1 329 ? 9.366 6.853 -1.378 1.00 89.88 329 GLY A O 1
ATOM 2583 N N . GLU A 1 330 ? 10.654 5.042 -1.736 1.00 89.12 330 GLU A N 1
ATOM 2584 C CA . GLU A 1 330 ? 9.693 4.290 -2.541 1.00 89.12 330 GLU A CA 1
ATOM 2585 C C . GLU A 1 330 ? 8.419 3.974 -1.753 1.00 89.12 330 GLU A C 1
ATOM 2587 O O . GLU A 1 330 ? 7.322 4.353 -2.173 1.00 89.12 330 GLU A O 1
ATOM 2592 N N . ARG A 1 331 ? 8.561 3.369 -0.563 1.00 94.00 331 ARG A N 1
ATOM 2593 C CA . ARG A 1 331 ? 7.435 3.066 0.337 1.00 94.00 331 ARG A CA 1
ATOM 2594 C C . ARG A 1 331 ? 6.637 4.324 0.673 1.00 94.00 331 ARG A C 1
ATOM 2596 O O . ARG A 1 331 ? 5.409 4.305 0.642 1.00 94.00 331 ARG A O 1
ATOM 2603 N N . LEU A 1 332 ? 7.321 5.433 0.964 1.00 94.88 332 LEU A N 1
ATOM 2604 C CA . LEU A 1 332 ? 6.679 6.714 1.249 1.00 94.88 332 LEU A CA 1
ATOM 2605 C C . LEU A 1 332 ? 5.859 7.208 0.051 1.00 94.88 332 LEU A C 1
ATOM 2607 O O . LEU A 1 332 ? 4.696 7.564 0.224 1.00 94.88 332 LEU A O 1
ATOM 2611 N N . CYS A 1 333 ? 6.433 7.210 -1.154 1.00 94.81 333 CYS A N 1
ATOM 2612 C CA . CYS A 1 333 ? 5.731 7.648 -2.362 1.00 94.81 333 CYS A CA 1
ATOM 2613 C C . CYS A 1 333 ? 4.505 6.778 -2.655 1.00 94.81 333 CYS A C 1
ATOM 2615 O O . CYS A 1 333 ? 3.451 7.317 -2.991 1.00 94.81 333 CYS A O 1
ATOM 2617 N N . LEU A 1 334 ? 4.611 5.460 -2.464 1.00 95.25 334 LEU A N 1
ATOM 2618 C CA . LEU A 1 334 ? 3.490 4.541 -2.632 1.00 95.25 334 LEU A CA 1
ATOM 2619 C C . LEU A 1 334 ? 2.354 4.849 -1.645 1.00 95.25 334 LEU A C 1
ATOM 2621 O O . LEU A 1 334 ? 1.210 5.009 -2.068 1.00 95.25 334 LEU A O 1
ATOM 2625 N N . LEU A 1 335 ? 2.653 5.016 -0.351 1.00 96.19 335 LEU A N 1
ATOM 2626 C CA . LEU A 1 335 ? 1.634 5.358 0.651 1.00 96.19 335 LEU A CA 1
ATOM 2627 C C . LEU A 1 335 ? 0.961 6.704 0.352 1.00 96.19 335 LEU A C 1
ATOM 2629 O O . LEU A 1 335 ? -0.266 6.808 0.396 1.00 96.19 335 LEU A O 1
ATOM 2633 N N . LEU A 1 336 ? 1.748 7.726 0.006 1.00 96.38 336 LEU A N 1
ATOM 2634 C CA . LEU A 1 336 ? 1.231 9.055 -0.325 1.00 96.38 336 LEU A CA 1
ATOM 2635 C C . LEU A 1 336 ? 0.413 9.056 -1.625 1.00 96.38 336 LEU A C 1
ATOM 2637 O O . LEU A 1 336 ? -0.528 9.832 -1.744 1.00 96.38 336 LEU A O 1
ATOM 2641 N N . GLY A 1 337 ? 0.734 8.207 -2.599 1.00 96.19 337 GLY A N 1
ATOM 2642 C CA . GLY A 1 337 ? -0.046 8.077 -3.833 1.00 96.19 337 GLY A CA 1
ATOM 2643 C C . GLY A 1 337 ? -1.265 7.158 -3.718 1.00 96.19 337 GLY A C 1
ATOM 2644 O O . GLY A 1 337 ? -2.035 7.060 -4.668 1.00 96.19 337 GLY A O 1
ATOM 2645 N N . THR A 1 338 ? -1.458 6.473 -2.583 1.00 96.06 338 THR A N 1
ATOM 2646 C CA . THR A 1 338 ? -2.555 5.503 -2.411 1.00 96.06 338 THR A CA 1
ATOM 2647 C C . THR A 1 338 ? -3.822 6.126 -1.826 1.00 96.06 338 THR A C 1
ATOM 2649 O O . THR A 1 338 ? -4.924 5.767 -2.233 1.00 96.06 338 THR A O 1
ATOM 2652 N N . GLY A 1 339 ? -3.710 7.064 -0.878 1.00 93.75 339 GLY A N 1
ATOM 2653 C CA . GLY A 1 339 ? -4.900 7.682 -0.290 1.00 93.75 339 GLY A CA 1
ATOM 2654 C C . GLY A 1 339 ? -4.633 8.851 0.655 1.00 93.75 339 GLY A C 1
ATOM 2655 O O . GLY A 1 339 ? -3.562 8.977 1.249 1.00 93.75 339 GLY A O 1
ATOM 2656 N N . GLU A 1 340 ? -5.644 9.705 0.825 1.00 94.06 340 GLU A N 1
ATOM 2657 C CA . GLU A 1 340 ? -5.566 10.911 1.664 1.00 94.06 340 GLU A CA 1
ATOM 2658 C C . GLU A 1 340 ? -5.421 10.598 3.158 1.00 94.06 340 GLU A C 1
ATOM 2660 O O . GLU A 1 340 ? -4.750 11.322 3.892 1.00 94.06 340 GLU A O 1
ATOM 2665 N N . LEU A 1 341 ? -6.017 9.494 3.629 1.00 92.12 341 LEU A N 1
ATOM 2666 C CA . LEU A 1 341 ? -5.873 9.047 5.018 1.00 92.12 341 LEU A CA 1
ATOM 2667 C C . LEU A 1 341 ? -4.393 8.898 5.399 1.00 92.12 341 LEU A C 1
ATOM 2669 O O . LEU A 1 341 ? -3.983 9.348 6.467 1.00 92.12 341 LEU A O 1
ATOM 2673 N N . LEU A 1 342 ? -3.588 8.295 4.522 1.00 94.19 342 LEU A N 1
ATOM 2674 C CA . LEU A 1 342 ? -2.177 8.013 4.782 1.00 94.19 342 LEU A CA 1
ATOM 2675 C C . LEU A 1 342 ? -1.342 9.281 4.845 1.00 94.19 342 LEU A C 1
ATOM 2677 O O . LEU A 1 342 ? -0.567 9.428 5.786 1.00 94.19 342 LEU A O 1
ATOM 2681 N N . GLY A 1 343 ? -1.508 10.210 3.900 1.00 92.94 343 GLY A N 1
ATOM 2682 C CA . GLY A 1 343 ? -0.762 11.466 3.959 1.00 92.94 343 GLY A CA 1
ATOM 2683 C C . GLY A 1 343 ? -1.185 12.329 5.144 1.00 92.94 343 GLY A C 1
ATOM 2684 O O . GLY A 1 343 ? -0.316 12.870 5.820 1.00 92.94 34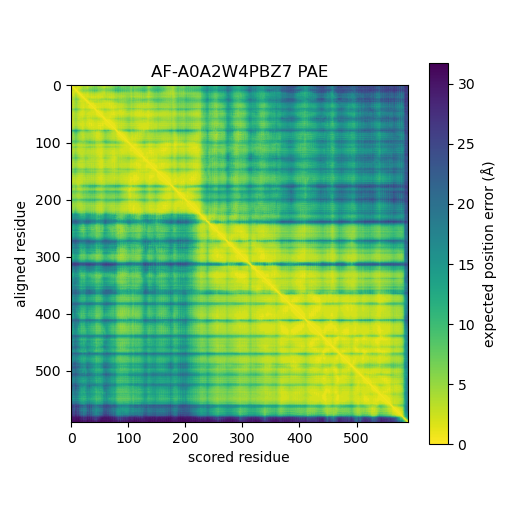3 GLY A O 1
ATOM 2685 N N . ASN A 1 344 ? -2.473 12.354 5.502 1.00 91.81 344 ASN A N 1
ATOM 2686 C CA . ASN A 1 344 ? -2.946 13.024 6.720 1.00 91.81 344 ASN A CA 1
ATOM 2687 C C . ASN A 1 344 ? -2.359 12.415 8.007 1.00 91.81 344 ASN A C 1
ATOM 2689 O O . ASN A 1 344 ? -2.080 13.131 8.972 1.00 91.81 344 ASN A O 1
ATOM 2693 N N . LEU A 1 345 ? -2.194 11.090 8.055 1.00 93.06 345 LEU A N 1
ATOM 2694 C CA . LEU A 1 345 ? -1.575 10.404 9.189 1.00 93.06 345 LEU A CA 1
ATOM 2695 C C . LEU A 1 345 ? -0.056 10.626 9.231 1.00 93.06 345 LEU A C 1
ATOM 2697 O O . LEU A 1 345 ? 0.473 10.885 10.311 1.00 93.06 345 LEU A O 1
ATOM 2701 N N . LEU A 1 346 ? 0.626 10.569 8.084 1.00 92.44 346 LEU A N 1
ATOM 2702 C CA . LEU A 1 346 ? 2.068 10.809 7.957 1.00 92.44 346 LEU A CA 1
ATOM 2703 C C . LEU A 1 346 ? 2.446 12.255 8.281 1.00 92.44 346 LEU A C 1
ATOM 2705 O O . LEU A 1 346 ? 3.438 12.472 8.963 1.00 92.44 346 LEU A O 1
ATOM 2709 N N . ASP A 1 347 ? 1.637 13.236 7.878 1.00 89.81 347 ASP A N 1
ATOM 2710 C CA . ASP A 1 347 ? 1.837 14.649 8.234 1.00 89.81 347 ASP A CA 1
ATOM 2711 C C . ASP A 1 347 ? 1.842 14.862 9.755 1.00 89.81 347 ASP A C 1
ATOM 2713 O O . ASP A 1 347 ? 2.628 15.639 10.294 1.00 89.81 347 ASP A O 1
ATOM 2717 N N . ARG A 1 348 ? 1.018 14.092 10.477 1.00 88.75 348 ARG A N 1
ATOM 2718 C CA . ARG A 1 348 ? 0.944 14.123 11.945 1.00 88.75 348 ARG A CA 1
ATOM 2719 C C . ARG A 1 348 ? 1.980 13.239 12.640 1.00 88.75 348 ARG A C 1
ATOM 2721 O O . ARG A 1 348 ? 2.130 13.360 13.857 1.00 88.75 348 ARG A O 1
ATOM 2728 N N . ILE A 1 349 ? 2.609 12.313 11.918 1.00 90.31 349 ILE A N 1
ATOM 2729 C CA . ILE A 1 349 ? 3.563 11.322 12.439 1.00 90.31 349 ILE A CA 1
ATOM 2730 C C . ILE A 1 349 ? 4.743 11.195 11.450 1.00 90.31 349 ILE A C 1
ATOM 2732 O O . ILE A 1 349 ? 4.995 10.108 10.919 1.00 90.31 349 ILE A O 1
ATOM 2736 N N . PRO A 1 350 ? 5.470 12.289 11.148 1.00 88.69 350 PRO A N 1
ATOM 2737 C CA . PRO A 1 350 ? 6.530 12.270 10.139 1.00 88.69 350 PRO A CA 1
ATOM 2738 C C . PRO A 1 350 ? 7.692 11.346 10.529 1.00 88.69 350 PRO A C 1
ATOM 2740 O O . PRO A 1 350 ? 8.356 10.782 9.659 1.00 88.69 350 PRO A O 1
ATOM 2743 N N . GLU A 1 351 ? 7.903 11.107 11.828 1.00 88.56 351 GLU A N 1
ATOM 2744 C CA . GLU A 1 351 ? 8.887 10.149 12.338 1.00 88.56 351 GLU A CA 1
ATOM 2745 C C . GLU A 1 351 ? 8.596 8.695 11.928 1.00 88.56 351 GLU A C 1
ATOM 2747 O O . GLU A 1 351 ? 9.472 7.837 12.022 1.00 88.56 351 GLU A O 1
ATOM 2752 N N . PHE A 1 352 ? 7.388 8.389 11.443 1.00 91.31 352 PHE A N 1
ATOM 2753 C CA . PHE A 1 352 ? 7.068 7.070 10.896 1.00 91.31 352 PHE A CA 1
ATOM 2754 C C . PHE A 1 352 ? 7.947 6.734 9.682 1.00 91.31 352 PHE A C 1
ATOM 2756 O O . PHE A 1 352 ? 8.352 5.583 9.512 1.00 91.31 352 PHE A O 1
ATOM 2763 N N . ALA A 1 353 ? 8.312 7.741 8.879 1.00 89.25 353 ALA A N 1
ATOM 2764 C CA . ALA A 1 353 ? 9.187 7.556 7.726 1.00 89.25 353 ALA A CA 1
ATOM 2765 C C . ALA A 1 353 ? 10.603 7.119 8.138 1.00 89.25 353 ALA A C 1
ATOM 2767 O O . ALA A 1 353 ? 11.159 6.199 7.546 1.00 89.25 353 ALA A O 1
ATOM 2768 N N . THR A 1 354 ? 11.164 7.732 9.184 1.00 86.25 354 THR A N 1
ATOM 2769 C CA . THR A 1 354 ? 12.533 7.462 9.664 1.00 86.25 354 THR A CA 1
ATOM 2770 C C . THR A 1 354 ? 12.642 6.262 10.604 1.00 86.25 354 THR A C 1
ATOM 2772 O O . THR A 1 354 ? 13.752 5.885 10.974 1.00 86.25 354 THR A O 1
ATOM 2775 N N . THR A 1 355 ? 11.517 5.686 11.035 1.00 88.06 355 THR A N 1
ATOM 2776 C CA . THR A 1 355 ? 11.502 4.555 11.975 1.00 88.06 355 THR A CA 1
ATOM 2777 C C . THR A 1 355 ? 10.983 3.275 11.338 1.00 88.06 355 THR A C 1
ATOM 2779 O O . THR A 1 355 ? 11.638 2.246 11.448 1.00 88.06 355 THR A O 1
ATOM 2782 N N . GLN A 1 356 ? 9.829 3.326 10.671 1.00 90.31 356 GLN A N 1
ATOM 2783 C CA . GLN A 1 356 ? 9.176 2.142 10.110 1.00 90.31 356 GLN A CA 1
ATOM 2784 C C . GLN A 1 356 ? 9.497 1.975 8.628 1.00 90.31 356 GLN A C 1
ATOM 2786 O O . GLN A 1 356 ? 9.945 0.911 8.214 1.00 90.31 356 GLN A O 1
ATOM 2791 N N . LEU A 1 357 ? 9.336 3.029 7.818 1.00 90.88 357 LEU A N 1
ATOM 2792 C CA . LEU A 1 357 ? 9.546 2.904 6.367 1.00 90.88 357 LEU A CA 1
ATOM 2793 C C . LEU A 1 357 ? 11.006 2.619 6.004 1.00 90.88 357 LEU A C 1
ATOM 2795 O O . LEU A 1 357 ? 11.263 1.925 5.023 1.00 90.88 357 LEU A O 1
ATOM 2799 N N . SER A 1 358 ? 11.944 3.125 6.804 1.00 87.25 358 SER A N 1
ATOM 2800 C CA . SER A 1 358 ? 13.381 2.936 6.617 1.00 87.25 358 SER A CA 1
ATOM 2801 C C . SER A 1 358 ? 13.957 1.669 7.236 1.00 87.25 358 SER A C 1
ATOM 2803 O O . SER A 1 358 ? 15.156 1.446 7.089 1.00 87.25 358 SER A O 1
ATOM 2805 N N . ALA A 1 359 ? 13.153 0.877 7.949 1.00 87.31 359 ALA A N 1
ATOM 2806 C CA . ALA A 1 359 ? 13.609 -0.388 8.505 1.00 87.31 359 ALA A CA 1
ATOM 2807 C C . ALA A 1 359 ? 13.785 -1.433 7.391 1.00 87.31 359 ALA A C 1
ATOM 2809 O O . ALA A 1 359 ? 12.933 -1.552 6.502 1.00 87.31 359 ALA A O 1
ATOM 2810 N N . ASP A 1 360 ? 14.875 -2.200 7.467 1.00 80.12 360 ASP A N 1
ATOM 2811 C CA . ASP A 1 360 ? 15.127 -3.325 6.558 1.00 80.12 360 ASP A CA 1
ATOM 2812 C C . ASP A 1 360 ? 14.036 -4.394 6.722 1.00 80.12 360 ASP A C 1
ATOM 2814 O O . ASP A 1 360 ? 13.438 -4.838 5.743 1.00 80.12 360 ASP A O 1
ATOM 2818 N N . GLU A 1 361 ? 13.704 -4.707 7.978 1.00 83.50 361 GLU A N 1
ATOM 2819 C CA . GLU A 1 361 ? 12.618 -5.604 8.383 1.00 83.50 361 GLU A CA 1
ATOM 2820 C C . GLU A 1 361 ? 11.649 -4.840 9.299 1.00 83.50 361 GLU A C 1
ATOM 2822 O O . GLU A 1 361 ? 11.787 -4.872 10.527 1.00 83.50 361 GLU A O 1
ATOM 2827 N N . PRO A 1 362 ? 10.697 -4.078 8.733 1.00 83.44 362 PRO A N 1
ATOM 2828 C CA . PRO A 1 362 ? 9.706 -3.393 9.538 1.00 83.44 362 PRO A CA 1
ATOM 2829 C C . PRO A 1 362 ? 8.811 -4.426 10.216 1.00 83.44 362 PRO A C 1
ATOM 2831 O O . PRO A 1 362 ? 8.299 -5.349 9.582 1.00 83.44 362 PRO A O 1
ATOM 2834 N N . ASP A 1 363 ? 8.580 -4.250 11.510 1.00 83.31 363 ASP A N 1
ATOM 2835 C CA . ASP A 1 363 ? 7.593 -5.060 12.202 1.00 83.31 363 ASP A CA 1
ATOM 2836 C C . ASP A 1 363 ? 6.199 -4.565 11.784 1.00 83.31 363 ASP A C 1
ATOM 2838 O O . ASP A 1 363 ? 5.764 -3.470 12.148 1.00 83.31 363 ASP A O 1
ATOM 2842 N N . TRP A 1 364 ? 5.479 -5.350 10.996 1.00 84.19 364 TRP A N 1
ATOM 2843 C CA . TRP A 1 364 ? 4.120 -5.012 10.580 1.00 84.19 364 TRP A CA 1
ATOM 2844 C C . TRP A 1 364 ? 3.041 -5.688 11.429 1.00 84.19 364 TRP A C 1
ATOM 2846 O O . TRP A 1 364 ? 1.883 -5.254 11.426 1.00 84.19 364 TRP A O 1
ATOM 2856 N N . ASN A 1 365 ? 3.392 -6.730 12.185 1.00 80.19 365 ASN A N 1
ATOM 2857 C CA . ASN A 1 365 ? 2.411 -7.520 12.910 1.00 80.19 365 ASN A CA 1
ATOM 2858 C C . ASN A 1 365 ? 2.077 -6.881 14.259 1.00 80.19 365 ASN A C 1
ATOM 2860 O O . ASN A 1 365 ? 2.764 -7.064 15.259 1.00 80.19 365 ASN A O 1
ATOM 2864 N N . ILE A 1 366 ? 0.964 -6.154 14.287 1.00 84.62 366 ILE A N 1
ATOM 2865 C CA . ILE A 1 366 ? 0.468 -5.497 15.499 1.00 84.62 366 ILE A CA 1
ATOM 2866 C C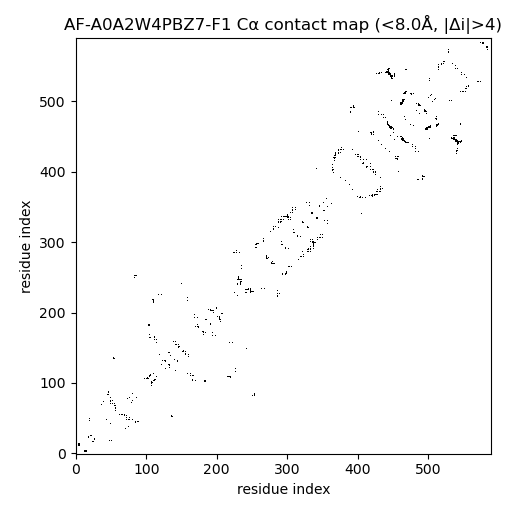 . ILE A 1 366 ? -0.858 -6.057 16.003 1.00 84.62 366 ILE A C 1
ATOM 2868 O O . ILE A 1 366 ? -1.529 -5.385 16.796 1.00 84.62 366 ILE A O 1
ATOM 2872 N N . ARG A 1 367 ? -1.236 -7.265 15.569 1.00 88.44 367 ARG A N 1
ATOM 2873 C CA . ARG A 1 367 ? -2.381 -7.987 16.127 1.00 88.44 367 ARG A CA 1
ATOM 2874 C C . ARG A 1 367 ? -2.012 -8.521 17.511 1.00 88.44 367 ARG A C 1
ATOM 2876 O O . ARG A 1 367 ? -1.497 -9.626 17.656 1.00 88.44 367 ARG A O 1
ATOM 2883 N N . ASP A 1 368 ? -2.246 -7.685 18.508 1.00 93.19 368 ASP A N 1
ATOM 2884 C CA . ASP A 1 368 ? -1.815 -7.870 19.887 1.00 93.19 368 ASP A CA 1
ATOM 2885 C C . ASP A 1 368 ? -2.690 -6.985 20.779 1.00 93.19 368 ASP A C 1
ATOM 2887 O O . ASP A 1 368 ? -2.373 -5.818 21.029 1.00 93.19 368 ASP A O 1
ATOM 2891 N N . ARG A 1 369 ? -3.835 -7.526 21.205 1.00 95.25 369 ARG A N 1
ATOM 2892 C CA . ARG A 1 369 ? -4.786 -6.823 22.073 1.00 95.25 369 ARG A CA 1
ATOM 2893 C C . ARG A 1 369 ? -4.166 -6.473 23.423 1.00 95.25 369 ARG A C 1
ATOM 2895 O O . ARG A 1 369 ? -4.212 -5.317 23.834 1.00 95.25 369 ARG A O 1
ATOM 2902 N N . GLU A 1 370 ? -3.611 -7.468 24.109 1.00 96.50 370 GLU A N 1
ATOM 2903 C CA . GLU A 1 370 ? -3.110 -7.323 25.480 1.00 96.50 370 GLU A CA 1
ATOM 2904 C C . GLU A 1 370 ? -1.927 -6.362 25.534 1.00 96.50 370 GLU A C 1
ATOM 2906 O O . GLU A 1 370 ? -1.968 -5.391 26.287 1.00 96.50 370 GLU A O 1
ATOM 2911 N N . GLY A 1 371 ? -0.936 -6.531 24.658 1.00 96.25 371 GLY A N 1
ATOM 2912 C CA . GLY A 1 371 ? 0.190 -5.614 24.597 1.00 96.25 371 GLY A CA 1
ATOM 2913 C C . GLY A 1 371 ? -0.202 -4.235 24.064 1.00 96.25 371 GLY A C 1
ATOM 2914 O O . GLY A 1 371 ? 0.435 -3.244 24.418 1.00 96.25 371 GLY A O 1
ATOM 2915 N N . ALA A 1 372 ? -1.248 -4.093 23.235 1.00 96.31 372 ALA A N 1
ATOM 2916 C CA . ALA A 1 372 ? -1.762 -2.768 22.868 1.00 96.31 372 ALA A CA 1
ATOM 2917 C C . ALA A 1 372 ? -2.354 -2.033 24.075 1.00 96.31 372 ALA A C 1
ATOM 2919 O O . ALA A 1 372 ? -2.046 -0.854 24.258 1.00 96.31 372 ALA A O 1
ATOM 2920 N N . ILE A 1 373 ? -3.148 -2.727 24.892 1.00 98.00 373 ILE A N 1
ATOM 2921 C CA . ILE A 1 373 ? -3.690 -2.191 26.142 1.00 98.00 373 ILE A CA 1
ATOM 2922 C C . ILE A 1 373 ? -2.542 -1.833 27.090 1.00 98.00 373 ILE A C 1
ATOM 2924 O O . ILE A 1 373 ? -2.430 -0.674 27.476 1.00 98.00 373 ILE A O 1
ATOM 2928 N N . GLU A 1 374 ? -1.640 -2.772 27.382 1.00 97.69 374 GLU A N 1
ATOM 2929 C CA . GLU A 1 374 ? -0.512 -2.570 28.302 1.00 97.69 374 GLU A CA 1
ATOM 2930 C C . GLU A 1 374 ? 0.347 -1.361 27.901 1.00 97.69 374 GLU A C 1
ATOM 2932 O O . GLU A 1 374 ? 0.623 -0.483 28.721 1.00 97.69 374 GLU A O 1
ATOM 2937 N N . ARG A 1 375 ? 0.712 -1.252 26.614 1.00 96.75 375 ARG A N 1
ATOM 2938 C CA . ARG A 1 375 ? 1.491 -0.114 26.103 1.00 96.75 375 ARG A CA 1
ATOM 2939 C C . ARG A 1 375 ? 0.755 1.212 26.270 1.00 96.75 375 ARG A C 1
ATOM 2941 O O . ARG A 1 375 ? 1.395 2.211 26.589 1.00 96.75 375 ARG A O 1
ATOM 2948 N N . LEU A 1 376 ? -0.553 1.258 26.010 1.00 98.12 376 LEU A N 1
ATOM 2949 C CA . LEU A 1 376 ? -1.317 2.495 26.160 1.00 98.12 376 LEU A CA 1
ATOM 2950 C C . LEU A 1 376 ? -1.464 2.883 27.635 1.00 98.12 376 LEU A C 1
ATOM 2952 O O . LEU A 1 376 ? -1.233 4.045 27.960 1.00 98.12 376 LEU A O 1
ATOM 2956 N N . LEU A 1 377 ? -1.781 1.935 28.518 1.00 98.00 377 LEU A N 1
ATOM 2957 C CA . LEU A 1 377 ? -1.892 2.188 29.957 1.00 98.00 377 LEU A CA 1
ATOM 2958 C C . LEU A 1 377 ? -0.571 2.708 30.536 1.00 98.00 377 LEU A C 1
ATOM 2960 O O . LEU A 1 377 ? -0.553 3.783 31.130 1.00 98.00 377 LEU A O 1
ATOM 2964 N N . GLY A 1 378 ? 0.558 2.065 30.218 1.00 97.62 378 GLY A N 1
ATOM 2965 C CA . GLY A 1 378 ? 1.873 2.539 30.662 1.00 97.62 378 GLY A CA 1
ATOM 2966 C C . GLY A 1 378 ? 2.227 3.948 30.157 1.00 97.62 378 GLY A C 1
ATOM 2967 O O . GLY A 1 378 ? 2.906 4.712 30.846 1.00 97.62 378 GLY A O 1
ATOM 2968 N N . LEU A 1 379 ? 1.741 4.345 28.972 1.00 97.44 379 LEU A N 1
ATOM 2969 C CA . LEU A 1 379 ? 1.875 5.728 28.499 1.00 97.44 379 LEU A CA 1
ATOM 2970 C C . LEU A 1 379 ? 1.001 6.698 29.305 1.00 97.44 379 LEU A C 1
ATOM 2972 O O . LEU A 1 379 ? 1.442 7.822 29.552 1.00 97.44 379 LEU A O 1
ATOM 2976 N N . LEU A 1 380 ? -0.208 6.292 29.699 1.00 97.81 380 LEU A N 1
ATOM 2977 C CA . LEU A 1 380 ? -1.172 7.115 30.436 1.00 97.81 380 LEU A CA 1
ATOM 2978 C C . LEU A 1 380 ? -0.790 7.311 31.905 1.00 97.81 380 LEU A C 1
ATOM 2980 O O . LEU A 1 380 ? -0.936 8.426 32.407 1.00 97.81 380 LEU A O 1
ATOM 2984 N N . ASP A 1 381 ? -0.218 6.296 32.554 1.00 95.56 381 ASP A N 1
ATOM 2985 C CA . ASP A 1 381 ? 0.252 6.362 33.947 1.00 95.56 381 ASP A CA 1
ATOM 2986 C C . ASP A 1 381 ? 1.262 7.498 34.168 1.00 95.56 381 ASP A C 1
ATOM 2988 O O . ASP A 1 381 ? 1.296 8.148 35.213 1.00 95.56 381 ASP A O 1
ATOM 2992 N N . SER A 1 382 ? 2.066 7.795 33.144 1.00 93.56 382 SER A N 1
ATOM 2993 C CA . SER A 1 382 ? 3.058 8.876 33.172 1.00 93.56 382 SER A CA 1
ATOM 2994 C C . SER A 1 382 ? 2.478 10.284 32.947 1.00 93.56 382 SER A C 1
ATOM 2996 O O . SER A 1 382 ? 3.231 11.263 32.928 1.00 93.56 382 SER A O 1
ATOM 2998 N N . ARG A 1 383 ? 1.160 10.418 32.734 1.00 94.50 383 ARG A N 1
ATOM 2999 C CA . ARG A 1 383 ? 0.493 11.670 32.341 1.00 94.50 383 ARG A CA 1
ATOM 3000 C C . ARG A 1 383 ? -0.525 12.103 33.399 1.00 94.50 383 ARG A C 1
ATOM 3002 O O . ARG A 1 383 ? -1.569 11.468 33.518 1.00 94.50 383 ARG A O 1
ATOM 3009 N N . PRO A 1 384 ? -0.268 13.190 34.149 1.00 89.56 384 PRO A N 1
ATOM 3010 C CA . PRO A 1 384 ? -1.200 13.664 35.172 1.00 89.56 384 PRO A CA 1
ATOM 3011 C C . PRO A 1 384 ? -2.330 14.546 34.616 1.00 89.56 384 PRO A C 1
ATOM 3013 O O . PRO A 1 384 ? -3.392 14.620 35.223 1.00 89.56 384 PRO A O 1
ATOM 3016 N N . ASP A 1 385 ? -2.115 15.230 33.489 1.00 95.75 385 ASP A N 1
ATOM 3017 C CA . ASP A 1 385 ? -3.092 16.159 32.914 1.00 95.75 385 ASP A CA 1
ATOM 3018 C C . ASP A 1 385 ? -4.132 15.430 32.030 1.00 95.75 385 ASP A C 1
ATOM 3020 O O . ASP A 1 385 ? -3.743 14.646 31.154 1.00 95.75 385 ASP A O 1
ATOM 3024 N N . PRO A 1 386 ? -5.446 15.683 32.208 1.00 95.38 386 PRO A N 1
ATOM 3025 C CA . PRO A 1 386 ? -6.497 15.057 31.404 1.00 95.38 386 PRO A CA 1
ATOM 3026 C C . PRO A 1 386 ? -6.367 15.298 29.898 1.00 95.38 386 PRO A C 1
ATOM 3028 O O . PRO A 1 386 ? -6.599 14.388 29.102 1.00 95.38 386 PRO A O 1
ATOM 3031 N N . ASP A 1 387 ? -5.973 16.500 29.477 1.00 95.62 387 ASP A N 1
ATOM 3032 C CA . ASP A 1 387 ? -5.849 16.796 28.053 1.00 95.62 387 ASP A CA 1
ATOM 3033 C C . ASP A 1 387 ? -4.639 16.071 27.433 1.00 95.62 387 ASP A C 1
ATOM 3035 O O . ASP A 1 387 ? -4.736 15.532 26.324 1.00 95.62 387 ASP A O 1
ATOM 3039 N N . ASP A 1 388 ? -3.532 15.943 28.170 1.00 95.94 388 ASP A N 1
ATOM 3040 C CA . ASP A 1 388 ? -2.394 15.109 27.765 1.00 95.94 388 ASP A CA 1
ATOM 3041 C C . ASP A 1 388 ? -2.760 13.622 27.635 1.00 95.94 388 ASP A C 1
ATOM 3043 O O . ASP A 1 388 ? -2.267 12.944 26.718 1.00 95.94 388 ASP A O 1
ATOM 3047 N N . ARG A 1 389 ? -3.630 13.105 28.514 1.00 97.44 389 ARG A N 1
ATOM 3048 C CA . ARG A 1 389 ? -4.166 11.735 28.427 1.00 97.44 389 ARG A CA 1
ATOM 3049 C C . ARG A 1 389 ? -5.015 11.555 27.172 1.00 97.44 389 ARG A C 1
ATOM 3051 O O . ARG A 1 389 ? -4.732 10.650 26.384 1.00 97.44 389 ARG A O 1
ATOM 3058 N N . ILE A 1 390 ? -5.955 12.471 26.909 1.00 97.06 390 ILE A N 1
ATOM 3059 C CA . ILE A 1 390 ? -6.742 12.492 25.664 1.00 97.06 390 ILE A CA 1
ATOM 3060 C C . ILE A 1 390 ? -5.800 12.478 24.457 1.00 97.06 390 ILE A C 1
ATOM 3062 O O . ILE A 1 390 ? -5.902 11.608 23.590 1.00 97.06 390 ILE A O 1
ATOM 3066 N N . GLY A 1 391 ? -4.826 13.389 24.412 1.00 95.94 391 GLY A N 1
ATOM 3067 C CA . GLY A 1 391 ? -3.854 13.460 23.323 1.00 95.94 391 GLY A CA 1
ATOM 3068 C C . GLY A 1 391 ? -3.038 12.180 23.144 1.00 95.94 391 GLY A C 1
ATOM 3069 O O . GLY A 1 391 ? -2.722 11.802 22.014 1.00 95.94 391 GLY A O 1
ATOM 3070 N N . THR A 1 392 ? -2.720 11.484 24.235 1.00 97.06 392 THR A N 1
ATOM 3071 C CA . THR A 1 392 ? -1.995 10.206 24.215 1.00 97.06 392 THR A CA 1
ATOM 3072 C C . THR A 1 392 ? -2.837 9.096 23.594 1.00 97.06 392 THR A C 1
ATOM 3074 O O . THR A 1 392 ? -2.352 8.439 22.672 1.00 97.06 392 THR A O 1
ATOM 3077 N N . ILE A 1 393 ? -4.111 8.970 23.981 1.00 97.38 393 ILE A N 1
ATOM 3078 C CA . ILE A 1 393 ? -5.068 8.035 23.363 1.00 97.38 393 ILE A CA 1
ATOM 3079 C C . ILE A 1 393 ? -5.189 8.316 21.856 1.00 97.38 393 ILE A C 1
ATOM 3081 O O . ILE A 1 393 ? -5.060 7.405 21.034 1.00 97.38 393 ILE A O 1
ATOM 3085 N N . ARG A 1 394 ? -5.339 9.591 21.459 1.00 95.00 394 ARG A N 1
ATOM 3086 C CA . ARG A 1 394 ? -5.438 9.988 20.039 1.00 95.00 394 ARG A CA 1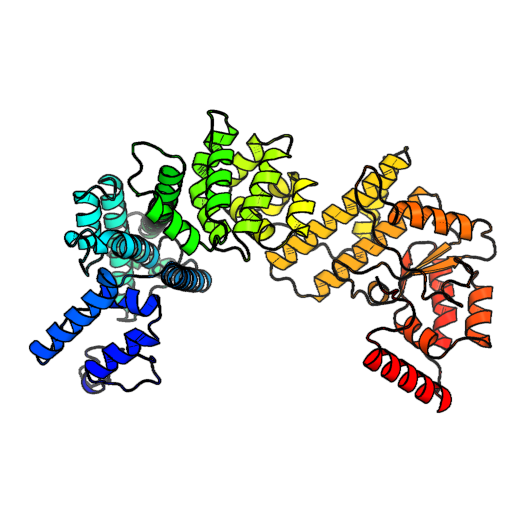
ATOM 3087 C C . ARG A 1 394 ? -4.206 9.630 19.225 1.00 95.00 394 ARG A C 1
ATOM 3089 O O . ARG A 1 394 ? -4.324 9.099 18.121 1.00 95.00 394 ARG A O 1
ATOM 3096 N N . ARG A 1 395 ? -3.017 9.951 19.740 1.00 94.81 395 ARG A N 1
ATOM 3097 C CA . ARG A 1 395 ? -1.752 9.647 19.058 1.00 94.81 395 ARG A CA 1
ATOM 3098 C C . ARG A 1 395 ? -1.525 8.143 18.958 1.00 94.81 395 ARG A C 1
ATOM 3100 O O . ARG A 1 395 ? -1.058 7.690 17.917 1.00 94.81 395 ARG A O 1
ATOM 3107 N N . PHE A 1 396 ? -1.878 7.388 19.997 1.00 95.94 396 PHE A N 1
ATOM 3108 C CA . PHE A 1 396 ? -1.776 5.932 20.002 1.00 95.94 396 PHE A CA 1
ATOM 3109 C C . PHE A 1 396 ? -2.649 5.303 18.912 1.00 95.94 396 PHE A C 1
ATOM 3111 O O . PHE A 1 396 ? -2.129 4.558 18.080 1.00 95.94 396 PHE A O 1
ATOM 3118 N N . ALA A 1 397 ? -3.932 5.677 18.855 1.00 95.81 397 ALA A N 1
ATOM 3119 C CA . ALA A 1 397 ? -4.856 5.198 17.831 1.00 95.81 397 ALA A CA 1
ATOM 3120 C C . ALA A 1 397 ? -4.343 5.515 16.419 1.00 95.81 397 ALA A C 1
ATOM 3122 O O . ALA A 1 397 ? -4.166 4.606 15.615 1.00 95.81 397 ALA A O 1
ATOM 3123 N N . ARG A 1 398 ? -3.984 6.779 16.141 1.00 94.62 398 ARG A N 1
ATOM 3124 C CA . ARG A 1 398 ? -3.460 7.189 14.824 1.00 94.62 398 ARG A CA 1
ATOM 3125 C C . ARG A 1 398 ? -2.196 6.443 14.411 1.00 94.62 398 ARG A C 1
ATOM 3127 O O . ARG A 1 398 ? -2.089 6.041 13.257 1.00 94.62 398 ARG A O 1
ATOM 3134 N N . ARG A 1 399 ? -1.239 6.260 15.329 1.00 94.38 399 ARG A N 1
ATOM 3135 C CA . ARG A 1 399 ? 0.002 5.519 15.048 1.00 94.38 399 ARG A CA 1
ATOM 3136 C C . ARG A 1 399 ? -0.285 4.065 14.697 1.00 94.38 399 ARG A C 1
ATOM 3138 O O . ARG A 1 399 ? 0.317 3.547 13.761 1.00 94.38 399 ARG A O 1
ATOM 3145 N N . ARG A 1 400 ? -1.214 3.422 15.411 1.00 95.19 400 ARG A N 1
ATOM 3146 C CA . ARG A 1 400 ? -1.649 2.062 15.077 1.00 95.19 400 ARG A CA 1
ATOM 3147 C C . ARG A 1 400 ? -2.364 2.025 13.732 1.00 95.19 400 ARG A C 1
ATOM 3149 O O . ARG A 1 400 ? -1.960 1.237 12.891 1.00 95.19 400 ARG A O 1
ATOM 3156 N N . THR A 1 401 ? -3.324 2.914 13.477 1.00 95.56 401 THR A N 1
ATOM 3157 C CA . THR A 1 401 ? -4.019 2.997 12.181 1.00 95.56 401 THR A CA 1
ATOM 3158 C C . THR A 1 401 ? -3.048 3.195 11.018 1.00 95.56 401 THR A C 1
ATOM 3160 O O . THR A 1 401 ? -3.166 2.490 10.021 1.00 95.56 401 THR A O 1
ATOM 3163 N N . LEU A 1 402 ? -2.057 4.088 11.150 1.00 95.31 402 LEU A N 1
ATOM 3164 C CA . LEU A 1 402 ? -1.030 4.299 10.125 1.00 95.31 402 LEU A CA 1
ATOM 3165 C C . LEU A 1 402 ? -0.213 3.029 9.874 1.00 95.31 402 LEU A C 1
ATOM 3167 O O . LEU A 1 402 ? 0.024 2.680 8.726 1.00 95.31 402 LEU A O 1
ATOM 3171 N N . ARG A 1 403 ? 0.186 2.315 10.931 1.00 94.81 403 ARG A N 1
ATOM 3172 C CA . ARG A 1 403 ? 0.949 1.066 10.804 1.00 94.81 403 ARG A CA 1
ATOM 3173 C C . ARG A 1 403 ? 0.134 -0.054 10.154 1.00 94.81 403 ARG A C 1
ATOM 3175 O O . ARG A 1 403 ? 0.675 -0.757 9.312 1.00 94.81 403 ARG A O 1
ATOM 3182 N N . ILE A 1 404 ? -1.154 -0.175 10.491 1.00 95.44 404 ILE A N 1
ATOM 3183 C CA . ILE A 1 404 ? -2.080 -1.127 9.851 1.00 95.44 404 ILE A CA 1
ATOM 3184 C C . ILE A 1 404 ? -2.235 -0.777 8.366 1.00 95.44 404 ILE A C 1
ATOM 3186 O O . ILE A 1 404 ? -2.041 -1.631 7.517 1.00 95.44 404 ILE A O 1
ATOM 3190 N N . ALA A 1 405 ? -2.525 0.486 8.041 1.00 94.94 405 ALA A N 1
ATOM 3191 C CA . ALA A 1 405 ? -2.685 0.931 6.655 1.00 94.94 405 ALA A CA 1
ATOM 3192 C C . ALA A 1 405 ? -1.403 0.802 5.826 1.00 94.94 405 ALA A C 1
ATOM 3194 O O . ALA A 1 405 ? -1.465 0.419 4.663 1.00 94.94 405 ALA A O 1
ATOM 3195 N N . ALA A 1 406 ? -0.241 1.070 6.423 1.00 94.19 406 ALA A N 1
ATOM 3196 C CA . ALA A 1 406 ? 1.036 0.871 5.757 1.00 94.19 406 ALA A CA 1
ATOM 3197 C C . ALA A 1 406 ? 1.294 -0.609 5.451 1.00 94.19 406 ALA A C 1
ATOM 3199 O O . ALA A 1 406 ? 1.655 -0.927 4.324 1.00 94.19 406 ALA A O 1
ATOM 3200 N N . ARG A 1 407 ? 1.059 -1.512 6.413 1.00 92.88 407 ARG A N 1
ATOM 3201 C CA . ARG A 1 407 ? 1.173 -2.962 6.196 1.00 92.88 407 ARG A CA 1
ATOM 3202 C C . ARG A 1 407 ? 0.269 -3.430 5.059 1.00 92.88 407 ARG A C 1
ATOM 3204 O O . ARG A 1 407 ? 0.723 -4.153 4.185 1.00 92.88 407 ARG A O 1
ATOM 3211 N N . ASP A 1 408 ? -0.993 -3.021 5.068 1.00 92.75 408 ASP A N 1
ATOM 3212 C CA . ASP A 1 408 ? -1.974 -3.499 4.090 1.00 92.75 408 ASP A CA 1
ATOM 3213 C C . ASP A 1 408 ? -1.590 -3.134 2.648 1.00 92.75 408 ASP A C 1
ATOM 3215 O O . ASP A 1 408 ? -1.950 -3.846 1.716 1.00 92.75 408 ASP A O 1
ATOM 3219 N N . ILE A 1 409 ? -0.824 -2.053 2.470 1.00 92.00 409 ILE A N 1
ATOM 3220 C CA . ILE A 1 409 ? -0.344 -1.593 1.161 1.00 92.00 409 ILE A CA 1
ATOM 3221 C C . ILE A 1 409 ? 1.035 -2.159 0.816 1.00 92.00 409 ILE A C 1
ATOM 3223 O O . ILE A 1 409 ? 1.291 -2.456 -0.345 1.00 92.00 409 ILE A O 1
ATOM 3227 N N . LEU A 1 410 ? 1.941 -2.261 1.792 1.00 90.50 410 LEU A N 1
ATOM 3228 C CA . LEU A 1 410 ? 3.350 -2.594 1.553 1.00 90.50 410 LEU A CA 1
ATOM 3229 C C . LEU A 1 410 ? 3.676 -4.085 1.703 1.00 90.50 410 LEU A C 1
ATOM 3231 O O . LEU A 1 410 ? 4.712 -4.512 1.203 1.00 90.50 410 LEU A O 1
ATOM 3235 N N . ASP A 1 411 ? 2.846 -4.845 2.417 1.00 84.50 411 ASP A N 1
ATOM 3236 C CA . ASP A 1 411 ? 3.095 -6.245 2.799 1.00 84.50 411 ASP A CA 1
ATOM 3237 C C . ASP A 1 411 ? 1.948 -7.187 2.381 1.00 84.50 411 ASP A C 1
ATOM 3239 O O . ASP A 1 411 ? 1.949 -8.361 2.734 1.00 84.50 411 ASP A O 1
ATOM 3243 N N . GLU A 1 412 ? 0.945 -6.672 1.654 1.00 76.75 412 GLU A N 1
ATOM 3244 C CA . GLU A 1 412 ? -0.226 -7.427 1.167 1.00 76.75 412 GLU A CA 1
ATOM 3245 C C . GLU A 1 412 ? -0.901 -8.295 2.251 1.00 76.75 412 GLU A C 1
ATOM 3247 O O . GLU A 1 412 ? -1.260 -9.456 2.032 1.00 76.75 412 GLU A O 1
ATOM 3252 N N . ALA A 1 413 ? -1.071 -7.740 3.455 1.00 80.06 413 ALA A N 1
ATOM 3253 C CA . ALA A 1 413 ? -1.635 -8.491 4.570 1.00 80.06 413 ALA A CA 1
ATOM 3254 C C . ALA A 1 413 ? -3.070 -8.977 4.289 1.00 80.06 413 ALA A C 1
ATOM 3256 O O . ALA A 1 413 ? -3.882 -8.243 3.715 1.00 80.06 413 ALA A O 1
ATOM 3257 N N . PRO A 1 414 ? -3.425 -10.197 4.734 1.00 87.31 414 PRO A N 1
ATOM 3258 C CA . PRO A 1 414 ? -4.778 -10.698 4.582 1.00 87.31 414 PRO A CA 1
ATOM 3259 C C . PRO A 1 414 ? -5.773 -9.848 5.404 1.00 87.31 414 PRO A C 1
ATOM 3261 O O . PRO A 1 414 ? -5.424 -9.348 6.481 1.00 87.31 414 PRO A O 1
ATOM 3264 N N . PRO A 1 415 ? -7.021 -9.670 4.921 1.00 88.12 415 PRO A N 1
ATOM 3265 C CA . PRO A 1 415 ? -7.967 -8.720 5.513 1.00 88.12 415 PRO A CA 1
ATOM 3266 C C . PRO A 1 415 ? -8.318 -8.974 6.984 1.00 88.12 415 PRO A C 1
ATOM 3268 O O . PRO A 1 415 ? -8.612 -8.031 7.715 1.00 88.12 415 PRO A O 1
ATOM 3271 N N . ASP A 1 416 ? -8.285 -10.226 7.438 1.00 90.88 416 ASP A N 1
ATOM 3272 C CA . ASP A 1 416 ? -8.550 -10.608 8.829 1.00 90.88 416 ASP A CA 1
ATOM 3273 C C . ASP A 1 416 ? -7.537 -9.980 9.795 1.00 90.88 416 ASP A C 1
ATOM 3275 O O . ASP A 1 416 ? -7.914 -9.443 10.838 1.00 90.88 416 ASP A O 1
ATOM 3279 N N . LEU A 1 417 ? -6.255 -9.927 9.418 1.00 92.56 417 LEU A N 1
ATOM 3280 C CA . LEU A 1 417 ? -5.244 -9.241 10.222 1.00 92.56 417 LEU A CA 1
ATOM 3281 C C . LEU A 1 417 ? -5.531 -7.742 10.343 1.00 92.56 417 LEU A C 1
ATOM 3283 O O . LEU A 1 417 ? -5.168 -7.130 11.351 1.00 92.56 417 LEU A O 1
ATOM 3287 N N . THR A 1 418 ? -6.139 -7.116 9.336 1.00 94.69 418 THR A N 1
ATOM 3288 C CA . THR A 1 418 ? -6.558 -5.703 9.363 1.00 94.69 418 THR A CA 1
ATOM 3289 C C . THR A 1 418 ? -7.700 -5.494 10.322 1.00 94.69 418 THR A C 1
ATOM 3291 O O . THR A 1 418 ? -7.587 -4.673 11.238 1.00 94.69 418 THR A O 1
ATOM 3294 N N . THR A 1 419 ? -8.774 -6.257 10.149 1.00 96.00 419 THR A N 1
ATOM 3295 C CA . THR A 1 419 ? -9.984 -6.067 10.940 1.00 96.00 419 THR A CA 1
ATOM 3296 C C . THR A 1 419 ? -9.744 -6.364 12.416 1.00 96.00 419 THR A C 1
ATOM 3298 O O . THR A 1 419 ? -10.197 -5.615 13.288 1.00 96.00 419 THR A O 1
ATOM 3301 N N . GLU A 1 420 ? -8.942 -7.385 12.717 1.00 95.94 420 GLU A N 1
ATOM 3302 C CA . GLU A 1 420 ? -8.551 -7.723 14.081 1.00 95.94 420 GLU A CA 1
ATOM 3303 C C . GLU A 1 420 ? -7.630 -6.662 14.698 1.00 95.94 420 GLU A C 1
ATOM 3305 O O . GLU A 1 420 ? -7.864 -6.245 15.831 1.00 95.94 420 GLU A O 1
ATOM 3310 N N . SER A 1 421 ? -6.639 -6.150 13.957 1.00 96.62 421 SER A N 1
ATOM 3311 C CA . SER A 1 421 ? -5.725 -5.110 14.468 1.00 96.62 421 SER A CA 1
ATOM 3312 C C . SER A 1 421 ? -6.435 -3.776 14.728 1.00 96.62 421 SER A C 1
ATOM 3314 O O . SER A 1 421 ? -6.094 -3.059 15.679 1.00 96.62 421 SER A O 1
ATOM 3316 N N . LEU A 1 422 ? -7.424 -3.428 13.896 1.00 96.94 422 LEU A N 1
ATOM 3317 C CA . LEU A 1 422 ? -8.292 -2.268 14.109 1.00 96.94 422 LEU A CA 1
ATOM 3318 C C . LEU A 1 422 ? -9.170 -2.475 15.347 1.00 96.94 422 LEU A C 1
ATOM 3320 O O . LEU A 1 422 ? -9.266 -1.578 16.182 1.00 96.94 422 LEU A O 1
ATOM 3324 N N . SER A 1 423 ? -9.730 -3.673 15.519 1.00 97.69 423 SER A N 1
ATOM 3325 C CA . SER A 1 423 ? -10.550 -4.024 16.687 1.00 97.69 423 SER A CA 1
ATOM 3326 C C . SER A 1 423 ? -9.754 -3.981 17.991 1.00 97.69 423 SER A C 1
ATOM 3328 O O . SER A 1 423 ? -10.226 -3.406 18.967 1.00 97.69 423 SER A O 1
ATOM 3330 N N . ASP A 1 424 ? -8.512 -4.474 17.985 1.00 97.69 424 ASP A N 1
ATOM 3331 C CA . ASP A 1 424 ? -7.581 -4.357 19.117 1.00 97.69 424 ASP A CA 1
ATOM 3332 C C . ASP A 1 424 ? -7.253 -2.894 19.444 1.00 97.69 424 ASP A C 1
ATOM 3334 O O . ASP A 1 424 ? -7.044 -2.530 20.601 1.00 97.69 424 ASP A O 1
ATOM 3338 N N . THR A 1 425 ? -7.218 -2.033 18.422 1.00 97.62 425 THR A N 1
ATOM 3339 C CA . THR A 1 425 ? -7.024 -0.589 18.606 1.00 97.62 425 THR A CA 1
ATOM 3340 C C . THR A 1 425 ? -8.246 0.048 19.270 1.00 97.62 425 THR A C 1
ATOM 3342 O O . THR A 1 425 ? -8.069 0.864 20.172 1.00 97.62 425 THR A O 1
ATOM 3345 N N . GLY A 1 426 ? -9.463 -0.352 18.883 1.00 97.56 426 GLY A N 1
ATOM 3346 C CA . GLY A 1 426 ? -10.704 0.056 19.552 1.00 97.56 426 GLY A CA 1
ATOM 3347 C C . GLY A 1 426 ? -10.739 -0.370 21.024 1.00 97.56 426 GLY A C 1
ATOM 3348 O O . GLY A 1 426 ? -10.969 0.463 21.901 1.00 97.56 426 GLY A O 1
ATOM 3349 N N . ASP A 1 427 ? -10.404 -1.635 21.306 1.00 98.25 427 ASP A N 1
ATOM 3350 C CA . ASP A 1 427 ? -10.332 -2.191 22.668 1.00 98.25 427 ASP A CA 1
ATOM 3351 C C . ASP A 1 427 ? -9.357 -1.403 23.551 1.00 98.25 427 ASP A C 1
ATOM 3353 O O . ASP A 1 427 ? -9.702 -1.001 24.665 1.00 98.25 427 ASP A O 1
ATOM 3357 N N . ALA A 1 428 ? -8.153 -1.128 23.043 1.00 98.31 428 ALA A N 1
ATOM 3358 C CA . ALA A 1 428 ? -7.161 -0.333 23.755 1.00 98.31 428 ALA A CA 1
ATOM 3359 C C . ALA A 1 428 ? -7.645 1.100 24.019 1.00 98.31 428 ALA A C 1
ATOM 3361 O O . ALA A 1 428 ? -7.504 1.587 25.137 1.00 98.31 428 ALA A O 1
ATOM 3362 N N . VAL A 1 429 ? -8.246 1.773 23.031 1.00 98.12 429 VAL A N 1
ATOM 3363 C CA . VAL A 1 429 ? -8.724 3.159 23.174 1.00 98.12 429 VAL A CA 1
ATOM 3364 C C . VAL A 1 429 ? -9.787 3.289 24.263 1.00 98.12 429 VAL A C 1
ATOM 3366 O O . VAL A 1 429 ? -9.663 4.172 25.113 1.00 98.12 429 VAL A O 1
ATOM 3369 N N . ILE A 1 430 ? -10.801 2.418 24.265 1.00 98.38 430 ILE A N 1
ATOM 3370 C CA . ILE A 1 430 ? -11.862 2.466 25.282 1.00 98.38 430 ILE A CA 1
ATOM 3371 C C . ILE A 1 430 ? -11.310 2.083 26.658 1.00 98.38 430 ILE A C 1
ATOM 3373 O O . ILE A 1 430 ? -11.626 2.746 27.645 1.00 98.38 430 ILE A O 1
ATOM 3377 N N . THR A 1 431 ? -10.416 1.091 26.725 1.00 98.50 431 THR A N 1
ATOM 3378 C CA . THR A 1 431 ? -9.732 0.725 27.977 1.00 98.50 431 THR A CA 1
ATOM 3379 C C . THR A 1 431 ? -8.923 1.897 28.536 1.00 98.50 431 THR A C 1
ATOM 3381 O O . THR A 1 431 ? -9.064 2.236 29.704 1.00 98.50 431 THR A O 1
ATOM 3384 N N . GLY A 1 432 ? -8.135 2.581 27.701 1.00 98.12 432 GLY A N 1
ATOM 3385 C CA . GLY A 1 432 ? -7.355 3.751 28.110 1.00 98.12 432 GLY A CA 1
ATOM 3386 C C . GLY A 1 432 ? -8.216 4.940 28.547 1.00 98.12 432 GLY A C 1
ATOM 3387 O O . GLY A 1 432 ? -7.821 5.681 29.448 1.00 98.12 432 GLY A O 1
ATOM 3388 N N . ALA A 1 433 ? -9.395 5.125 27.947 1.00 97.94 433 ALA A N 1
ATOM 3389 C CA . ALA A 1 433 ? -10.341 6.160 28.360 1.00 97.94 433 ALA A CA 1
ATOM 3390 C C . ALA A 1 433 ? -10.977 5.847 29.724 1.00 97.94 433 ALA A C 1
ATOM 3392 O O . ALA A 1 433 ? -10.990 6.721 30.588 1.00 97.94 433 ALA A O 1
ATOM 3393 N N . LEU A 1 434 ? -11.427 4.605 29.946 1.00 97.88 434 LEU A N 1
ATOM 3394 C CA . LEU A 1 434 ? -11.926 4.155 31.251 1.00 97.88 434 LEU A CA 1
ATOM 3395 C C . LEU A 1 434 ? -10.847 4.281 32.327 1.00 97.88 434 LEU A C 1
ATOM 3397 O O . LEU A 1 434 ? -11.103 4.867 33.373 1.00 97.88 434 LEU A O 1
ATOM 3401 N N . HIS A 1 435 ? -9.633 3.813 32.042 1.00 97.19 435 HIS A N 1
ATOM 3402 C CA . HIS A 1 435 ? -8.486 3.933 32.937 1.00 97.19 435 HIS A CA 1
ATOM 3403 C C . HIS A 1 435 ? -8.206 5.387 33.332 1.00 97.19 435 HIS A C 1
ATOM 3405 O O . HIS A 1 435 ? -8.030 5.717 34.500 1.00 97.19 435 HIS A O 1
ATOM 3411 N N . SER A 1 436 ? -8.222 6.292 32.350 1.00 97.38 436 SER A N 1
ATOM 3412 C CA . SER A 1 436 ? -7.930 7.709 32.578 1.00 97.38 436 SER A CA 1
ATOM 3413 C C . SER A 1 436 ? -8.945 8.424 33.472 1.00 97.38 436 SER A C 1
ATOM 3415 O O . SER A 1 436 ? -8.620 9.496 33.988 1.00 97.38 436 SER A O 1
ATOM 3417 N N . LEU A 1 437 ? -10.143 7.854 33.612 1.00 96.25 437 LEU A N 1
ATOM 3418 C CA . LEU A 1 437 ? -11.273 8.368 34.384 1.00 96.25 437 LEU A CA 1
ATOM 3419 C C . LEU A 1 437 ? -11.550 7.523 35.642 1.00 96.25 437 LEU A C 1
ATOM 3421 O O . LEU A 1 437 ? -12.628 7.633 36.219 1.00 96.25 437 LEU A O 1
ATOM 3425 N N . ASP A 1 438 ? -10.613 6.648 36.037 1.00 94.06 438 ASP A N 1
ATOM 3426 C CA . ASP A 1 438 ? -10.760 5.710 37.163 1.00 94.06 438 ASP A CA 1
ATOM 3427 C C . ASP A 1 438 ? -12.041 4.852 37.060 1.00 94.06 438 ASP A C 1
ATOM 3429 O O . ASP A 1 438 ? -12.686 4.472 38.040 1.00 94.06 438 ASP A O 1
ATOM 3433 N N . GLY A 1 439 ? -12.426 4.556 35.819 1.00 92.25 439 GLY A N 1
ATOM 3434 C CA . GLY A 1 439 ? -13.721 4.027 35.431 1.00 92.25 439 GLY A CA 1
ATOM 3435 C C . GLY A 1 439 ? -13.787 2.519 35.236 1.00 92.25 439 GLY A C 1
ATOM 3436 O O . GLY A 1 439 ? -14.810 2.026 34.776 1.00 92.25 439 GLY A O 1
ATOM 3437 N N . GLU A 1 440 ? -12.734 1.777 35.558 1.00 88.94 440 GLU A N 1
ATOM 3438 C CA . GLU A 1 440 ? -12.639 0.350 35.226 1.00 88.94 440 GLU A CA 1
ATOM 3439 C C . GLU A 1 440 ? -13.519 -0.552 36.099 1.00 88.94 440 GLU A C 1
ATOM 3441 O O . GLU A 1 440 ? -13.914 -1.617 35.648 1.00 88.94 440 GLU A O 1
ATOM 3446 N N . ARG A 1 441 ? -13.833 -0.152 37.338 1.00 94.25 441 ARG A N 1
ATOM 3447 C CA . ARG A 1 441 ? -14.574 -0.993 38.296 1.00 94.25 441 ARG A CA 1
ATOM 3448 C C . ARG A 1 441 ? -16.083 -0.821 38.168 1.00 94.25 441 ARG A C 1
ATOM 3450 O O . ARG A 1 441 ? -16.576 0.301 38.079 1.00 94.25 441 ARG A O 1
ATOM 3457 N N . GLY A 1 442 ? -16.833 -1.916 38.198 1.00 95.38 442 GLY A N 1
ATOM 3458 C CA . GLY A 1 442 ? -18.296 -1.904 38.135 1.00 95.38 442 GLY A CA 1
ATOM 3459 C C . GLY A 1 442 ? -18.872 -1.352 36.825 1.00 95.38 442 GLY A C 1
ATOM 3460 O O . GLY A 1 442 ? -20.035 -0.953 36.799 1.00 95.38 442 GLY A O 1
ATOM 3461 N N . MET A 1 443 ? -18.086 -1.275 35.744 1.00 96.88 443 MET A N 1
ATOM 3462 C CA . MET A 1 443 ? -18.546 -0.840 34.419 1.00 96.88 443 MET A CA 1
ATOM 3463 C C . MET A 1 443 ? -17.802 -1.560 33.307 1.00 96.88 443 MET A C 1
ATOM 3465 O O . MET A 1 443 ? -16.601 -1.782 33.407 1.00 96.88 443 MET A O 1
ATOM 3469 N N . ALA A 1 444 ? -18.509 -1.871 32.228 1.00 98.00 444 ALA A N 1
ATOM 3470 C CA . ALA A 1 444 ? -17.981 -2.548 31.060 1.00 98.00 444 ALA A CA 1
ATOM 3471 C C . ALA A 1 444 ? -18.546 -1.961 29.761 1.00 98.00 444 ALA A C 1
ATOM 3473 O O . ALA A 1 444 ? -19.735 -1.647 29.666 1.00 98.00 444 ALA A O 1
ATOM 3474 N N . ALA A 1 445 ? -17.688 -1.865 28.747 1.00 98.25 445 ALA A N 1
ATOM 3475 C CA . ALA A 1 445 ? -18.069 -1.711 27.351 1.00 98.25 445 ALA A CA 1
ATOM 3476 C C . ALA A 1 445 ? -18.155 -3.093 26.699 1.00 98.25 445 ALA A C 1
ATOM 3478 O O . ALA A 1 445 ? -17.164 -3.833 26.640 1.00 98.25 445 ALA A O 1
ATOM 3479 N N . ILE A 1 446 ? -19.323 -3.415 26.155 1.00 98.62 446 ILE A N 1
ATOM 3480 C CA . ILE A 1 446 ? -19.519 -4.594 25.317 1.00 98.62 446 ILE A CA 1
ATOM 3481 C C . ILE A 1 446 ? -19.533 -4.122 23.869 1.00 98.62 446 ILE A C 1
ATOM 3483 O O . ILE A 1 446 ? -20.426 -3.375 23.471 1.00 98.62 446 ILE A O 1
ATOM 3487 N N . ALA A 1 447 ? -18.529 -4.533 23.098 1.00 98.44 447 ALA A N 1
ATOM 3488 C CA . ALA A 1 447 ? -18.456 -4.241 21.677 1.00 98.44 447 ALA A CA 1
ATOM 3489 C C . ALA A 1 447 ? -19.555 -4.995 20.925 1.00 98.44 447 ALA A C 1
ATOM 3491 O O . ALA A 1 447 ? -19.812 -6.173 21.177 1.00 98.44 447 ALA A O 1
ATOM 3492 N N . MET A 1 448 ? -20.167 -4.307 19.972 1.00 98.19 448 MET A N 1
ATOM 3493 C CA . MET A 1 448 ? -21.288 -4.762 19.160 1.00 98.19 448 MET A CA 1
ATOM 3494 C C . MET A 1 448 ? -20.932 -4.648 17.670 1.00 98.19 448 MET A C 1
ATOM 3496 O O . MET A 1 448 ? -19.829 -4.236 17.311 1.00 98.19 448 MET A O 1
ATOM 3500 N N . GLY A 1 449 ? -21.844 -5.040 16.777 1.00 96.25 449 GLY A N 1
ATOM 3501 C CA . GLY A 1 449 ? -21.697 -4.770 15.343 1.00 96.25 449 GLY A CA 1
ATOM 3502 C C . GLY A 1 449 ? -20.393 -5.308 14.738 1.00 96.25 449 GLY A C 1
ATOM 3503 O O . GLY A 1 449 ? -19.997 -6.452 14.984 1.00 96.25 449 GLY A O 1
ATOM 3504 N N . LYS A 1 450 ? -19.721 -4.503 13.909 1.00 96.75 450 LYS A N 1
ATOM 3505 C CA . LYS A 1 450 ? -18.437 -4.901 13.298 1.00 96.75 450 LYS A CA 1
ATOM 3506 C C . LYS A 1 450 ? -17.329 -5.026 14.338 1.00 96.75 450 LYS A C 1
ATOM 3508 O O . LYS A 1 450 ? -16.502 -5.926 14.233 1.00 96.75 450 LYS A O 1
ATOM 3513 N N . TRP A 1 451 ? -17.329 -4.174 15.359 1.00 97.88 451 TRP A N 1
ATOM 3514 C CA . TRP A 1 451 ? -16.296 -4.193 16.391 1.00 97.88 451 TRP A CA 1
ATOM 3515 C C . TRP A 1 451 ? -16.350 -5.447 17.270 1.00 97.88 451 TRP A C 1
ATOM 3517 O O . TRP A 1 451 ? -15.324 -6.075 17.556 1.00 97.88 451 TRP A O 1
ATOM 3527 N N . GLY A 1 452 ? -17.558 -5.853 17.650 1.00 97.56 452 GLY A N 1
ATOM 3528 C CA . GLY A 1 452 ? -17.805 -7.065 18.418 1.00 97.56 452 GLY A CA 1
ATOM 3529 C C . GLY A 1 452 ? -17.377 -8.322 17.657 1.00 97.56 452 GLY A C 1
ATOM 3530 O O . GLY A 1 452 ? -16.663 -9.161 18.206 1.00 97.56 452 GLY A O 1
ATOM 3531 N N . GLY A 1 453 ? -17.672 -8.376 16.353 1.00 96.94 453 GLY A N 1
ATOM 3532 C CA . GLY A 1 453 ? -17.232 -9.445 15.447 1.00 96.94 453 GLY A CA 1
ATOM 3533 C C . GLY A 1 453 ? -15.750 -9.418 15.050 1.00 96.94 453 GLY A C 1
ATOM 3534 O O . GLY A 1 453 ? -15.317 -10.308 14.331 1.00 96.94 453 GLY A O 1
ATOM 3535 N N . ARG A 1 454 ? -14.969 -8.426 15.502 1.00 96.88 454 ARG A N 1
ATOM 3536 C CA . ARG A 1 454 ? -13.574 -8.184 15.077 1.00 96.88 454 ARG A CA 1
ATOM 3537 C C . ARG A 1 454 ? -13.411 -7.926 13.567 1.00 96.88 454 ARG A C 1
ATOM 3539 O O . ARG A 1 454 ? -12.393 -8.254 12.963 1.00 96.88 454 ARG A O 1
ATOM 3546 N N . GLU A 1 455 ? -14.414 -7.283 12.976 1.00 96.50 455 GLU A N 1
ATOM 3547 C CA . GLU A 1 455 ? -14.580 -6.983 11.545 1.00 96.50 455 GLU A CA 1
ATOM 3548 C C . GLU A 1 455 ? -14.489 -5.465 11.244 1.00 96.50 455 GLU A C 1
ATOM 3550 O O . GLU A 1 455 ? -15.085 -4.980 10.278 1.00 96.50 455 GLU A O 1
ATOM 3555 N N . LEU A 1 456 ? -13.802 -4.673 12.083 1.00 96.75 456 LEU A N 1
ATOM 3556 C CA . LEU A 1 456 ? -13.668 -3.225 11.856 1.00 96.75 456 LEU A CA 1
ATOM 3557 C C . LEU A 1 456 ? -12.962 -2.907 10.532 1.00 96.75 456 LEU A C 1
ATOM 3559 O O . LEU A 1 456 ? -11.942 -3.499 10.200 1.00 96.75 456 LEU A O 1
ATOM 3563 N N . SER A 1 457 ? -13.454 -1.889 9.827 1.00 94.81 457 SER A N 1
ATOM 3564 C CA . SER A 1 457 ? -12.754 -1.232 8.715 1.00 94.81 457 SER A CA 1
ATOM 3565 C C . SER A 1 457 ? -12.283 0.174 9.110 1.00 94.81 457 SER A C 1
ATOM 3567 O O . SER A 1 457 ? -12.705 0.704 10.134 1.00 94.81 457 SER A O 1
ATOM 3569 N N . TYR A 1 458 ? -11.437 0.814 8.294 1.00 93.19 458 TYR A N 1
ATOM 3570 C CA . TYR A 1 458 ? -10.852 2.134 8.602 1.00 93.19 458 TYR A CA 1
ATOM 3571 C C . TYR A 1 458 ? -11.856 3.253 8.901 1.00 93.19 458 TYR A C 1
ATOM 3573 O O . TYR A 1 458 ? -11.515 4.189 9.616 1.00 93.19 458 TYR A O 1
ATOM 3581 N N . GLY A 1 459 ? -13.060 3.172 8.332 1.00 91.44 459 GLY A N 1
ATOM 3582 C CA . GLY A 1 459 ? -14.137 4.141 8.544 1.00 91.44 459 GLY A CA 1
ATOM 3583 C C . GLY A 1 459 ? -15.275 3.615 9.414 1.00 91.44 459 GLY A C 1
ATOM 3584 O O . GLY A 1 459 ? -16.366 4.160 9.339 1.00 91.44 459 GLY A O 1
ATOM 3585 N N . SER A 1 460 ? -15.074 2.514 10.143 1.00 93.75 460 SER A N 1
ATOM 3586 C CA . SER A 1 460 ? -16.112 1.958 11.016 1.00 93.75 460 SER A CA 1
ATOM 3587 C C . SER A 1 460 ? -16.223 2.735 12.327 1.00 93.75 460 SER A C 1
ATOM 3589 O O . SER A 1 460 ? -15.208 3.129 12.904 1.00 93.75 460 SER A O 1
ATOM 3591 N N . ASP A 1 461 ? -17.452 2.876 12.813 1.00 95.69 461 ASP A N 1
ATOM 3592 C CA . ASP A 1 461 ? -17.751 3.344 14.163 1.00 95.69 461 ASP A CA 1
ATOM 3593 C C . ASP A 1 461 ? -17.444 2.250 15.204 1.00 95.69 461 ASP A C 1
ATOM 3595 O O . ASP A 1 461 ? -17.387 1.053 14.894 1.00 95.69 461 ASP A O 1
ATOM 3599 N N . LEU A 1 462 ? -17.232 2.658 16.455 1.00 97.69 462 LEU A N 1
ATOM 3600 C CA . LEU A 1 462 ? -17.124 1.751 17.594 1.00 97.69 462 LEU A CA 1
ATOM 3601 C C . LEU A 1 462 ? -18.516 1.513 18.188 1.00 97.69 462 LEU A C 1
ATOM 3603 O O . LEU A 1 462 ? -18.928 2.206 19.117 1.00 97.69 462 LEU A O 1
ATOM 3607 N N . ASP A 1 463 ? -19.228 0.526 17.645 1.00 97.81 463 ASP A N 1
ATOM 3608 C CA . ASP A 1 463 ? -20.526 0.088 18.165 1.00 97.81 463 ASP A CA 1
ATOM 3609 C C . ASP A 1 463 ? -20.366 -0.549 19.554 1.00 97.81 463 ASP A C 1
ATOM 3611 O O . ASP A 1 463 ? -19.681 -1.569 19.694 1.00 97.81 463 ASP A O 1
ATOM 3615 N N . LEU A 1 464 ? -21.017 -0.013 20.586 1.0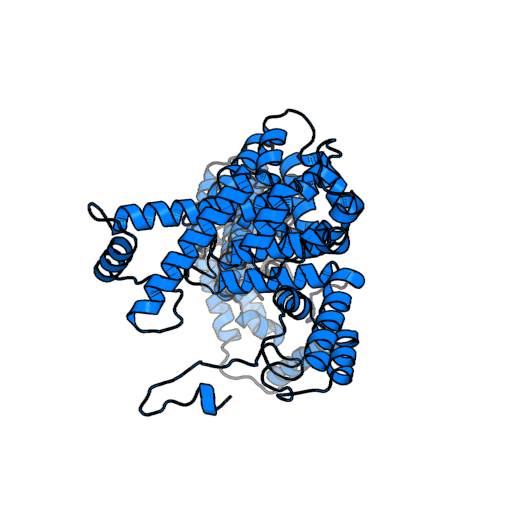0 98.00 464 LEU A N 1
ATOM 3616 C CA . LEU A 1 464 ? -20.967 -0.583 21.932 1.00 98.00 464 LEU A CA 1
ATOM 3617 C C . LEU A 1 464 ? -22.242 -0.376 22.742 1.00 98.00 464 LEU A C 1
ATOM 3619 O O . LEU A 1 464 ? -23.031 0.534 22.505 1.00 98.00 464 LEU A O 1
ATOM 3623 N N . ILE A 1 465 ? -22.402 -1.202 23.771 1.00 98.31 465 ILE A N 1
ATOM 3624 C CA . ILE A 1 465 ? -23.356 -0.965 24.855 1.00 98.31 465 ILE A CA 1
ATOM 3625 C C . ILE A 1 465 ? -22.614 -0.906 26.187 1.00 98.31 465 ILE A C 1
ATOM 3627 O O . ILE A 1 465 ? -21.667 -1.659 26.428 1.00 98.31 465 ILE A O 1
ATOM 3631 N N . TRP A 1 466 ? -23.055 -0.003 27.057 1.00 98.31 466 TRP A N 1
ATOM 3632 C CA . TRP A 1 466 ? -22.507 0.144 28.398 1.00 98.31 466 TRP A CA 1
ATOM 3633 C C . TRP A 1 466 ? -23.289 -0.701 29.400 1.00 98.31 466 TRP A C 1
ATOM 3635 O O . TRP A 1 466 ? -24.524 -0.650 29.447 1.00 98.31 466 TRP A O 1
ATOM 3645 N N . VAL A 1 467 ? -22.558 -1.438 30.230 1.00 98.06 467 VAL A N 1
ATOM 3646 C CA . VAL A 1 467 ? -23.084 -2.286 31.302 1.00 98.06 467 VAL A CA 1
ATOM 3647 C C . VAL A 1 467 ? -22.443 -1.863 32.613 1.00 98.06 467 VAL A C 1
ATOM 3649 O O . VAL A 1 467 ? -21.246 -1.590 32.646 1.00 98.06 467 VAL A O 1
ATOM 3652 N N . ASN A 1 468 ? -23.216 -1.796 33.692 1.00 97.94 468 ASN A N 1
ATOM 3653 C CA . ASN A 1 468 ? -22.693 -1.459 35.013 1.00 97.94 468 ASN A CA 1
ATOM 3654 C C . ASN A 1 468 ? -23.167 -2.433 36.095 1.00 97.94 468 ASN A C 1
ATOM 3656 O O . ASN A 1 468 ? -24.197 -3.090 35.944 1.00 97.94 468 ASN A O 1
ATOM 3660 N N . SER A 1 469 ? -22.414 -2.515 37.190 1.00 96.81 469 SER A N 1
ATOM 3661 C CA . SER A 1 469 ? -22.864 -3.206 38.399 1.00 96.81 469 SER A CA 1
ATOM 3662 C C . SER A 1 469 ? -23.934 -2.379 39.122 1.00 96.81 469 SER A C 1
ATOM 3664 O O . SER A 1 469 ? -24.099 -1.183 38.851 1.00 96.81 469 SER A O 1
ATOM 3666 N N . GLU A 1 470 ? -24.675 -3.003 40.037 1.00 92.12 470 GLU A N 1
ATOM 3667 C CA . GLU A 1 470 ? -25.736 -2.335 40.806 1.00 92.12 470 GLU A CA 1
ATOM 3668 C C . GLU A 1 470 ? -25.179 -1.271 41.768 1.00 92.12 470 GLU A C 1
ATOM 3670 O O . GLU A 1 470 ? -25.828 -0.270 42.065 1.00 92.12 470 GLU A O 1
ATOM 3675 N N . GLU A 1 471 ? -23.945 -1.455 42.235 1.00 89.69 471 GLU A N 1
ATOM 3676 C CA . GLU A 1 471 ? -23.269 -0.559 43.173 1.00 89.69 471 GLU A CA 1
ATOM 3677 C C . GLU A 1 471 ? -22.777 0.727 42.502 1.00 89.69 471 GLU A C 1
ATOM 3679 O O . GLU A 1 471 ? -22.486 1.718 43.182 1.00 89.69 471 GLU A O 1
ATOM 3684 N N . ARG A 1 472 ? -22.666 0.730 41.169 1.00 92.25 472 ARG A N 1
ATOM 3685 C CA . ARG A 1 472 ? -22.103 1.852 40.430 1.00 92.25 472 ARG A CA 1
ATOM 3686 C C . ARG A 1 472 ? -23.153 2.920 40.123 1.00 92.25 472 ARG A C 1
ATOM 3688 O O . ARG A 1 472 ? -23.964 2.783 39.212 1.00 92.25 472 ARG A O 1
ATOM 3695 N N . THR A 1 473 ? -23.083 4.039 40.838 1.00 92.06 473 THR A N 1
ATOM 3696 C CA . THR A 1 473 ? -24.074 5.128 40.755 1.00 92.06 473 THR A CA 1
ATOM 3697 C C . THR A 1 473 ? -23.749 6.217 39.729 1.00 92.06 473 THR A C 1
ATOM 3699 O O . THR A 1 473 ? -24.641 6.959 39.323 1.00 92.06 473 THR A O 1
ATOM 3702 N N . ASP A 1 474 ? -22.498 6.315 39.279 1.00 95.19 474 ASP A N 1
ATOM 3703 C CA . ASP A 1 474 ? -21.997 7.343 38.356 1.00 95.19 474 ASP A CA 1
ATOM 3704 C C . ASP A 1 474 ? -21.880 6.864 36.894 1.00 95.19 474 ASP A C 1
ATOM 3706 O O . ASP A 1 474 ? -21.426 7.622 36.036 1.00 95.19 474 ASP A O 1
ATOM 3710 N N . ALA A 1 475 ? -22.308 5.631 36.589 1.00 95.69 475 ALA A N 1
ATOM 3711 C CA . ALA A 1 475 ? -22.067 4.961 35.306 1.00 95.69 475 ALA A CA 1
ATOM 3712 C C . ALA A 1 475 ? -22.503 5.786 34.082 1.00 95.69 475 ALA A C 1
ATOM 3714 O O . ALA A 1 475 ? -21.766 5.887 33.103 1.00 95.69 475 ALA A O 1
ATOM 3715 N N . ALA A 1 476 ? -23.678 6.422 34.143 1.00 95.44 476 ALA A N 1
ATOM 3716 C CA . ALA A 1 476 ? -24.184 7.253 33.051 1.00 95.44 476 ALA A CA 1
ATOM 3717 C C . ALA A 1 476 ? -23.304 8.485 32.793 1.00 95.44 476 ALA A C 1
ATOM 3719 O O . ALA A 1 476 ? -23.043 8.822 31.639 1.00 95.44 476 ALA A O 1
ATOM 3720 N N . THR A 1 477 ? -22.823 9.134 33.857 1.00 97.25 477 THR A N 1
ATOM 3721 C CA . THR A 1 477 ? -21.913 10.281 33.752 1.00 97.25 477 THR A CA 1
ATOM 3722 C C . THR A 1 477 ? -20.578 9.841 33.166 1.00 97.25 477 THR A C 1
ATOM 3724 O O . THR A 1 477 ? -20.104 10.466 32.219 1.00 97.25 477 THR A O 1
ATOM 3727 N N . LEU A 1 478 ? -20.021 8.725 33.649 1.00 97.31 478 LEU A N 1
ATOM 3728 C CA . LEU A 1 478 ? -18.770 8.192 33.118 1.00 97.31 478 LEU A CA 1
ATOM 3729 C C . LEU A 1 478 ? -18.884 7.830 31.631 1.00 97.31 478 LEU A C 1
ATOM 3731 O O . LEU A 1 478 ? -17.991 8.161 30.858 1.00 97.31 478 LEU A O 1
ATOM 3735 N N . ALA A 1 479 ? -19.977 7.189 31.205 1.00 97.25 479 ALA A N 1
ATOM 3736 C CA . ALA A 1 479 ? -20.189 6.839 29.799 1.00 97.25 479 ALA A CA 1
ATOM 3737 C C . ALA A 1 479 ? -20.165 8.076 28.889 1.00 97.25 479 ALA A C 1
ATOM 3739 O O . ALA A 1 479 ? -19.539 8.051 27.829 1.00 97.25 479 ALA A O 1
ATOM 3740 N N . VAL A 1 480 ? -20.802 9.171 29.322 1.00 97.44 480 VAL A N 1
ATOM 3741 C CA . VAL A 1 480 ? -20.780 10.459 28.609 1.00 97.44 480 VAL A CA 1
ATOM 3742 C C . VAL A 1 480 ? -19.372 11.056 28.581 1.00 97.44 480 VAL A C 1
ATOM 3744 O O . VAL A 1 480 ? -18.965 11.625 27.569 1.00 97.44 480 VAL A O 1
ATOM 3747 N N . GLU A 1 481 ? -18.608 10.944 29.667 1.00 97.25 481 GLU A N 1
ATOM 3748 C CA . GLU A 1 481 ? -17.235 11.451 29.706 1.00 97.25 481 GLU A CA 1
ATOM 3749 C C . GLU A 1 481 ? -16.286 10.641 28.820 1.00 97.25 481 GLU A C 1
ATOM 3751 O O . GLU A 1 481 ? -15.520 11.242 28.066 1.00 97.25 481 GLU A O 1
ATOM 3756 N N . VAL A 1 482 ? -16.377 9.308 28.831 1.00 97.38 482 VAL A N 1
ATOM 3757 C CA . VAL A 1 482 ? -15.616 8.438 27.921 1.00 97.38 482 VAL A CA 1
ATOM 3758 C C . VAL A 1 482 ? -15.942 8.775 26.470 1.00 97.38 482 VAL A C 1
ATOM 3760 O O . VAL A 1 482 ? -15.022 9.001 25.679 1.00 97.38 482 VAL A O 1
ATOM 3763 N N . ASP A 1 483 ? -17.230 8.878 26.128 1.00 96.44 483 ASP A N 1
ATOM 3764 C CA . ASP A 1 483 ? -17.653 9.275 24.786 1.00 96.44 483 ASP A CA 1
ATOM 3765 C C . ASP A 1 483 ? -17.096 10.653 24.417 1.00 96.44 483 ASP A C 1
ATOM 3767 O O . ASP A 1 483 ? -16.492 10.827 23.366 1.00 96.44 483 ASP A O 1
ATOM 3771 N N . ARG A 1 484 ? -17.149 11.637 25.317 1.00 96.00 484 ARG A N 1
ATOM 3772 C CA . ARG A 1 484 ? -16.550 12.951 25.060 1.00 96.00 484 ARG A CA 1
ATOM 3773 C C . ARG A 1 484 ? -15.037 12.869 24.821 1.00 96.00 484 ARG A C 1
ATOM 3775 O O . ARG A 1 484 ? -14.530 13.550 23.929 1.00 96.00 484 ARG A O 1
ATOM 3782 N N . TRP A 1 485 ? -14.302 12.065 25.590 1.00 96.38 485 TRP A N 1
ATOM 3783 C CA . TRP A 1 485 ? -12.850 11.910 25.435 1.00 96.38 485 TRP A CA 1
ATOM 3784 C C . TRP A 1 485 ? -12.482 11.242 24.106 1.00 96.38 485 TRP A C 1
ATOM 3786 O O . TRP A 1 485 ? -11.475 11.619 23.492 1.00 96.38 485 TRP A O 1
ATOM 3796 N N . VAL A 1 486 ? -13.307 10.297 23.642 1.00 96.00 486 VAL A N 1
ATOM 3797 C CA . VAL A 1 486 ? -13.059 9.454 22.462 1.00 96.00 486 VAL A CA 1
ATOM 3798 C C . VAL A 1 486 ? -13.764 9.942 21.191 1.00 96.00 486 VAL A C 1
ATOM 3800 O O . VAL A 1 486 ? -13.213 9.754 20.113 1.00 96.00 486 VAL A O 1
ATOM 3803 N N . SER A 1 487 ? -14.812 10.747 21.252 1.00 95.50 487 SER A N 1
ATOM 3804 C CA . SER A 1 487 ? -15.574 11.181 20.069 1.00 95.50 487 SER A CA 1
ATOM 3805 C C . SER A 1 487 ? -15.428 12.672 19.766 1.00 95.50 487 SER A C 1
ATOM 3807 O O . SER A 1 487 ? -15.407 13.068 18.600 1.00 95.50 487 SER A O 1
ATOM 3809 N N . ALA A 1 488 ? -15.236 13.524 20.780 1.00 93.69 488 ALA A N 1
ATOM 3810 C CA . ALA A 1 488 ? -15.215 14.967 20.551 1.00 93.69 488 ALA A CA 1
ATOM 3811 C C . ALA A 1 488 ? -13.928 15.434 19.831 1.00 93.69 488 ALA A C 1
ATOM 3813 O O . ALA A 1 488 ? -12.817 15.114 20.281 1.00 93.69 488 ALA A O 1
ATOM 3814 N N . PRO A 1 489 ? -14.039 16.246 18.759 1.00 93.31 489 PRO A N 1
ATOM 3815 C CA . PRO A 1 489 ? -12.883 16.883 18.142 1.00 93.31 489 PRO A CA 1
ATOM 3816 C C . PRO A 1 489 ? -12.245 17.877 19.117 1.00 93.31 489 PRO A C 1
ATOM 3818 O O . PRO A 1 489 ? -12.929 18.625 19.816 1.00 93.31 489 PRO A O 1
ATOM 3821 N N . ASN A 1 490 ? -10.916 17.895 19.166 1.00 91.44 490 ASN A N 1
ATOM 3822 C CA . ASN A 1 490 ? -10.164 18.773 20.063 1.00 91.44 490 ASN A CA 1
ATOM 3823 C C . ASN A 1 490 ? -8.814 19.177 19.446 1.00 91.44 490 ASN A C 1
ATOM 3825 O O . ASN A 1 490 ? -8.541 18.897 18.276 1.00 91.44 490 ASN A O 1
ATOM 3829 N N . ARG A 1 491 ? -7.945 19.837 20.228 1.00 91.50 491 ARG A N 1
ATOM 3830 C CA . ARG A 1 491 ? -6.626 20.300 19.753 1.00 91.50 491 ARG A CA 1
ATOM 3831 C C . ARG A 1 491 ? -5.726 19.176 19.226 1.00 91.50 491 ARG A C 1
ATOM 3833 O O . ARG A 1 491 ? -4.831 19.436 18.428 1.00 91.50 491 ARG A O 1
ATOM 3840 N N . HIS A 1 492 ? -5.974 17.928 19.625 1.00 89.38 492 HIS A N 1
ATOM 3841 C CA . HIS A 1 492 ? -5.234 16.757 19.159 1.00 89.38 492 HIS A CA 1
ATOM 3842 C C . HIS A 1 492 ? -5.774 16.176 17.853 1.00 89.38 492 HIS A C 1
ATOM 3844 O O . HIS A 1 492 ? -5.178 15.217 17.367 1.00 89.38 492 HIS A O 1
ATOM 3850 N N . GLY A 1 493 ? -6.842 16.723 17.264 1.00 86.81 493 GLY A N 1
ATOM 3851 C CA . GLY A 1 493 ? -7.422 16.294 15.988 1.00 86.81 493 GLY A CA 1
ATOM 3852 C C . GLY A 1 493 ? -8.858 15.759 16.102 1.00 86.81 493 GLY A C 1
ATOM 3853 O O . GLY A 1 493 ? -9.508 15.964 17.130 1.00 86.81 493 GLY A O 1
ATOM 3854 N N . PRO A 1 494 ? -9.365 15.100 15.041 1.00 89.50 494 PRO A N 1
ATOM 3855 C CA . PRO A 1 494 ? -10.704 14.517 15.041 1.00 89.50 494 PRO A CA 1
ATOM 3856 C C . PRO A 1 494 ? -10.817 13.350 16.031 1.00 89.50 494 PRO A C 1
ATOM 3858 O O . PRO A 1 494 ? -9.819 12.692 16.353 1.00 89.50 494 PRO A O 1
ATOM 3861 N N . GLY A 1 495 ? -12.041 13.121 16.507 1.00 89.50 495 GLY A N 1
ATOM 3862 C CA . GLY A 1 495 ? -12.377 11.989 17.360 1.00 89.50 495 GLY A CA 1
ATOM 3863 C C . GLY A 1 495 ? -12.545 10.669 16.601 1.00 89.50 495 GLY A C 1
ATOM 3864 O O . GLY A 1 495 ? -12.469 10.635 15.377 1.00 89.50 495 GLY A O 1
ATOM 3865 N N . LEU A 1 496 ? -12.762 9.588 17.349 1.00 92.81 496 LEU A N 1
ATOM 3866 C CA . LEU A 1 496 ? -13.200 8.286 16.855 1.00 92.81 496 LEU A CA 1
ATOM 3867 C C . LEU A 1 496 ? -14.694 8.215 17.134 1.00 92.81 496 LEU A C 1
ATOM 3869 O O . LEU A 1 496 ? -15.114 8.562 18.230 1.00 92.81 496 LEU A O 1
ATOM 3873 N N . SER A 1 497 ? -15.482 7.802 16.158 1.00 93.94 497 SER A N 1
ATOM 3874 C CA . SER A 1 497 ? -16.926 7.725 16.331 1.00 93.94 497 SER A CA 1
ATOM 3875 C C . SER A 1 497 ? -17.294 6.535 17.220 1.00 93.94 497 SER A C 1
ATOM 3877 O O . SER A 1 497 ? -16.780 5.431 17.022 1.00 93.94 497 SER A O 1
ATOM 3879 N N . ILE A 1 498 ? -18.150 6.769 18.213 1.00 96.88 498 ILE A N 1
ATOM 3880 C CA . ILE A 1 498 ? -18.756 5.738 19.057 1.00 96.88 498 ILE A CA 1
ATOM 3881 C C . ILE A 1 498 ? -20.250 5.722 18.750 1.00 96.88 498 ILE A C 1
ATOM 3883 O O . ILE A 1 498 ? -20.912 6.756 18.837 1.00 96.88 498 ILE A O 1
ATOM 3887 N N . ASP A 1 499 ? -20.780 4.538 18.456 1.00 96.69 499 ASP A N 1
ATOM 3888 C CA . ASP A 1 499 ? -22.215 4.319 18.305 1.00 96.69 499 ASP A CA 1
ATOM 3889 C C . ASP A 1 499 ? -22.730 3.510 19.505 1.00 96.69 499 ASP A C 1
ATOM 3891 O O . ASP A 1 499 ? -22.178 2.473 19.873 1.00 96.69 499 ASP A O 1
ATOM 3895 N N . THR A 1 500 ? -23.792 4.001 20.145 1.00 96.50 500 THR A N 1
ATOM 3896 C CA . THR A 1 500 ? -24.447 3.340 21.286 1.00 96.50 500 THR A CA 1
ATOM 3897 C C . THR A 1 500 ? -25.909 2.989 21.019 1.00 96.50 500 THR A C 1
ATOM 3899 O O . THR A 1 500 ? -26.668 2.706 21.950 1.00 96.50 500 THR A O 1
ATOM 3902 N N . GLU A 1 501 ? -26.359 3.038 19.767 1.00 95.00 501 GLU A N 1
ATOM 3903 C CA . GLU A 1 501 ? -27.762 2.872 19.378 1.00 95.00 501 GLU A CA 1
ATOM 3904 C C . GLU A 1 501 ? -28.254 1.429 19.438 1.00 95.00 501 GLU A C 1
ATOM 3906 O O . GLU A 1 501 ? -29.458 1.204 19.542 1.00 95.00 501 GLU A O 1
ATOM 3911 N N . LEU A 1 502 ? -27.342 0.456 19.475 1.00 94.12 502 LEU A N 1
ATOM 3912 C CA . LEU A 1 502 ? -27.670 -0.960 19.666 1.00 94.12 502 LEU A CA 1
ATOM 3913 C C . LEU A 1 502 ? -28.061 -1.314 21.114 1.00 94.12 502 LEU A C 1
ATOM 3915 O O . LEU A 1 502 ? -28.308 -2.483 21.413 1.00 94.12 502 LEU A O 1
ATOM 3919 N N . ARG A 1 503 ? -28.114 -0.332 22.024 1.00 95.19 503 ARG A N 1
ATOM 3920 C CA . ARG A 1 503 ? -28.600 -0.532 23.396 1.00 95.19 503 ARG A CA 1
ATOM 3921 C C . ARG A 1 503 ? -30.126 -0.715 23.436 1.00 95.19 503 ARG A C 1
ATOM 3923 O O . ARG A 1 503 ? -30.820 -0.177 22.572 1.00 95.19 503 ARG A O 1
ATOM 3930 N N . PRO A 1 504 ? -30.665 -1.383 24.473 1.00 94.31 504 PRO A N 1
ATOM 3931 C CA . PRO A 1 504 ? -32.101 -1.465 24.728 1.00 94.31 504 PRO A CA 1
ATOM 3932 C C . PRO A 1 504 ? -32.818 -0.125 24.558 1.00 94.31 504 PRO A C 1
ATOM 3934 O O . PRO A 1 504 ? -32.391 0.879 25.129 1.00 94.31 504 PRO A O 1
ATOM 3937 N N . GLU A 1 505 ? -33.917 -0.124 23.800 1.00 93.31 505 GLU A N 1
ATOM 3938 C CA . GLU A 1 505 ? -34.736 1.065 23.487 1.00 93.31 505 GLU A CA 1
ATOM 3939 C C . GLU A 1 505 ? -34.009 2.145 22.641 1.00 93.31 505 GLU A C 1
ATOM 3941 O O . GLU A 1 505 ? -34.542 3.243 22.419 1.00 93.31 505 GLU A O 1
ATOM 3946 N N . GLY A 1 506 ? -32.812 1.836 22.129 1.00 91.31 506 GLY A N 1
ATOM 3947 C CA . GLY A 1 506 ? -31.989 2.682 21.265 1.00 91.31 506 GLY A CA 1
ATOM 3948 C C . GLY A 1 506 ? -31.740 4.071 21.848 1.00 91.31 506 GLY A C 1
ATOM 3949 O O . GLY A 1 506 ? -31.535 4.237 23.050 1.00 91.31 506 GLY A O 1
ATOM 3950 N N . ARG A 1 507 ? -31.833 5.112 21.005 1.00 89.75 507 ARG A N 1
ATOM 3951 C CA . ARG A 1 507 ? -31.674 6.524 21.416 1.00 89.75 507 ARG A CA 1
ATOM 3952 C C . ARG A 1 507 ? -32.594 6.958 22.566 1.00 89.75 507 ARG A C 1
ATOM 3954 O O . ARG A 1 507 ? -32.261 7.905 23.272 1.00 89.75 507 ARG A O 1
ATOM 3961 N N . ARG A 1 508 ? -33.751 6.303 22.738 1.00 90.88 508 ARG A N 1
ATOM 3962 C CA . ARG A 1 508 ? -34.729 6.624 23.794 1.00 90.88 508 ARG A CA 1
ATOM 3963 C C . ARG A 1 508 ? -34.431 5.917 25.116 1.00 90.88 508 ARG A C 1
ATOM 3965 O O . ARG A 1 508 ? -34.973 6.330 26.138 1.00 90.88 508 ARG A O 1
ATOM 3972 N N . GLY A 1 509 ? -33.594 4.883 25.093 1.00 91.62 509 GLY A N 1
ATOM 3973 C CA . GLY A 1 509 ? -33.168 4.152 26.276 1.00 91.62 509 GLY A CA 1
ATOM 3974 C C . GLY A 1 509 ? -32.049 4.853 27.047 1.00 91.62 509 GLY A C 1
ATOM 3975 O O . GLY A 1 509 ? -31.323 5.687 26.481 1.00 91.62 509 GLY A O 1
ATOM 3976 N N . PRO A 1 510 ? -31.867 4.496 28.332 1.00 94.50 510 PRO A N 1
ATOM 3977 C CA . PRO A 1 510 ? -30.751 4.985 29.133 1.00 94.50 510 PRO A CA 1
ATOM 3978 C C . PRO A 1 510 ? -29.416 4.573 28.496 1.00 94.50 510 PRO A C 1
ATOM 3980 O O . PRO A 1 510 ? -29.307 3.489 27.928 1.00 94.50 510 PRO A O 1
ATOM 3983 N N . LEU A 1 511 ? -28.405 5.446 28.576 1.00 95.81 511 LEU A N 1
ATOM 3984 C CA . LEU A 1 511 ? -27.087 5.205 27.970 1.00 95.81 511 LEU A CA 1
ATOM 3985 C C . LEU A 1 511 ? -26.369 3.999 28.593 1.00 95.81 511 LEU A C 1
ATOM 3987 O O . LEU A 1 511 ? -25.685 3.258 27.893 1.00 95.81 511 LEU A O 1
ATOM 3991 N N . THR A 1 512 ? -26.545 3.808 29.900 1.00 96.25 512 THR A N 1
ATOM 3992 C CA . THR A 1 512 ? -26.030 2.664 30.656 1.00 96.25 512 THR A CA 1
ATOM 3993 C C . THR A 1 512 ? -27.187 1.945 31.334 1.00 96.25 512 THR A C 1
ATOM 3995 O O . THR A 1 512 ? -28.226 2.544 31.630 1.00 96.25 512 THR A O 1
ATOM 3998 N N . ARG A 1 513 ? -27.020 0.650 31.590 1.00 96.62 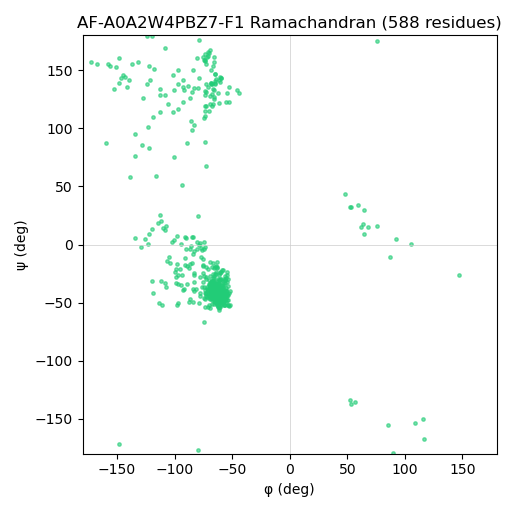513 ARG A N 1
ATOM 3999 C CA . ARG A 1 513 ? -28.002 -0.158 32.312 1.00 96.62 513 ARG A CA 1
ATOM 4000 C C . ARG A 1 513 ? -27.273 -1.166 33.193 1.00 96.62 513 ARG A C 1
ATOM 4002 O O . ARG A 1 513 ? -26.217 -1.680 32.818 1.00 96.62 513 ARG A O 1
ATOM 4009 N N . SER A 1 514 ? -27.846 -1.430 34.362 1.00 97.69 514 SER A N 1
ATOM 4010 C CA . SER A 1 514 ? -27.290 -2.404 35.289 1.00 97.69 514 SER A CA 1
ATOM 4011 C C . SER A 1 514 ? -27.470 -3.838 34.781 1.00 97.69 514 SER A C 1
ATOM 4013 O O . SER A 1 514 ? -28.303 -4.095 33.901 1.00 97.69 514 SER A O 1
ATOM 4015 N N . LEU A 1 515 ? -26.705 -4.780 35.330 1.00 97.94 515 LEU A N 1
ATOM 4016 C CA . LEU A 1 515 ? -26.817 -6.205 35.009 1.00 97.94 515 LEU A CA 1
ATOM 4017 C C . LEU A 1 515 ? -28.240 -6.741 35.250 1.00 97.94 515 LEU A C 1
ATOM 4019 O O . LEU A 1 515 ? -28.802 -7.369 34.346 1.00 97.94 515 LEU A O 1
ATOM 4023 N N . ASP A 1 516 ? -28.888 -6.415 36.377 1.00 96.56 516 ASP A N 1
ATOM 4024 C CA . ASP A 1 516 ? -30.282 -6.819 36.617 1.00 96.56 516 ASP A CA 1
ATOM 4025 C C . ASP A 1 516 ? -31.231 -6.167 35.608 1.00 96.56 516 ASP A C 1
ATOM 4027 O O . ASP A 1 516 ? -32.176 -6.799 35.120 1.00 96.56 516 ASP A O 1
ATOM 4031 N N . GLY A 1 517 ? -30.960 -4.912 35.244 1.00 96.31 517 GLY A N 1
ATOM 4032 C CA . GLY A 1 517 ? -31.712 -4.192 34.228 1.00 96.31 517 GLY A CA 1
ATOM 4033 C C . GLY A 1 517 ? -31.656 -4.877 32.862 1.00 96.31 517 GLY A C 1
ATOM 4034 O O . GLY A 1 517 ? -32.694 -5.003 32.206 1.00 96.31 517 GLY A O 1
ATOM 4035 N N . TYR A 1 518 ? -30.474 -5.321 32.423 1.00 97.50 518 TYR A N 1
ATOM 4036 C CA . TYR A 1 518 ? -30.312 -6.078 31.177 1.00 97.50 518 TYR A CA 1
ATOM 4037 C C . TYR A 1 518 ? -30.958 -7.458 31.260 1.00 97.50 518 TYR A C 1
ATOM 4039 O O . TYR A 1 518 ? -31.655 -7.851 30.325 1.00 97.50 518 TYR A O 1
ATOM 4047 N N . ARG A 1 519 ? -30.796 -8.165 32.386 1.00 97.12 519 ARG A N 1
ATOM 4048 C CA . ARG A 1 519 ? -31.429 -9.470 32.615 1.00 97.12 519 ARG A CA 1
ATOM 4049 C C . ARG A 1 519 ? -32.943 -9.373 32.487 1.00 97.12 519 ARG A C 1
ATOM 4051 O O . ARG A 1 519 ? -33.545 -10.156 31.752 1.00 97.12 519 ARG A O 1
ATOM 4058 N N . ARG A 1 520 ? -33.556 -8.382 33.141 1.00 96.38 520 ARG A N 1
ATOM 4059 C CA . ARG A 1 520 ? -34.997 -8.132 33.038 1.00 96.38 520 ARG A CA 1
ATOM 4060 C C . ARG A 1 520 ? -35.389 -7.766 31.612 1.00 96.38 520 ARG A C 1
ATOM 4062 O O . ARG A 1 520 ? -36.326 -8.349 31.076 1.00 96.38 520 ARG A O 1
ATOM 4069 N N . TYR A 1 521 ? -34.647 -6.853 30.980 1.00 97.12 521 TYR A N 1
ATOM 4070 C CA . TYR A 1 521 ? -34.991 -6.382 29.642 1.00 97.12 521 TYR A CA 1
ATOM 4071 C C . TYR A 1 521 ? -34.971 -7.493 28.602 1.00 97.12 521 TYR A C 1
ATOM 4073 O O . TYR A 1 521 ? -35.960 -7.694 27.902 1.00 97.12 521 TYR A O 1
ATOM 4081 N N . TYR A 1 522 ? -33.886 -8.262 28.537 1.00 95.44 522 TYR A N 1
ATOM 4082 C CA . TYR A 1 522 ? -33.781 -9.305 27.528 1.00 95.44 522 TYR A CA 1
ATOM 4083 C C . TYR A 1 522 ? -34.681 -10.519 27.798 1.00 95.44 522 TYR A C 1
ATOM 4085 O O . TYR A 1 522 ? -34.991 -11.267 26.872 1.00 95.44 522 TYR A O 1
ATOM 4093 N N . THR A 1 523 ? -35.135 -10.700 29.042 1.00 91.19 523 THR A N 1
ATOM 4094 C CA . THR A 1 523 ? -36.118 -11.735 29.392 1.00 91.19 523 THR A CA 1
ATOM 4095 C C . THR A 1 523 ? -37.537 -11.329 28.992 1.00 91.19 523 THR A C 1
ATOM 4097 O O . THR A 1 523 ? -38.288 -12.163 28.490 1.00 91.19 523 THR A O 1
ATOM 4100 N N . GLU A 1 524 ? -37.915 -10.068 29.213 1.00 93.06 524 GLU A N 1
ATOM 4101 C CA . GLU A 1 524 ? -39.307 -9.619 29.080 1.00 93.06 524 GLU A CA 1
ATOM 4102 C C . GLU A 1 524 ? -39.616 -8.921 27.747 1.00 93.06 524 GLU A C 1
ATOM 4104 O O . GLU A 1 524 ? -40.732 -9.053 27.242 1.00 93.06 524 GLU A O 1
ATOM 4109 N N . TRP A 1 525 ? -38.655 -8.189 27.169 1.00 94.00 525 TRP A N 1
ATOM 4110 C CA . TRP A 1 525 ? -38.910 -7.252 26.063 1.00 94.00 525 TRP A CA 1
ATOM 4111 C C . TRP A 1 525 ? -37.998 -7.410 24.840 1.00 94.00 525 TRP A C 1
ATOM 4113 O O . TRP A 1 525 ? -38.223 -6.697 23.867 1.00 94.00 525 TRP A O 1
ATOM 4123 N N . ALA A 1 526 ? -37.016 -8.323 24.850 1.00 90.50 526 ALA A N 1
ATOM 4124 C CA . ALA A 1 526 ? -36.094 -8.499 23.721 1.00 90.50 526 ALA A CA 1
ATOM 4125 C C . ALA A 1 526 ? -36.822 -8.695 22.384 1.00 90.50 526 ALA A C 1
ATOM 4127 O O . ALA A 1 526 ? -37.564 -9.666 22.194 1.00 90.50 526 ALA A O 1
ATOM 4128 N N . GLU A 1 527 ? -36.527 -7.833 21.418 1.00 90.50 527 GLU A N 1
ATOM 4129 C CA . GLU A 1 527 ? -36.992 -7.994 20.050 1.00 90.50 527 GLU A CA 1
ATOM 4130 C C . GLU A 1 527 ? -36.068 -8.936 19.252 1.00 90.50 527 GLU A C 1
ATOM 4132 O O . GLU A 1 527 ? -34.856 -8.986 19.484 1.00 90.50 527 GLU A O 1
ATOM 4137 N N . PRO A 1 528 ? -36.585 -9.675 18.248 1.00 90.31 528 PRO A N 1
ATOM 4138 C CA . PRO A 1 528 ? -35.780 -10.639 17.490 1.00 90.31 528 PRO A CA 1
ATOM 4139 C C . PRO A 1 528 ? -34.522 -10.068 16.816 1.00 90.31 528 PRO A C 1
ATOM 4141 O O . PRO A 1 528 ? -33.531 -10.782 16.660 1.00 90.31 528 PRO A O 1
ATOM 4144 N N . TRP A 1 529 ? -34.537 -8.793 16.417 1.00 88.81 529 TRP A N 1
ATOM 4145 C CA . TRP A 1 529 ? -33.369 -8.143 15.817 1.00 88.81 529 TRP A CA 1
ATOM 4146 C C . TRP A 1 529 ? -32.293 -7.791 16.857 1.00 88.81 529 TRP A C 1
ATOM 4148 O O . TRP A 1 529 ? -31.112 -7.882 16.531 1.00 88.81 529 TRP A O 1
ATOM 4158 N N . GLU A 1 530 ? -32.673 -7.461 18.099 1.00 92.94 530 GLU A N 1
ATOM 4159 C CA . GLU A 1 530 ? -31.730 -7.212 19.201 1.00 92.94 530 GLU A CA 1
ATOM 4160 C C . GLU A 1 530 ? -30.975 -8.501 19.533 1.00 92.94 530 GLU A C 1
ATOM 4162 O O . GLU A 1 530 ? -29.754 -8.503 19.668 1.00 92.94 530 GLU A O 1
ATOM 4167 N N . VAL A 1 531 ? -31.686 -9.634 19.556 1.00 92.62 531 VAL A N 1
ATOM 4168 C CA . VAL A 1 531 ? -31.073 -10.959 19.740 1.00 92.62 531 VAL A CA 1
ATOM 4169 C C . VAL A 1 531 ? -30.067 -11.267 18.626 1.00 92.62 531 VAL A C 1
ATOM 4171 O O . VAL A 1 531 ? -28.993 -11.798 18.896 1.00 92.62 531 VAL A O 1
ATOM 4174 N N . MET A 1 532 ? -30.373 -10.901 17.376 1.00 91.31 532 MET A N 1
ATOM 4175 C CA . MET A 1 532 ? -29.439 -11.057 16.257 1.00 91.31 532 MET A CA 1
ATOM 4176 C C . MET A 1 532 ? -28.210 -10.147 16.398 1.00 91.31 532 MET A C 1
ATOM 4178 O O . MET A 1 532 ? -27.101 -10.577 16.087 1.00 91.31 532 MET A O 1
ATOM 4182 N N . ALA A 1 533 ? -28.378 -8.916 16.890 1.00 93.81 533 ALA A N 1
ATOM 4183 C CA . ALA A 1 533 ? -27.262 -8.013 17.165 1.00 93.81 533 ALA A CA 1
ATOM 4184 C C . ALA A 1 533 ? -26.348 -8.558 18.280 1.00 93.81 533 ALA A C 1
ATOM 4186 O O . ALA A 1 533 ? -25.123 -8.511 18.150 1.00 93.81 533 ALA A O 1
ATOM 4187 N N . LEU A 1 534 ? -26.932 -9.152 19.327 1.00 96.50 534 LEU A N 1
ATOM 4188 C CA . LEU A 1 534 ? -26.211 -9.774 20.443 1.00 96.50 534 LEU A CA 1
ATOM 4189 C C . LEU A 1 534 ? -25.352 -10.981 20.040 1.00 96.50 534 LEU A C 1
ATOM 4191 O O . LEU A 1 534 ? -24.415 -11.305 20.763 1.00 96.50 534 LEU A O 1
ATOM 4195 N N . VAL A 1 535 ? -25.585 -11.612 18.881 1.00 95.81 535 VAL A N 1
ATOM 4196 C CA . VAL A 1 535 ? -24.687 -12.665 18.353 1.00 95.81 535 VAL A CA 1
ATOM 4197 C C . VAL A 1 535 ? -23.254 -12.150 18.197 1.00 95.81 535 VAL A C 1
ATOM 4199 O O . VAL A 1 535 ? -22.303 -12.918 18.315 1.00 95.81 535 VAL A O 1
ATOM 4202 N N . ARG A 1 536 ? -23.093 -10.848 17.936 1.00 97.12 536 ARG A N 1
ATOM 4203 C CA . ARG A 1 536 ? -21.789 -10.201 17.779 1.00 97.12 536 ARG A CA 1
ATOM 4204 C C . ARG A 1 536 ? -21.271 -9.558 19.066 1.00 97.12 536 ARG A C 1
ATOM 4206 O O . ARG A 1 536 ? -20.203 -8.962 19.024 1.00 97.12 536 ARG A O 1
ATOM 4213 N N . ALA A 1 537 ? -22.002 -9.644 20.177 1.00 98.00 537 ALA A N 1
ATOM 4214 C CA . ALA A 1 537 ? -21.588 -9.036 21.435 1.00 98.00 537 ALA A CA 1
ATOM 4215 C C . ALA A 1 537 ? -20.276 -9.658 21.936 1.00 98.00 537 ALA A C 1
ATOM 4217 O O . ALA A 1 537 ? -20.149 -10.882 22.025 1.00 98.00 537 ALA A O 1
ATOM 4218 N N . ARG A 1 538 ? -19.306 -8.811 22.286 1.00 97.88 538 ARG A N 1
ATOM 4219 C CA . ARG A 1 538 ? -17.998 -9.236 22.793 1.00 97.88 538 ARG A CA 1
ATOM 4220 C C . ARG A 1 538 ? -17.514 -8.304 23.907 1.00 97.88 538 ARG A C 1
ATOM 4222 O O . ARG A 1 538 ? -17.544 -7.088 23.722 1.00 97.88 538 ARG A O 1
ATOM 4229 N N . PRO A 1 539 ? -16.982 -8.833 25.021 1.00 97.88 539 PRO A N 1
ATOM 4230 C CA . PRO A 1 539 ? -16.268 -8.028 26.008 1.00 97.88 539 PRO A CA 1
ATOM 4231 C C . PRO A 1 539 ? -15.118 -7.238 25.365 1.00 97.88 539 PRO A C 1
ATOM 4233 O O . PRO A 1 539 ? -14.237 -7.831 24.731 1.00 97.88 539 PRO A O 1
ATOM 4236 N N . ALA A 1 540 ? -15.127 -5.910 25.508 1.00 97.06 540 ALA A N 1
ATOM 4237 C CA . ALA A 1 540 ? -14.096 -5.040 24.941 1.00 97.06 540 ALA A CA 1
ATOM 4238 C C . ALA A 1 540 ? -13.211 -4.397 26.011 1.00 97.06 540 ALA A C 1
ATOM 4240 O O . ALA A 1 540 ? -11.986 -4.514 25.915 1.00 97.06 540 ALA A O 1
ATOM 4241 N N . ALA A 1 541 ? -13.809 -3.748 27.014 1.00 97.69 541 ALA A N 1
ATOM 4242 C CA . ALA A 1 541 ? -13.087 -2.981 28.029 1.00 97.69 541 ALA A CA 1
ATOM 4243 C C . ALA A 1 541 ? -13.889 -2.840 29.336 1.00 97.69 541 ALA A C 1
ATOM 4245 O O . ALA A 1 541 ? -15.118 -2.815 29.298 1.00 97.69 541 ALA A O 1
ATOM 4246 N N . GLY A 1 542 ? -13.199 -2.674 30.469 1.00 96.75 542 GLY A N 1
ATOM 4247 C CA . GLY A 1 542 ? -13.798 -2.448 31.791 1.00 96.75 542 GLY A CA 1
ATOM 4248 C C . GLY A 1 542 ? -13.673 -3.643 32.737 1.00 96.75 542 GLY A C 1
ATOM 4249 O O . GLY A 1 542 ? -12.741 -4.437 32.613 1.00 96.75 542 GLY A O 1
ATOM 4250 N N . ASP A 1 543 ? -14.602 -3.747 33.684 1.00 97.81 543 ASP A N 1
ATOM 4251 C CA . ASP A 1 543 ? -14.576 -4.712 34.782 1.00 97.81 543 ASP A CA 1
ATOM 4252 C C . ASP A 1 543 ? -14.753 -6.156 34.271 1.00 97.81 543 ASP A C 1
ATOM 4254 O O . ASP A 1 543 ? -15.796 -6.468 33.676 1.00 97.81 543 ASP A O 1
ATOM 4258 N N . PRO A 1 544 ? -13.772 -7.056 34.488 1.00 97.12 544 PRO A N 1
ATOM 4259 C CA . PRO A 1 544 ? -13.863 -8.451 34.067 1.00 97.12 544 PRO A CA 1
ATOM 4260 C C . PRO A 1 544 ? -15.078 -9.199 34.618 1.00 97.12 544 PRO A C 1
ATOM 4262 O O . PRO A 1 544 ? -15.633 -10.036 33.906 1.00 97.12 544 PRO A O 1
ATOM 4265 N N . GLU A 1 545 ? -15.509 -8.897 35.845 1.00 97.56 545 GLU A N 1
ATOM 4266 C CA . GLU A 1 545 ? -16.651 -9.565 36.477 1.00 97.56 545 GLU A CA 1
ATOM 4267 C C . GLU A 1 545 ? -17.963 -9.124 35.819 1.00 97.56 545 GLU A C 1
ATOM 4269 O O . GLU A 1 545 ? -18.763 -9.967 35.412 1.00 97.56 545 GLU A O 1
ATOM 4274 N N . VAL A 1 546 ? -18.138 -7.816 35.590 1.00 98.06 546 VAL A N 1
ATOM 4275 C CA . VAL A 1 546 ? -19.319 -7.271 34.891 1.00 98.06 546 VAL A CA 1
ATOM 4276 C C . VAL A 1 546 ? -19.393 -7.781 33.453 1.00 98.06 546 VAL A C 1
ATOM 4278 O O . VAL A 1 546 ? -20.472 -8.130 32.972 1.00 98.06 546 VAL A O 1
ATOM 4281 N N . MET A 1 547 ? -18.253 -7.847 32.755 1.00 97.88 547 MET A N 1
ATOM 4282 C CA . MET A 1 547 ? -18.187 -8.406 31.404 1.00 97.88 547 MET A CA 1
ATOM 4283 C C . MET A 1 547 ? -18.610 -9.877 31.385 1.00 97.88 547 MET A C 1
ATOM 4285 O O . MET A 1 547 ? -19.423 -10.260 30.544 1.00 97.88 547 MET A O 1
ATOM 4289 N N . ALA A 1 548 ? -18.079 -10.694 32.298 1.00 98.25 548 ALA A N 1
ATOM 4290 C CA . ALA A 1 548 ? -18.413 -12.111 32.380 1.00 98.25 548 ALA A CA 1
ATOM 4291 C C . ALA A 1 548 ? -19.903 -12.322 32.691 1.00 98.25 548 ALA A C 1
ATOM 4293 O O . ALA A 1 548 ? -20.576 -13.049 31.960 1.00 98.25 548 ALA A O 1
ATOM 4294 N N . GLU A 1 549 ? -20.441 -11.627 33.696 1.00 98.31 549 GLU A N 1
ATOM 4295 C CA . GLU A 1 549 ? -21.849 -11.755 34.083 1.00 98.31 549 GLU A CA 1
ATOM 4296 C C . GLU A 1 549 ? -22.796 -11.291 32.967 1.00 98.31 549 GLU A C 1
ATOM 4298 O O . GLU A 1 549 ? -23.811 -11.937 32.694 1.00 98.31 549 GLU A O 1
ATOM 4303 N N . PHE A 1 550 ? -22.455 -10.218 32.245 1.00 98.31 550 PHE A N 1
ATOM 4304 C CA . PHE A 1 550 ? -23.243 -9.800 31.087 1.00 98.31 550 PHE A CA 1
ATOM 4305 C C . PHE A 1 550 ? -23.302 -10.891 30.012 1.00 98.31 550 PHE A C 1
ATOM 4307 O O . PHE A 1 550 ? -24.379 -11.177 29.479 1.00 98.31 550 PHE A O 1
ATOM 4314 N N . MET A 1 551 ? -22.167 -11.531 29.709 1.00 98.38 551 MET A N 1
ATOM 4315 C CA . MET A 1 551 ? -22.128 -12.629 28.742 1.00 98.38 551 MET A CA 1
ATOM 4316 C C . MET A 1 551 ? -22.974 -13.821 29.203 1.00 98.38 551 MET A C 1
ATOM 4318 O O . MET A 1 551 ? -23.673 -14.421 28.382 1.00 98.38 551 MET A O 1
ATOM 4322 N N . GLU A 1 552 ? -22.988 -14.133 30.499 1.00 98.06 552 GLU A N 1
ATOM 4323 C CA . GLU A 1 552 ? -23.871 -15.157 31.073 1.00 98.06 552 GLU A CA 1
ATOM 4324 C C . GLU A 1 552 ? -25.356 -14.801 30.922 1.00 98.06 552 GLU A C 1
ATOM 4326 O O . GLU A 1 552 ? -26.160 -15.675 30.593 1.00 98.06 552 GLU A O 1
ATOM 4331 N N . ILE A 1 553 ? -25.726 -13.525 31.086 1.00 97.56 553 ILE A N 1
ATOM 4332 C CA . ILE A 1 553 ? -27.103 -13.041 30.902 1.00 97.56 553 ILE A CA 1
ATOM 4333 C C . ILE A 1 553 ? -27.570 -13.218 29.452 1.00 97.56 553 ILE A C 1
ATOM 4335 O O . ILE A 1 553 ? -28.685 -13.690 29.217 1.00 97.56 553 ILE A O 1
ATOM 4339 N N . ILE A 1 554 ? -26.746 -12.841 28.469 1.00 97.12 554 ILE A N 1
ATOM 4340 C CA . ILE A 1 554 ? -27.170 -12.848 27.059 1.00 97.12 554 ILE A CA 1
ATOM 4341 C C . ILE A 1 554 ? -27.050 -14.222 26.393 1.00 97.12 554 ILE A C 1
ATOM 4343 O O . ILE A 1 554 ? -27.781 -14.501 25.443 1.00 97.12 554 ILE A O 1
ATOM 4347 N N . THR A 1 555 ? -26.179 -15.105 26.889 1.00 96.75 555 THR A N 1
ATOM 4348 C CA . THR A 1 555 ? -25.959 -16.449 26.325 1.00 96.75 555 THR A CA 1
ATOM 4349 C C . THR A 1 555 ? -27.259 -17.246 26.139 1.00 96.75 555 THR A C 1
ATOM 4351 O O . THR A 1 555 ? -27.504 -17.686 25.016 1.00 96.75 555 THR A O 1
ATOM 4354 N N . PRO A 1 556 ? -28.142 -17.414 27.146 1.00 94.50 556 PRO A N 1
ATOM 4355 C CA . PRO A 1 556 ? -29.400 -18.146 26.966 1.00 94.50 556 PRO A CA 1
ATOM 4356 C C . PRO A 1 556 ? -30.426 -17.396 26.101 1.00 94.50 556 PRO A C 1
ATOM 4358 O O . PRO A 1 556 ? -31.329 -18.020 25.540 1.00 94.50 556 PRO A O 1
ATOM 4361 N N . VAL A 1 557 ? -30.304 -16.070 25.975 1.00 93.19 557 VAL A N 1
ATOM 4362 C CA . VAL A 1 557 ? -31.178 -15.245 25.126 1.00 93.19 557 VAL A CA 1
ATOM 4363 C C . VAL A 1 557 ? -30.838 -15.461 23.652 1.00 93.19 557 VAL A C 1
ATOM 4365 O O . VAL A 1 557 ? -31.749 -15.675 22.845 1.00 93.19 557 VAL A O 1
ATOM 4368 N N . VAL A 1 558 ? -29.541 -15.433 23.325 1.00 93.94 558 VAL A N 1
ATOM 4369 C CA . VAL A 1 558 ? -28.985 -15.630 21.978 1.00 93.94 558 VAL A CA 1
ATOM 4370 C C . VAL A 1 558 ? -29.064 -17.098 21.564 1.00 93.94 558 VAL A C 1
ATOM 4372 O O . VAL A 1 558 ? -29.654 -17.425 20.535 1.00 93.94 558 VAL A O 1
ATOM 4375 N N . TRP A 1 559 ? -28.530 -17.999 22.388 1.00 92.75 559 TRP A N 1
ATOM 4376 C CA . TRP A 1 559 ? -28.434 -19.438 22.119 1.00 92.75 559 TRP A CA 1
ATOM 4377 C C . TRP A 1 559 ? -29.620 -20.202 22.706 1.00 92.75 559 TRP A C 1
ATOM 4379 O O . TRP A 1 559 ? -29.485 -21.176 23.447 1.00 92.75 559 TRP A O 1
ATOM 4389 N N . ARG A 1 560 ? -30.816 -19.721 22.375 1.00 89.88 560 ARG A N 1
ATOM 4390 C CA . ARG A 1 560 ? -32.086 -20.284 22.834 1.00 89.88 560 ARG A CA 1
ATOM 4391 C C . ARG A 1 560 ? -32.361 -21.676 22.233 1.00 89.88 560 ARG A C 1
ATOM 4393 O O . ARG A 1 560 ? -31.978 -21.932 21.093 1.00 89.88 560 ARG A O 1
ATOM 4400 N N . PRO A 1 561 ? -33.092 -22.567 22.938 1.00 87.44 561 PRO A N 1
ATOM 4401 C CA . PRO A 1 561 ? -33.313 -23.947 22.485 1.00 87.44 561 PRO A CA 1
ATOM 4402 C C . PRO A 1 561 ? -34.155 -24.081 21.209 1.00 87.44 561 PRO A C 1
ATOM 4404 O O . PRO A 1 561 ? -34.076 -25.094 20.519 1.00 87.44 561 PRO A O 1
ATOM 4407 N N . SER A 1 562 ? -35.010 -23.097 20.920 1.00 86.75 562 SER A N 1
ATOM 4408 C CA . SER A 1 562 ? -35.861 -23.098 19.730 1.00 86.75 562 SER A CA 1
ATOM 4409 C C . SER A 1 562 ? -36.165 -21.678 19.259 1.00 86.75 562 SER A C 1
ATOM 4411 O O . SER A 1 562 ? -36.170 -20.733 20.052 1.00 86.75 562 SER A O 1
ATOM 4413 N N . LEU A 1 563 ? -36.419 -21.547 17.957 1.00 88.25 563 LEU A N 1
ATOM 4414 C CA . LEU A 1 563 ? -36.887 -20.325 17.311 1.00 88.25 563 LEU A CA 1
ATOM 4415 C C . LEU A 1 563 ? -38.311 -20.584 16.821 1.00 88.25 563 LEU A C 1
ATOM 4417 O O . LEU A 1 563 ? -38.513 -21.427 15.946 1.00 88.25 563 LEU A O 1
ATOM 4421 N N . ASP A 1 564 ? -39.295 -19.898 17.397 1.00 88.38 564 ASP A N 1
ATOM 4422 C CA . ASP A 1 564 ? -40.676 -20.020 16.937 1.00 88.38 564 ASP A CA 1
ATOM 4423 C C . ASP A 1 564 ? -40.885 -19.347 15.564 1.00 88.38 564 ASP A C 1
ATOM 4425 O O . ASP A 1 564 ? -40.050 -18.583 15.061 1.00 88.38 564 ASP A O 1
ATOM 4429 N N . GLU A 1 565 ? -42.017 -19.641 14.920 1.00 89.38 565 GLU A N 1
ATOM 4430 C CA . GLU A 1 565 ? -42.327 -19.083 13.599 1.00 89.38 565 GLU A CA 1
ATOM 4431 C C . GLU A 1 565 ? -42.435 -17.552 13.597 1.00 89.38 565 GLU A C 1
ATOM 4433 O O . GLU A 1 565 ? -42.148 -16.921 12.575 1.00 89.38 565 GLU A O 1
ATOM 4438 N N . ALA A 1 566 ? -42.855 -16.943 14.711 1.00 86.62 566 ALA A N 1
ATOM 4439 C CA . ALA A 1 566 ? -43.008 -15.496 14.820 1.00 86.62 566 ALA A CA 1
ATOM 4440 C C . ALA A 1 566 ? -41.637 -14.804 14.818 1.00 86.62 566 ALA A C 1
ATOM 4442 O O . ALA A 1 566 ? -41.439 -13.821 14.099 1.00 86.62 566 ALA A O 1
ATOM 4443 N N . PHE A 1 567 ? -40.668 -15.373 15.533 1.00 89.25 567 PHE A N 1
ATOM 4444 C CA . PHE A 1 567 ? -39.284 -14.924 15.581 1.00 89.25 567 PHE A CA 1
ATOM 4445 C C . PHE A 1 567 ? -38.626 -15.000 14.199 1.00 89.25 567 PHE A C 1
ATOM 4447 O O . PHE A 1 567 ? -38.087 -14.008 13.703 1.00 89.25 567 PHE A O 1
ATOM 4454 N N . VAL A 1 568 ? -38.739 -16.149 13.520 1.00 90.56 568 VAL A N 1
ATOM 4455 C CA . VAL A 1 568 ? -38.186 -16.335 12.165 1.00 90.56 568 VAL A CA 1
ATOM 4456 C C . VAL A 1 568 ? -38.829 -15.370 11.166 1.00 90.56 568 VAL A C 1
ATOM 4458 O O . VAL A 1 568 ? -38.140 -14.800 10.315 1.00 90.56 568 VAL A O 1
ATOM 4461 N N . ARG A 1 569 ? -40.147 -15.152 11.263 1.00 90.50 569 ARG A N 1
ATOM 4462 C CA . ARG A 1 569 ? -40.863 -14.188 10.416 1.00 90.50 569 ARG A CA 1
ATOM 4463 C C . ARG A 1 569 ? -40.369 -12.762 10.650 1.00 90.50 569 ARG A C 1
ATOM 4465 O O . ARG A 1 569 ? -40.139 -12.055 9.673 1.00 90.50 569 ARG A O 1
ATOM 4472 N N . SER A 1 570 ? -40.156 -12.374 11.907 1.00 88.94 570 SER A N 1
ATOM 4473 C CA . SER A 1 570 ? -39.616 -11.060 12.267 1.00 88.94 570 SER A CA 1
ATOM 4474 C C . SER A 1 570 ? -38.233 -10.828 11.649 1.00 88.94 570 SER A C 1
ATOM 4476 O O . SER A 1 570 ? -38.036 -9.833 10.953 1.00 88.94 570 SER A O 1
ATOM 4478 N N . ILE A 1 571 ? -37.310 -11.793 11.759 1.00 88.75 571 ILE A N 1
ATOM 4479 C CA . ILE A 1 571 ? -35.976 -11.689 11.137 1.00 88.75 571 ILE A CA 1
ATOM 4480 C C . ILE A 1 571 ? -36.074 -11.534 9.615 1.00 88.75 571 ILE A C 1
ATOM 4482 O O . ILE A 1 571 ? -35.377 -10.706 9.029 1.00 88.75 571 ILE A O 1
ATOM 4486 N N . ARG A 1 572 ? -36.956 -12.294 8.952 1.00 89.56 572 ARG A N 1
ATOM 4487 C CA . ARG A 1 572 ? -37.164 -12.163 7.499 1.00 89.56 572 ARG A CA 1
ATOM 4488 C C . ARG A 1 572 ? -37.673 -10.776 7.114 1.00 89.56 572 ARG A C 1
ATOM 4490 O O . ARG A 1 572 ? -37.226 -10.243 6.104 1.00 89.56 572 ARG A O 1
ATOM 4497 N N . MET A 1 573 ? -38.570 -10.190 7.908 1.00 87.50 573 MET A N 1
ATOM 4498 C CA . MET A 1 573 ? -39.060 -8.828 7.679 1.00 87.50 573 MET A CA 1
ATOM 4499 C C . MET A 1 573 ? -37.955 -7.787 7.869 1.00 87.50 573 MET A C 1
ATOM 4501 O O . MET A 1 573 ? -37.838 -6.881 7.050 1.00 87.50 573 MET A O 1
ATOM 4505 N N . VAL A 1 574 ? -37.117 -7.939 8.899 1.00 85.31 574 VAL A N 1
ATOM 4506 C CA . VAL A 1 574 ? -35.958 -7.061 9.125 1.00 85.31 574 VAL A CA 1
ATOM 4507 C C . VAL A 1 574 ? -34.993 -7.142 7.946 1.00 85.31 574 VAL A C 1
ATOM 4509 O O . VAL A 1 574 ? -34.623 -6.107 7.400 1.00 85.31 574 VAL A O 1
ATOM 4512 N N . LYS A 1 575 ? -34.646 -8.355 7.495 1.00 86.50 575 LYS A N 1
ATOM 4513 C CA . LYS A 1 575 ? -33.782 -8.555 6.325 1.00 86.50 575 LYS A CA 1
ATOM 4514 C C . LYS A 1 575 ? -34.366 -7.908 5.067 1.00 86.50 575 LYS A C 1
ATOM 4516 O O . LYS A 1 575 ? -33.666 -7.149 4.407 1.00 86.50 575 LYS A O 1
ATOM 4521 N N . ALA A 1 576 ? -35.642 -8.160 4.773 1.00 86.31 576 ALA A N 1
ATOM 4522 C CA . ALA A 1 576 ? -36.312 -7.572 3.616 1.00 86.31 576 ALA A CA 1
ATOM 4523 C C . ALA A 1 576 ? -36.297 -6.037 3.671 1.00 86.31 576 ALA A C 1
ATOM 4525 O O . ALA A 1 576 ? -36.023 -5.402 2.659 1.00 86.31 576 ALA A O 1
ATOM 4526 N N . ARG A 1 577 ? -36.518 -5.445 4.856 1.00 79.75 577 ARG A N 1
ATOM 4527 C CA . ARG A 1 577 ? -36.460 -3.991 5.040 1.00 79.75 577 ARG A CA 1
ATOM 4528 C C . ARG A 1 577 ? -35.065 -3.436 4.752 1.00 79.75 577 ARG A C 1
ATOM 4530 O O . ARG A 1 577 ? -34.959 -2.471 4.003 1.00 79.75 577 ARG A O 1
ATOM 4537 N N . VAL A 1 578 ? -34.016 -4.062 5.293 1.00 80.94 578 VAL A N 1
ATOM 4538 C CA . VAL A 1 578 ? -32.616 -3.662 5.048 1.00 80.94 578 VAL A CA 1
ATOM 4539 C C . VAL A 1 578 ? -32.280 -3.720 3.555 1.00 80.94 578 VAL A C 1
ATOM 4541 O O . VAL A 1 578 ? -31.653 -2.800 3.041 1.00 80.94 578 VAL A O 1
ATOM 4544 N N . GLU A 1 579 ? -32.739 -4.751 2.840 1.00 81.12 579 GLU A N 1
ATOM 4545 C CA . GLU A 1 579 ? -32.517 -4.896 1.394 1.00 81.12 579 GLU A CA 1
ATOM 4546 C C . GLU A 1 579 ? -33.261 -3.834 0.563 1.00 81.12 579 GLU A C 1
ATOM 4548 O O . GLU A 1 579 ? -32.733 -3.376 -0.449 1.00 81.12 579 GLU A O 1
ATOM 4553 N N . THR A 1 580 ? -34.460 -3.409 0.978 1.00 75.31 580 THR A N 1
ATOM 4554 C CA . THR A 1 580 ? -35.232 -2.366 0.274 1.00 75.31 580 THR A CA 1
ATOM 4555 C C . THR A 1 580 ? -34.829 -0.934 0.621 1.00 75.31 580 THR A C 1
ATOM 4557 O O . THR A 1 580 ? -34.948 -0.052 -0.226 1.00 75.31 580 THR A O 1
ATOM 4560 N N . GLU A 1 581 ? -34.396 -0.678 1.856 1.00 70.12 581 GLU A N 1
ATOM 4561 C CA . GLU A 1 581 ? -34.135 0.675 2.373 1.00 70.12 581 GLU A CA 1
ATOM 4562 C C . GLU A 1 581 ? -32.636 1.007 2.459 1.00 70.12 581 GLU A C 1
ATOM 4564 O O . GLU A 1 581 ? -32.278 2.171 2.633 1.00 70.12 581 GLU A O 1
ATOM 4569 N N . GLY A 1 582 ? -31.758 0.012 2.292 1.00 46.97 582 GLY A N 1
ATOM 4570 C CA . GLY A 1 582 ? -30.303 0.166 2.257 1.00 46.97 582 GLY A CA 1
ATOM 4571 C C . GLY A 1 582 ? -29.599 0.130 3.618 1.00 46.97 582 GLY A C 1
ATOM 4572 O O . GLY A 1 582 ? -28.379 0.009 3.619 1.00 46.97 582 GLY A O 1
ATOM 4573 N N . SER A 1 583 ? -30.323 0.178 4.750 1.00 41.31 583 SER A N 1
ATOM 4574 C CA . SER A 1 583 ? -29.760 0.073 6.114 1.00 41.31 583 SER A CA 1
ATOM 4575 C C . SER A 1 583 ? -30.791 -0.378 7.175 1.00 41.31 583 SER A C 1
ATOM 4577 O O . SER A 1 583 ? -31.991 -0.161 6.989 1.00 41.31 583 SER A O 1
ATOM 4579 N N . PRO A 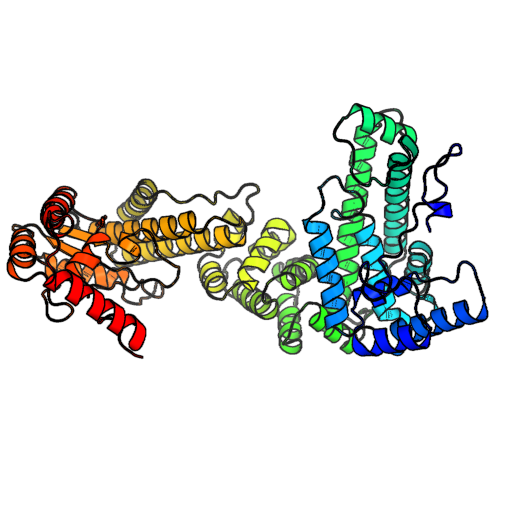1 584 ? -30.364 -0.985 8.310 1.00 40.81 584 PRO A N 1
ATOM 4580 C CA . PRO A 1 584 ? -31.198 -1.190 9.504 1.00 40.81 584 PRO A CA 1
ATOM 4581 C C . PRO A 1 584 ? -31.500 0.149 10.216 1.00 40.81 584 PRO A C 1
ATOM 4583 O O . PRO A 1 584 ? -30.869 1.158 9.903 1.00 40.81 584 PRO A O 1
ATOM 4586 N N . PRO A 1 585 ? -32.446 0.198 11.176 1.00 39.91 585 PRO A N 1
ATOM 4587 C CA . PRO A 1 585 ? -32.766 1.436 11.881 1.00 39.91 585 PRO A CA 1
ATOM 4588 C C . PRO A 1 585 ? -31.588 1.818 12.797 1.00 39.91 585 PRO A C 1
ATOM 4590 O O . PRO A 1 585 ? -31.217 1.029 13.659 1.00 39.91 585 PRO A O 1
ATOM 4593 N N . GLY A 1 586 ? -31.008 3.002 12.578 1.00 46.28 586 GLY A N 1
ATOM 4594 C CA . GLY A 1 586 ? -29.896 3.564 13.366 1.00 46.28 586 GLY A CA 1
ATOM 4595 C C . GLY A 1 586 ? -28.918 4.422 12.549 1.00 46.28 586 GLY A C 1
ATOM 4596 O O . GLY A 1 586 ? -28.338 5.371 13.057 1.00 46.28 586 GLY A O 1
ATOM 4597 N N . GLY A 1 587 ? -28.804 4.180 11.239 1.00 30.55 587 GLY A N 1
ATOM 4598 C CA . GLY A 1 587 ? -28.034 5.052 10.344 1.00 30.55 587 GLY A CA 1
ATOM 4599 C C . GLY A 1 587 ? -28.863 6.256 9.899 1.00 30.55 587 GLY A C 1
ATOM 4600 O O . GLY A 1 587 ? -29.736 6.110 9.041 1.00 30.55 587 GLY A O 1
ATOM 4601 N N . ASP A 1 588 ? -28.622 7.436 10.472 1.00 31.97 588 ASP A N 1
ATOM 4602 C CA . ASP A 1 588 ? -29.258 8.663 9.991 1.00 31.97 588 ASP A CA 1
ATOM 4603 C C . ASP A 1 588 ? -28.732 9.058 8.605 1.00 31.97 588 ASP A C 1
ATOM 4605 O O . ASP A 1 588 ? -27.540 9.004 8.303 1.00 31.97 588 ASP A O 1
ATOM 4609 N N . ARG A 1 589 ? -29.672 9.493 7.763 1.00 33.16 589 ARG A N 1
ATOM 4610 C CA . ARG A 1 589 ? -29.413 10.209 6.516 1.00 33.16 589 ARG A CA 1
ATOM 4611 C C . ARG A 1 589 ? -28.887 11.611 6.842 1.00 33.16 589 ARG A C 1
ATOM 4613 O O . ARG A 1 589 ? -29.674 12.418 7.333 1.00 33.16 589 ARG A O 1
ATOM 4620 N N . ALA A 1 590 ? -27.636 11.899 6.487 1.00 28.53 590 ALA A N 1
ATOM 4621 C CA . ALA A 1 590 ? -27.155 13.106 5.787 1.00 28.53 590 ALA A CA 1
ATOM 4622 C C . ALA A 1 590 ? -25.630 13.203 5.888 1.00 28.53 590 ALA A C 1
ATOM 4624 O O . ALA A 1 590 ? -25.125 13.235 7.031 1.00 28.53 590 ALA A O 1
#

pLDDT: mean 89.07, std 9.88, range [28.53, 98.62]

Radius of gyration: 32.4 Å; Cα contacts (8 Å, |Δi|>4): 785; chains: 1; bounding box: 85×64×95 Å

Secondary structure (DSSP, 8-state):
-HHHHS-BTTB-S-----TTSTTGGGS-S---HHHHHHHHHHH--HHHHHHHTT----SS-HHHHHHHHHHHHIIIIII---HHHHHHHHHHHHHHHHTS-TTBTTTSTTSHHHHHHHHHHHHHHHTTT-GGG--SSHHHHHHHHHHTTSS-HHHHHHHHHHHHHHHHHHHHHHHHHT----BPPSSHHHHHHHHHHTT--SSHHHHHHHHHHHHHHHHHHHHHHHHHHHHHHHHTT-TT--S-HHHHHHHHHHTT-S-HHHHHHHHHHHH-SSSHHHHHHHHHHHHHHHHHHHSS-HHHHHHHHHHHHHH-TTHHHHHHHHHH-HHHHHHHHHHHHH-HHHHHHHHH-THHIIIIIT-SS-------HHHHHHHHHHHHHT--SHHHHHHHHHHHHHHHHHHHHHHHHHS---HHHHHHHHHHHHHHHHHHHHHHTT--TTEEEEE-HHHHTT---TT--EEEEEEE-TT-SSHHHHHHHHHHHHHS-BTTB----EE-TTSTTGGGS-SEEEHHHHHHHHHHT--HHHHHHHTT-EEEEE-HHHHHHHHHHHHHHHS-S---HHHHHHHHHHHHHHHHHSS-TT----

Nearest PDB structures (foldseek):
  3k7d-assembly3_B  TM=7.717E-01  e=1.881E-12  Escherichia coli
  3k7d-assembly3_A  TM=7.337E-01  e=1.607E-11  Escherichia coli
  1v4a-assembly1_A  TM=8.200E-01  e=2.495E-09  Escherichia coli

Foldseek 3Di:
DCVQAPQDPVGHNDDDAQQLDVVGPPDDSDDQLVVSLVCCVPPDALVSLLVLLQQDDDDDDVVRSVSSNVSSCCSQQVVADFLQSLLVNVVVLVVQQVPDDCQQQDNHFLHLVLLQVLLSVCCRLCCNPPVCCSDNDSLSNLVVCCVVVLDPVVLSVLSNVLNVLNVLLQCLVCVPPVDNDRGDDPDPVVQLVSQVVVPDDPCSNVVSVVVSVVSSVSSNVSSLCSLQVLLLCCLLVPPPRPDHPVSSLSNLVSLVAPCSVVLSVLSNLQQDDDDLRNVLCNQLVSLLSNLLSPAQASNQLSVLVSLLCVQDPCNNVLSNCVNVQVQLSSLSSNQSRHDPLLSVLCSVVVCCSVQASRDPDHDLQQLDLPVLLVVLQVVQVVDPDLVVLLLSLLNSLSVLLNSLSSCCRPVVDDQLSSLSSNLSNVLNSLQSLCVNVVNQPFKFWWFWDSSLQSNDDPQDAGETAMEGAPPDPCRLVSLVSSCCSAQPADPSGGHGHHADQLDVVGPVDRRYDYLVRLLVCLVPPDALVSLVRCVSIHTRHHYPVRRVSSCVSSVCSNVPPDDDPVSVVRVVVQVVCCVVVVHGPPDDDD

Sequence (590 aa):
MNALSAPTFEGTAFVVDATLRPEGAVGPLSRSLESHRSYYDRWAEGWELQALLKARFCAGDPEVGEAFIELAHELVWERGLEPEDLRAVRLLKARAEDGASPRDIKRGPGGIRDIEFAVQMLQMVHGRFDPDLRKPATLDCLAELGGNGYLEPEQAEALADAYHFLRQVEHRLQVWDLTQTHELPASREVRERLGRSLGWVLDPVGEFDTRLARVRATARDLHERLYFRPILDSLAGIPSARLEPEAARMRLAALGFRDVAAAEVAFVDMTAGLSRRSRAMQQALPLTLDWLSRSPDPDLGLRQLRLLLANTTDHGSLATLIHNNPVAGERLCLLLGTGELLGNLLDRIPEFATTQLSADEPDWNIRDREGAIERLLGLLDSRPDPDDRIGTIRRFARRRTLRIAARDILDEAPPDLTTESLSDTGDAVITGALHSLDGERGMAAIAMGKWGGRELSYGSDLDLIWVNSEERTDAATLAVEVDRWVSAPNRHGPGLSIDTELRPEGRRGPLTRSLDGYRRYYTEWAEPWEVMALVRARPAAGDPEVMAEFMEIITPVVWRPSLDEAFVRSIRMVKARVETEGSPPGGDRA

Mean predicted aligned error: 9.52 Å